Protein AF-A0A929NYX1-F1 (afdb_monomer_lite)

Sequence (405 aa):
MSELSIIKIIIFGLQYLNFYYVADIFLIISIALFSTAIYRNIQIIPTLLAGLGVFTTILIISIGISNFDSHSIESSIPDLLNSLAIALIFGFINLILILILRFLNNCEVEKKPGNSEITPTAIYLTLREISTFNNVTQKPLLNSIFEQLRLSQENTQRILELQGIDISKKIELLSNIITILIENSSSIKQMEIEINKGFNELSNGLDNNIKKTDIEKICKVLQDIIVQIDSISDNELTKSLQTVMPYLKNLQQLHAQANNTFPKIEKSLTELTQGMQQVLQDNLELLENSVETQLDMAEAIKPSEDSESEEFKSVYYQAFNAMDSGEYQDAITYFSRAIELNSQEFSLLYNQSCCYALIGEIELALDTLSNAILLNEQCIEMAKTDLDFDKIRHEPKFQALLSGS

Secondary structure (DSSP, 8-state):
-----HHHHHHHHHTT--HHHHHHHHHHHHHHHHHHHHHH--TTHHHHHHHHHHHHHHHHHHHHHHT--TT-HHHHHHHHHHHHHHHHHHHHHHHHHHHHHHHHHHHHTTS--------HHHHHHHHHHHHHHIIIIIHHHHHHHHHHHHHHHHHHHHHHHHHSSHHHHHHHHHHHHHHHHHHHHHHHHHHHHHHHHHHHHHHHH--S-S-HHHHHHHHHHHHHHHHHHHHHH-THHHHHHHHHHHHHHHHHHHHHHHHHHHHHHHHHHHHHHHHHHHHHHHHHHHHHHHHHHHHHHHHHHPPPSSSS-HHHHHHHHHHHHHHHTT-HHHHHHHHHHHHHH-TT-HHHHHHHHHHHHHHT-HHHHHHHHHHHHHH-THHHHHHTT-GGGTTTTT-HHHHHHHHT-

pLDDT: mean 70.41, std 13.51, range [31.81, 97.06]

Structure (mmCIF, N/CA/C/O backbone):
data_AF-A0A929NYX1-F1
#
_entry.id   AF-A0A929NYX1-F1
#
loop_
_atom_site.group_PDB
_atom_site.id
_atom_site.type_symbol
_atom_site.label_atom_id
_atom_site.label_alt_id
_atom_site.label_comp_id
_atom_site.label_asym_id
_atom_site.label_entity_id
_atom_site.label_seq_id
_atom_site.pdbx_PDB_ins_code
_atom_site.Cartn_x
_atom_site.Cartn_y
_atom_site.Cartn_z
_atom_site.occupancy
_atom_site.B_iso_or_equiv
_atom_site.auth_seq_id
_atom_site.auth_comp_id
_atom_site.auth_asym_id
_atom_site.auth_atom_id
_atom_site.pdbx_PDB_model_num
ATOM 1 N N . MET A 1 1 ? -16.122 0.096 -36.690 1.00 42.59 1 MET A N 1
ATOM 2 C CA . MET A 1 1 ? -16.423 0.793 -35.424 1.00 42.59 1 MET A CA 1
ATOM 3 C C . MET A 1 1 ? -15.416 0.284 -34.414 1.00 42.59 1 MET A C 1
ATOM 5 O O . MET A 1 1 ? -15.456 -0.897 -34.108 1.00 42.59 1 MET A O 1
ATOM 9 N N . SER A 1 2 ? -14.432 1.098 -34.028 1.00 51.62 2 SER A N 1
ATOM 10 C CA . SER A 1 2 ? -13.452 0.704 -33.011 1.00 51.62 2 SER A CA 1
ATOM 11 C C . SER A 1 2 ? -14.185 0.474 -31.693 1.00 51.62 2 SER A C 1
ATOM 13 O O . SER A 1 2 ? -14.892 1.373 -31.239 1.00 51.62 2 SER A O 1
ATOM 15 N N . GLU A 1 3 ? -14.051 -0.721 -31.124 1.00 54.78 3 GLU A N 1
ATOM 16 C CA . GLU A 1 3 ? -14.667 -1.101 -29.854 1.00 54.78 3 GLU A CA 1
ATOM 17 C C . GLU A 1 3 ? -14.351 -0.056 -28.778 1.00 54.78 3 GLU A C 1
ATOM 19 O O . GLU A 1 3 ? -13.192 0.187 -28.422 1.00 54.78 3 GLU A O 1
ATOM 24 N N . LEU A 1 4 ? -15.402 0.615 -28.311 1.00 59.84 4 LEU A N 1
AT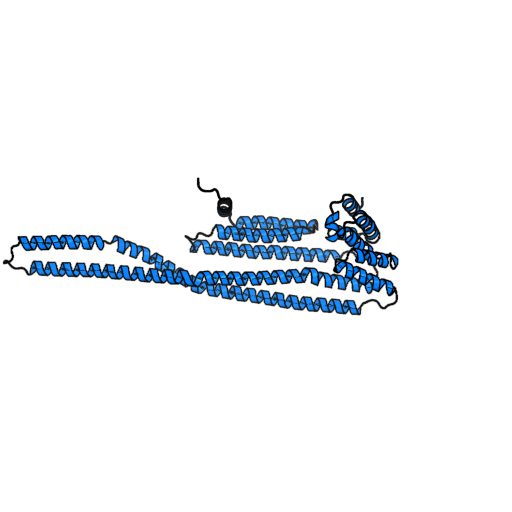OM 25 C CA . LEU A 1 4 ? -15.329 1.641 -27.286 1.00 59.84 4 LEU A CA 1
ATOM 26 C C . LEU A 1 4 ? -15.074 0.943 -25.943 1.00 59.84 4 LEU A C 1
ATOM 28 O O . LEU A 1 4 ? -15.997 0.505 -25.263 1.00 59.84 4 LEU A O 1
ATOM 32 N N . SER A 1 5 ? -13.804 0.765 -25.594 1.00 82.75 5 SER A N 1
ATOM 33 C CA . SER A 1 5 ? -13.419 0.163 -24.319 1.00 82.75 5 SER A CA 1
ATOM 34 C C . SER A 1 5 ? -13.538 1.195 -23.199 1.00 82.75 5 SER A C 1
ATOM 36 O O . SER A 1 5 ? -12.895 2.244 -23.251 1.00 82.75 5 SER A O 1
ATOM 38 N N . ILE A 1 6 ? -14.315 0.876 -22.159 1.00 74.25 6 ILE A N 1
ATOM 39 C CA . ILE A 1 6 ? -14.432 1.689 -20.934 1.00 74.25 6 ILE A CA 1
ATOM 40 C C . ILE A 1 6 ? -13.045 1.954 -20.331 1.00 74.25 6 ILE A C 1
ATOM 42 O O . ILE A 1 6 ? -12.759 3.066 -19.900 1.00 74.25 6 ILE A O 1
ATOM 46 N N . ILE A 1 7 ? -12.146 0.967 -20.397 1.00 69.69 7 ILE A N 1
ATOM 47 C CA . ILE A 1 7 ? -10.765 1.087 -19.916 1.00 69.69 7 ILE A CA 1
ATOM 48 C C . ILE A 1 7 ? -10.019 2.191 -20.679 1.00 69.69 7 ILE A C 1
ATOM 50 O O . ILE A 1 7 ? -9.343 3.009 -20.064 1.00 69.69 7 ILE A O 1
ATOM 54 N N . LYS A 1 8 ? -10.190 2.280 -22.005 1.00 73.31 8 LYS A N 1
ATOM 55 C CA . LYS A 1 8 ? -9.564 3.342 -22.812 1.00 73.31 8 LYS A CA 1
ATOM 56 C C . LYS A 1 8 ? -10.110 4.728 -22.475 1.00 73.31 8 LYS A C 1
ATOM 58 O O . LYS A 1 8 ? -9.340 5.679 -22.474 1.00 73.31 8 LYS A O 1
ATOM 63 N N . ILE A 1 9 ? -11.404 4.844 -22.172 1.00 77.31 9 ILE A N 1
ATOM 64 C CA . ILE A 1 9 ? -12.015 6.115 -21.753 1.00 77.31 9 ILE A CA 1
ATOM 65 C C . ILE A 1 9 ? -11.464 6.554 -20.394 1.00 77.31 9 ILE A C 1
ATOM 67 O O . ILE A 1 9 ? -11.130 7.722 -20.226 1.00 77.31 9 ILE A O 1
ATOM 71 N N . ILE A 1 10 ? -11.336 5.623 -19.444 1.00 73.25 10 ILE A N 1
ATOM 72 C CA . ILE A 1 10 ? -10.793 5.907 -18.110 1.00 73.25 10 ILE A CA 1
ATOM 73 C C . ILE A 1 10 ? -9.332 6.357 -18.211 1.00 73.25 10 ILE A C 1
ATOM 75 O O . ILE A 1 10 ? -8.989 7.405 -17.673 1.00 73.25 10 ILE A O 1
ATOM 79 N N . ILE A 1 11 ? -8.493 5.621 -18.949 1.00 73.31 11 ILE A N 1
ATOM 80 C CA . ILE A 1 11 ? -7.083 5.986 -19.171 1.00 73.31 11 ILE A CA 1
ATOM 81 C C . ILE A 1 11 ? -6.981 7.358 -19.848 1.00 73.31 11 ILE A C 1
ATOM 83 O O . ILE A 1 11 ? -6.240 8.221 -19.391 1.00 73.31 11 ILE A O 1
ATOM 87 N N . PHE A 1 12 ? -7.778 7.602 -20.892 1.00 74.44 12 PHE A N 1
ATOM 88 C CA . PHE A 1 12 ? -7.798 8.894 -21.575 1.00 74.44 12 PHE A CA 1
ATOM 89 C C . PHE A 1 12 ? -8.228 10.041 -20.647 1.00 74.44 12 PHE A C 1
ATOM 91 O O . PHE A 1 12 ? -7.646 11.117 -20.692 1.00 74.44 12 PHE A O 1
ATOM 98 N N . GLY A 1 13 ? -9.209 9.818 -19.767 1.00 71.56 13 GLY A N 1
ATOM 99 C CA . GLY A 1 13 ? -9.631 10.807 -18.772 1.00 71.56 13 GLY A CA 1
ATOM 100 C C . GLY A 1 13 ? -8.553 11.117 -17.729 1.00 71.56 13 GLY A C 1
ATOM 101 O O . GLY A 1 13 ? -8.375 12.278 -17.365 1.00 71.56 13 GLY A O 1
ATOM 102 N N . LEU A 1 14 ? -7.797 10.104 -17.289 1.00 74.88 14 LEU A N 1
ATOM 103 C CA . LEU A 1 14 ? -6.687 10.273 -16.344 1.00 74.88 14 LEU A CA 1
ATOM 104 C C . LEU A 1 14 ? -5.558 11.141 -16.920 1.00 74.88 14 LEU A C 1
ATOM 106 O O . LEU A 1 14 ? -4.936 11.882 -16.163 1.00 74.88 14 LEU A O 1
ATOM 110 N N . GLN A 1 15 ? -5.346 11.122 -18.242 1.00 77.50 15 GLN A N 1
ATOM 111 C CA . GLN A 1 15 ? -4.295 11.909 -18.901 1.00 77.50 15 GLN A CA 1
ATOM 112 C C . GLN A 1 15 ? -4.509 13.429 -18.859 1.00 77.50 15 GLN A C 1
ATOM 114 O O . GLN A 1 15 ? -3.565 14.200 -19.015 1.00 77.50 15 GLN A O 1
ATOM 119 N N . TYR A 1 16 ? -5.743 13.884 -18.628 1.00 79.06 16 TYR A N 1
ATOM 120 C CA . TYR A 1 16 ? -6.053 15.311 -18.488 1.00 79.06 16 TYR A CA 1
ATOM 121 C C . TYR A 1 16 ? -5.895 15.831 -17.057 1.00 79.06 16 TYR A C 1
ATOM 123 O O . TYR A 1 16 ? -5.997 17.038 -16.825 1.00 79.06 16 TYR A O 1
ATOM 131 N N . LEU A 1 17 ? -5.668 14.943 -16.088 1.00 77.69 17 LEU A N 1
ATOM 132 C CA . LEU A 1 17 ? -5.510 15.315 -14.691 1.00 77.69 17 LEU A CA 1
ATOM 133 C C . LEU A 1 17 ? -4.037 15.575 -14.381 1.00 77.69 17 LEU A C 1
ATOM 135 O O . LEU A 1 17 ? -3.157 14.774 -14.684 1.00 77.69 17 LEU A O 1
ATOM 139 N N . ASN A 1 18 ? -3.771 16.698 -13.720 1.00 80.62 18 ASN A N 1
ATOM 140 C CA . ASN A 1 18 ? -2.458 16.993 -13.166 1.00 80.62 18 ASN A CA 1
ATOM 141 C C . ASN A 1 18 ? -2.438 16.548 -11.698 1.00 80.62 18 ASN A C 1
ATOM 143 O O . ASN A 1 18 ? -3.274 16.964 -10.890 1.00 80.62 18 ASN A O 1
ATOM 147 N N . PHE A 1 19 ? -1.481 15.681 -11.367 1.00 80.06 19 PHE A N 1
ATOM 148 C CA . PHE A 1 19 ? -1.400 15.042 -10.059 1.00 80.06 19 PHE A CA 1
ATOM 149 C C . PHE A 1 19 ? -1.122 16.025 -8.909 1.00 80.06 19 PHE A C 1
ATOM 151 O O . PHE A 1 19 ? -1.511 15.722 -7.784 1.00 80.06 19 PHE A O 1
ATOM 158 N N . TYR A 1 20 ? -0.546 17.209 -9.164 1.00 80.06 20 TYR A N 1
ATOM 159 C CA . TYR A 1 20 ? -0.408 18.265 -8.153 1.00 80.06 20 TYR A CA 1
ATOM 160 C C . TYR A 1 20 ? -1.776 18.817 -7.736 1.00 80.06 20 TYR A C 1
ATOM 162 O O . TYR A 1 20 ? -2.084 18.849 -6.550 1.00 80.06 20 TYR A O 1
ATOM 170 N N . TYR A 1 21 ? -2.647 19.152 -8.696 1.00 83.94 21 TYR A N 1
ATOM 171 C CA . TYR A 1 21 ? -3.995 19.643 -8.377 1.00 83.94 21 TYR A CA 1
ATOM 172 C C . TYR A 1 21 ? -4.850 18.583 -7.687 1.00 83.94 21 TYR A C 1
ATOM 174 O O . TYR A 1 21 ? -5.632 18.902 -6.794 1.00 83.94 21 TYR A O 1
ATOM 182 N N . VAL A 1 22 ? -4.702 17.317 -8.085 1.00 82.88 22 VAL A N 1
ATOM 183 C CA . VAL A 1 22 ? -5.381 16.206 -7.411 1.00 82.88 22 VAL A CA 1
ATOM 184 C C . VAL A 1 22 ? -4.887 16.091 -5.968 1.00 82.88 22 VAL A C 1
ATOM 186 O O . VAL A 1 22 ? -5.711 16.058 -5.057 1.00 82.88 22 VAL A O 1
ATOM 189 N N . ALA A 1 23 ? -3.572 16.114 -5.739 1.00 80.94 23 ALA A N 1
ATOM 190 C CA . ALA A 1 23 ? -3.007 16.086 -4.393 1.00 80.94 23 ALA A CA 1
ATOM 191 C C . ALA A 1 23 ? -3.503 17.259 -3.529 1.00 80.94 23 ALA A C 1
ATOM 193 O O . ALA A 1 23 ? -3.923 17.033 -2.397 1.00 80.94 23 ALA A O 1
ATOM 194 N N . ASP A 1 24 ? -3.541 18.481 -4.066 1.00 84.69 24 ASP A N 1
ATOM 195 C CA . ASP A 1 24 ? -4.018 19.666 -3.344 1.00 84.69 24 ASP A CA 1
ATOM 196 C C . ASP A 1 24 ? -5.494 19.543 -2.932 1.00 84.69 24 ASP A C 1
ATOM 198 O O . ASP A 1 24 ? -5.850 19.822 -1.785 1.00 84.69 24 ASP A O 1
ATOM 202 N N . ILE A 1 25 ? -6.364 19.078 -3.839 1.00 86.25 25 ILE A N 1
ATOM 203 C CA . ILE A 1 25 ? -7.793 18.873 -3.550 1.00 86.25 25 ILE A CA 1
ATOM 204 C C . ILE A 1 25 ? -7.968 17.855 -2.424 1.00 86.25 25 ILE A C 1
ATOM 206 O O . ILE A 1 25 ? -8.690 18.110 -1.457 1.00 86.25 25 ILE A O 1
ATOM 210 N N . PHE A 1 26 ? -7.296 16.710 -2.526 1.00 86.94 26 PHE A N 1
ATOM 211 C CA . PHE A 1 26 ? -7.396 15.678 -1.504 1.00 86.94 26 PHE A CA 1
ATOM 212 C C . PHE A 1 26 ? -6.762 16.124 -0.184 1.00 86.94 26 PHE A C 1
ATOM 214 O O . PHE A 1 26 ? -7.260 15.736 0.870 1.00 86.94 26 PHE A O 1
ATOM 221 N N . LEU A 1 27 ? -5.733 16.983 -0.203 1.00 86.94 27 LEU A N 1
ATOM 222 C CA . LEU A 1 27 ? -5.116 17.519 1.016 1.00 86.94 27 LEU A CA 1
ATOM 223 C C . LEU A 1 27 ? -6.117 18.380 1.780 1.00 86.94 27 LEU A C 1
ATOM 225 O O . LEU A 1 27 ? -6.273 18.240 2.992 1.00 86.94 27 LEU A O 1
ATOM 229 N N . ILE A 1 28 ? -6.826 19.246 1.055 1.00 88.44 28 ILE A N 1
ATOM 230 C CA . ILE A 1 28 ? -7.871 20.101 1.616 1.00 88.44 28 ILE A CA 1
ATOM 231 C C . ILE A 1 28 ? -8.982 19.239 2.227 1.00 88.44 28 ILE A C 1
ATOM 233 O O . ILE A 1 28 ? -9.429 19.521 3.339 1.00 88.44 28 ILE A O 1
ATOM 237 N N . ILE A 1 29 ? -9.390 18.160 1.548 1.00 86.38 29 ILE A N 1
ATOM 238 C CA . ILE A 1 29 ? -10.393 17.218 2.065 1.00 86.38 29 ILE A CA 1
ATOM 239 C C . ILE A 1 29 ? -9.880 16.509 3.328 1.00 86.38 29 ILE A C 1
ATOM 241 O O . ILE A 1 29 ? -10.606 16.462 4.321 1.00 86.38 29 ILE A O 1
ATOM 245 N N . SER A 1 30 ? -8.636 16.020 3.340 1.00 85.31 30 SER A N 1
ATOM 246 C CA . SER A 1 30 ? -8.015 15.397 4.518 1.00 85.31 30 SER A CA 1
ATOM 247 C C . SER A 1 30 ? -7.970 16.347 5.717 1.00 85.31 30 SER A C 1
ATOM 249 O O . SER A 1 30 ? -8.333 15.956 6.824 1.00 85.31 30 SER A O 1
ATOM 251 N N . ILE A 1 31 ? -7.584 17.611 5.509 1.00 86.56 31 ILE A N 1
ATOM 252 C CA . ILE A 1 31 ? -7.533 18.633 6.568 1.00 86.56 31 ILE A CA 1
ATOM 253 C C . ILE A 1 31 ? -8.941 18.985 7.064 1.00 86.56 31 ILE A C 1
ATOM 255 O O . ILE A 1 31 ? -9.145 19.157 8.268 1.00 86.56 31 ILE A O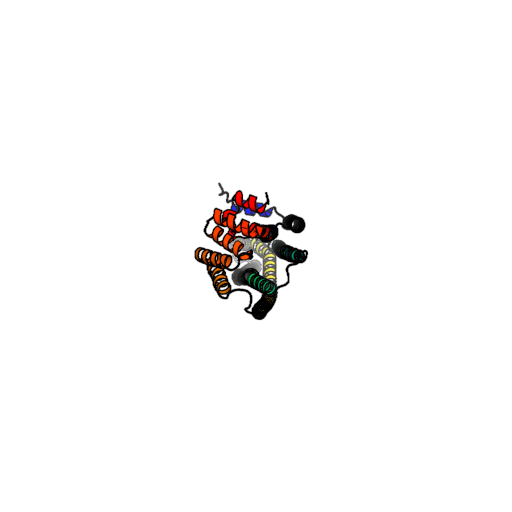 1
ATOM 259 N N . ALA A 1 32 ? -9.926 19.077 6.168 1.00 85.62 32 ALA A N 1
ATOM 260 C CA . ALA A 1 32 ? -11.316 19.343 6.532 1.00 85.62 32 ALA A CA 1
ATOM 261 C C . ALA A 1 32 ? -11.918 18.189 7.348 1.00 85.62 32 ALA A C 1
ATOM 263 O O . ALA A 1 32 ? -12.564 18.429 8.370 1.00 85.62 32 ALA A O 1
ATOM 264 N N . LEU A 1 33 ? -11.660 16.941 6.945 1.00 81.81 33 LEU A N 1
ATOM 265 C CA . LEU A 1 33 ? -12.056 15.748 7.695 1.00 81.81 33 LEU A CA 1
ATOM 266 C C . LEU A 1 33 ? -11.377 15.711 9.062 1.00 81.81 33 LEU A C 1
ATOM 268 O O . LEU A 1 33 ? -12.064 15.571 10.067 1.00 81.81 33 LEU A O 1
ATOM 272 N N . PHE A 1 34 ? -10.064 15.924 9.124 1.00 82.88 34 PHE A N 1
ATOM 273 C CA . PHE A 1 34 ? -9.316 15.986 10.379 1.00 82.88 34 PHE A CA 1
ATOM 274 C C . PHE A 1 34 ? -9.853 17.071 11.326 1.00 82.88 34 PHE A C 1
ATOM 276 O O . PHE A 1 34 ? -10.109 16.809 12.498 1.00 82.88 34 PHE A O 1
ATOM 283 N N . SER A 1 35 ? -10.119 18.271 10.806 1.00 82.88 35 SER A N 1
ATOM 284 C CA . SER A 1 35 ? -10.701 19.374 11.586 1.00 82.88 35 SER A CA 1
ATOM 285 C C . SER A 1 35 ? -12.110 19.034 12.087 1.00 82.88 35 SER A C 1
ATOM 287 O O . SER A 1 35 ? -12.474 19.360 13.215 1.00 82.88 35 SER A O 1
ATOM 289 N N . THR A 1 36 ? -12.898 18.327 11.271 1.00 76.88 36 THR A N 1
ATOM 290 C CA . THR A 1 36 ? -14.232 17.841 11.652 1.00 76.88 36 THR A CA 1
ATOM 291 C C . THR A 1 36 ? -14.151 16.731 12.702 1.00 76.88 36 THR A C 1
ATOM 293 O O . THR A 1 36 ? -14.994 16.696 13.597 1.00 76.88 36 THR A O 1
ATOM 296 N N . ALA A 1 37 ? -13.139 15.860 12.643 1.00 76.00 37 ALA A N 1
ATOM 297 C CA . ALA A 1 37 ? -12.886 14.838 13.657 1.00 76.00 37 ALA A CA 1
ATOM 298 C C . ALA A 1 37 ? -12.572 15.454 15.015 1.00 76.00 37 ALA A C 1
ATOM 300 O O . ALA A 1 37 ? -13.189 15.058 15.997 1.00 76.00 37 ALA A O 1
ATOM 301 N N . ILE A 1 38 ? -11.709 16.473 15.051 1.00 73.81 38 ILE A N 1
ATOM 302 C CA . ILE A 1 38 ? -11.403 17.209 16.284 1.00 73.81 38 ILE A CA 1
ATOM 303 C C . ILE A 1 38 ? -12.657 17.894 16.845 1.00 73.81 38 ILE A C 1
ATOM 305 O O . ILE A 1 38 ? -12.848 17.932 18.054 1.00 73.81 38 ILE A O 1
ATOM 309 N N . TYR A 1 39 ? -13.521 18.445 15.987 1.00 71.81 39 TYR A N 1
ATOM 310 C CA . TYR A 1 39 ? -14.664 19.242 16.443 1.00 71.81 39 TYR A CA 1
ATOM 311 C C . TYR A 1 39 ? -15.910 18.422 16.819 1.00 71.81 39 TYR A C 1
ATOM 313 O O . TYR A 1 39 ? -16.673 18.837 17.688 1.00 71.81 39 TYR A O 1
ATOM 321 N N . ARG A 1 40 ? -16.168 17.294 16.146 1.00 67.31 40 ARG A N 1
ATOM 322 C CA . ARG A 1 40 ? -17.396 16.495 16.330 1.00 67.31 40 ARG A CA 1
ATOM 323 C C . ARG A 1 40 ? -17.172 15.107 16.936 1.00 67.31 40 ARG A C 1
ATOM 325 O O . ARG A 1 40 ? -18.160 14.413 17.138 1.00 67.31 40 ARG A O 1
ATOM 332 N N . ASN A 1 41 ? -15.923 14.703 17.181 1.00 61.75 41 ASN A N 1
ATOM 333 C CA . ASN A 1 41 ? -15.536 13.385 17.703 1.00 61.75 41 ASN A CA 1
ATOM 334 C C . ASN A 1 41 ? -16.280 12.209 17.025 1.00 61.75 41 ASN A C 1
ATOM 336 O O . ASN A 1 41 ? -16.844 11.323 17.662 1.00 61.75 41 ASN A O 1
ATOM 340 N N . ILE A 1 42 ? -16.342 12.231 15.687 1.00 63.56 42 ILE A N 1
ATOM 341 C CA . ILE A 1 42 ? -17.031 11.200 14.897 1.00 63.56 42 ILE A CA 1
ATOM 342 C C . ILE A 1 42 ? -16.060 10.044 14.638 1.00 63.56 42 ILE A C 1
ATOM 344 O O . ILE A 1 42 ? -15.107 10.190 13.869 1.00 63.56 42 ILE A O 1
ATOM 348 N N . GLN A 1 43 ? -16.348 8.871 15.207 1.00 56.06 43 GLN A N 1
ATOM 349 C CA . GLN A 1 43 ? -15.485 7.684 15.121 1.00 56.06 43 GLN A CA 1
ATOM 350 C C . GLN A 1 43 ? -15.262 7.130 13.702 1.00 56.06 43 GLN A C 1
ATOM 352 O O . GLN A 1 43 ? -14.280 6.437 13.457 1.00 56.06 43 GLN A O 1
ATOM 357 N N . ILE A 1 44 ? -16.127 7.459 12.739 1.00 58.78 44 ILE A N 1
ATOM 358 C CA . ILE A 1 44 ? -15.972 7.047 11.332 1.00 58.78 44 ILE A CA 1
ATOM 359 C C . ILE A 1 44 ? -14.858 7.836 10.616 1.00 58.78 44 ILE A C 1
ATOM 361 O O . ILE A 1 44 ? -14.313 7.370 9.612 1.00 58.78 44 ILE A O 1
ATOM 365 N N . ILE A 1 45 ? -14.487 9.026 11.105 1.00 66.56 45 ILE A N 1
ATOM 366 C CA . ILE A 1 45 ? -13.573 9.913 10.374 1.00 66.56 45 ILE A CA 1
ATOM 367 C C . ILE A 1 45 ? -12.150 9.343 10.231 1.00 66.56 45 ILE A C 1
ATOM 369 O O . ILE A 1 45 ? -11.621 9.441 9.127 1.00 66.56 45 ILE A O 1
ATOM 373 N N . PRO A 1 46 ? -11.527 8.701 11.238 1.00 67.31 46 PRO A N 1
ATOM 374 C CA . PRO A 1 46 ? -10.244 8.017 11.055 1.00 67.31 46 PRO A CA 1
ATOM 375 C C . PRO A 1 46 ? -10.264 6.966 9.933 1.00 67.31 46 PRO A C 1
ATOM 377 O O . PRO A 1 46 ? -9.324 6.896 9.142 1.00 67.31 46 PRO A O 1
ATOM 380 N N . THR A 1 47 ? -11.350 6.198 9.811 1.00 64.56 47 THR A N 1
ATOM 381 C CA . THR A 1 47 ? -11.526 5.190 8.752 1.00 64.56 47 THR A CA 1
ATOM 382 C C . THR A 1 47 ? -11.713 5.836 7.381 1.00 64.56 47 THR A C 1
ATOM 384 O O . THR A 1 47 ? -11.099 5.405 6.405 1.00 64.56 47 THR A O 1
ATOM 387 N N . LEU A 1 48 ? -12.501 6.914 7.296 1.00 70.88 48 LEU A N 1
ATOM 388 C CA . LEU A 1 48 ? -12.644 7.696 6.064 1.00 70.88 48 LEU A CA 1
ATOM 389 C C . LEU A 1 48 ? -11.327 8.351 5.649 1.00 70.88 48 LEU A C 1
ATOM 391 O O . LEU A 1 48 ? -11.008 8.361 4.467 1.00 70.88 48 LEU A O 1
ATOM 395 N N . LEU A 1 49 ? -10.549 8.861 6.604 1.00 72.56 49 LEU A N 1
ATOM 396 C CA . LEU A 1 49 ? -9.254 9.487 6.357 1.00 72.56 49 LEU A CA 1
ATOM 397 C C . LEU A 1 49 ? -8.222 8.459 5.867 1.00 72.56 49 LEU A C 1
ATOM 399 O O . LEU A 1 49 ? -7.468 8.744 4.938 1.00 72.56 49 LEU A O 1
ATOM 403 N N . ALA A 1 50 ? -8.244 7.240 6.417 1.00 67.56 50 ALA A N 1
ATOM 404 C CA . ALA A 1 50 ? -7.431 6.121 5.938 1.00 67.56 50 ALA A CA 1
ATOM 405 C C . ALA A 1 50 ? -7.816 5.707 4.509 1.00 67.56 50 ALA A C 1
ATOM 407 O O . ALA A 1 50 ? -6.952 5.604 3.637 1.00 67.56 50 ALA A O 1
ATOM 408 N N . GLY A 1 51 ? -9.115 5.529 4.250 1.00 69.25 51 GLY A N 1
ATOM 409 C CA . GLY A 1 51 ? -9.630 5.182 2.923 1.00 69.25 51 GLY A CA 1
ATOM 410 C C . GLY A 1 51 ? -9.328 6.256 1.878 1.00 69.25 51 GLY A C 1
ATOM 411 O O . GLY A 1 51 ? -8.884 5.939 0.775 1.00 69.25 51 GLY A O 1
ATOM 412 N N . LEU A 1 52 ? -9.493 7.531 2.241 1.00 79.88 52 LEU A N 1
ATOM 413 C CA . LEU A 1 52 ? -9.154 8.672 1.393 1.00 79.88 52 LEU A CA 1
ATOM 414 C C . LEU A 1 52 ? -7.651 8.708 1.090 1.00 79.88 52 LEU A C 1
ATOM 416 O O . LEU A 1 52 ? -7.273 8.940 -0.056 1.00 79.88 52 LEU A O 1
ATOM 420 N N . GLY A 1 53 ? -6.800 8.430 2.082 1.00 75.62 53 GLY A N 1
ATOM 421 C CA . GLY A 1 53 ? -5.351 8.337 1.902 1.00 75.62 53 GLY A CA 1
ATOM 422 C C . GLY A 1 53 ? -4.962 7.263 0.888 1.00 75.62 53 GLY A C 1
ATOM 423 O O . GLY A 1 53 ? -4.296 7.570 -0.099 1.00 75.62 53 GLY A O 1
ATOM 424 N N . VAL A 1 54 ? -5.452 6.032 1.069 1.00 76.19 54 VAL A N 1
ATOM 425 C CA . VAL A 1 54 ? -5.187 4.908 0.150 1.00 76.19 54 VAL A CA 1
ATOM 426 C C . VAL A 1 54 ? -5.691 5.214 -1.260 1.00 76.19 54 VAL A C 1
ATOM 428 O O . VAL A 1 54 ? -4.961 5.032 -2.235 1.00 76.19 54 VAL A O 1
ATOM 431 N N . PHE A 1 55 ? -6.918 5.724 -1.380 1.00 80.25 55 PHE A N 1
ATOM 432 C CA . PHE A 1 55 ? -7.500 6.086 -2.670 1.00 80.25 55 PHE A CA 1
ATOM 433 C C . PHE A 1 55 ? -6.682 7.168 -3.386 1.00 80.25 55 PHE A C 1
ATOM 435 O O . PHE A 1 55 ? -6.397 7.038 -4.575 1.00 80.25 55 PHE A O 1
ATOM 442 N N . THR A 1 56 ? -6.253 8.203 -2.660 1.00 78.38 56 THR A N 1
ATOM 443 C CA . THR A 1 56 ? -5.464 9.307 -3.223 1.00 78.38 56 THR A CA 1
ATOM 444 C C . THR A 1 56 ? -4.098 8.825 -3.707 1.00 78.38 56 THR A C 1
ATOM 446 O O . THR A 1 56 ? -3.687 9.166 -4.814 1.00 78.38 56 THR A O 1
ATOM 449 N N . THR A 1 57 ? -3.416 7.980 -2.929 1.00 82.19 57 THR A N 1
ATOM 450 C CA . THR A 1 57 ? -2.134 7.373 -3.318 1.00 82.19 57 THR A CA 1
ATOM 451 C C . THR A 1 57 ? -2.277 6.553 -4.603 1.00 82.19 57 THR A C 1
ATOM 453 O O . THR A 1 57 ? -1.501 6.746 -5.540 1.00 82.19 57 THR A O 1
ATOM 456 N N . ILE A 1 58 ? -3.299 5.693 -4.697 1.00 80.31 58 ILE A N 1
ATOM 457 C CA . ILE A 1 58 ? -3.561 4.886 -5.901 1.00 80.31 58 ILE A CA 1
ATOM 458 C C . ILE A 1 58 ? -3.877 5.782 -7.103 1.00 80.31 58 ILE A C 1
ATOM 460 O O . ILE A 1 58 ? -3.376 5.538 -8.202 1.00 80.31 58 ILE A O 1
ATOM 464 N N . LEU A 1 59 ? -4.682 6.826 -6.909 1.00 82.31 59 LEU A N 1
ATOM 465 C CA . LEU A 1 59 ? -5.083 7.739 -7.974 1.00 82.31 59 LEU A CA 1
ATOM 466 C C . LEU A 1 59 ? -3.892 8.537 -8.522 1.00 82.31 59 LEU A C 1
ATOM 468 O O . LEU A 1 59 ? -3.732 8.625 -9.737 1.00 82.31 59 LEU A O 1
ATOM 472 N N . ILE A 1 60 ? -3.028 9.067 -7.652 1.00 81.31 60 ILE A N 1
ATOM 473 C CA . ILE A 1 60 ? -1.828 9.820 -8.050 1.00 81.31 60 ILE A CA 1
ATOM 474 C C . ILE A 1 60 ? -0.856 8.931 -8.832 1.00 81.31 60 ILE A C 1
ATOM 476 O O . ILE A 1 60 ? -0.382 9.337 -9.893 1.00 81.31 60 ILE A O 1
ATOM 480 N N . ILE A 1 61 ? -0.611 7.704 -8.359 1.00 81.44 61 ILE A N 1
ATOM 481 C CA . ILE A 1 61 ? 0.227 6.726 -9.071 1.00 81.44 61 ILE A CA 1
ATOM 482 C C . ILE A 1 61 ? -0.397 6.379 -10.429 1.00 81.44 61 ILE A C 1
ATOM 484 O O . ILE A 1 61 ? 0.302 6.332 -11.439 1.00 81.44 61 ILE A O 1
ATOM 488 N N . SER A 1 62 ? -1.718 6.191 -10.479 1.00 80.88 62 SER A N 1
ATOM 489 C CA . SER A 1 62 ? -2.436 5.877 -11.720 1.00 80.88 62 SER A CA 1
ATOM 490 C C . SER A 1 62 ? -2.336 7.006 -12.748 1.00 80.88 62 SER A C 1
ATOM 492 O O . SER A 1 62 ? -2.127 6.730 -13.925 1.00 80.88 62 SER A O 1
ATOM 494 N N . ILE A 1 63 ? -2.429 8.270 -12.320 1.00 82.31 63 ILE A N 1
ATOM 495 C CA . ILE A 1 63 ? -2.228 9.440 -13.190 1.00 82.31 63 ILE A CA 1
ATOM 496 C C . ILE A 1 63 ? -0.775 9.499 -13.679 1.00 82.31 63 ILE A C 1
ATOM 498 O O . ILE A 1 63 ? -0.539 9.673 -14.873 1.00 82.31 63 ILE A O 1
ATOM 502 N N . GLY A 1 64 ? 0.198 9.297 -12.783 1.00 80.19 64 GLY A N 1
ATOM 503 C CA . GLY A 1 64 ? 1.622 9.282 -13.127 1.00 80.19 64 GLY A CA 1
ATOM 504 C C . GLY A 1 64 ? 1.985 8.220 -14.166 1.00 80.19 64 GLY A C 1
ATOM 505 O O . GLY A 1 64 ? 2.681 8.514 -15.134 1.00 80.19 64 GLY A O 1
ATOM 506 N N . ILE A 1 65 ? 1.454 7.002 -14.017 1.00 84.06 65 ILE A N 1
ATOM 507 C CA . ILE A 1 65 ? 1.634 5.913 -14.990 1.00 84.06 65 ILE A CA 1
ATOM 508 C C . ILE A 1 65 ? 0.874 6.207 -16.289 1.00 84.06 65 ILE A C 1
ATOM 510 O O . ILE A 1 65 ? 1.385 5.943 -17.372 1.00 84.06 65 ILE A O 1
ATOM 514 N N . SER A 1 66 ? -0.336 6.765 -16.207 1.00 81.12 66 SER A N 1
ATOM 515 C CA . SER A 1 66 ? -1.156 7.070 -17.387 1.00 81.12 66 SER A CA 1
ATOM 516 C C . SER A 1 66 ? -0.547 8.158 -18.279 1.00 81.12 66 SER A C 1
ATOM 518 O O . SER A 1 66 ? -0.801 8.168 -19.486 1.00 81.12 66 SER A O 1
ATOM 520 N N . ASN A 1 67 ? 0.244 9.060 -17.694 1.00 80.56 67 ASN A N 1
ATOM 521 C CA . ASN A 1 67 ? 0.976 10.113 -18.401 1.00 80.56 67 ASN A CA 1
ATOM 522 C C . ASN A 1 67 ? 2.342 9.656 -18.924 1.00 80.56 67 ASN A C 1
ATOM 524 O O . ASN A 1 67 ? 3.008 10.417 -19.620 1.00 80.56 67 ASN A O 1
ATOM 528 N N . PHE A 1 68 ? 2.763 8.430 -18.606 1.00 81.81 68 PHE A N 1
ATOM 529 C CA . PHE A 1 68 ? 4.042 7.905 -19.050 1.00 81.81 68 PHE A CA 1
ATOM 530 C C . PHE A 1 68 ? 4.025 7.654 -20.561 1.00 81.81 68 PHE A C 1
ATOM 532 O O . PHE A 1 68 ? 3.327 6.761 -21.051 1.00 81.81 68 PHE A O 1
ATOM 539 N N . ASP A 1 69 ? 4.822 8.416 -21.307 1.00 80.38 69 ASP A N 1
ATOM 540 C CA . ASP A 1 69 ? 4.988 8.217 -22.740 1.00 80.38 69 ASP A CA 1
ATOM 541 C C . ASP A 1 69 ? 6.210 7.336 -23.025 1.00 80.38 69 ASP A C 1
ATOM 543 O O . ASP A 1 69 ? 7.365 7.710 -22.802 1.00 80.38 69 ASP A O 1
ATOM 547 N N . SER A 1 70 ? 5.949 6.158 -23.595 1.00 75.81 70 SER A N 1
ATOM 548 C CA . SER A 1 70 ? 6.984 5.209 -24.009 1.00 75.81 70 SER A CA 1
ATOM 549 C C . SER A 1 70 ? 7.894 5.738 -25.122 1.00 75.81 70 SER A C 1
ATOM 551 O O . SER A 1 70 ? 8.970 5.184 -25.332 1.00 75.81 70 SER A O 1
ATOM 553 N N . HIS A 1 71 ? 7.475 6.776 -25.851 1.00 74.88 71 HIS A N 1
ATOM 554 C CA . HIS A 1 71 ? 8.257 7.397 -26.924 1.00 74.88 71 HIS A CA 1
ATOM 555 C C . HIS A 1 71 ? 9.158 8.529 -26.413 1.00 74.88 71 HIS A C 1
ATOM 557 O O . HIS A 1 71 ? 10.110 8.900 -27.098 1.00 74.88 71 HIS A O 1
ATOM 563 N N . SER A 1 72 ? 8.897 9.049 -25.210 1.00 78.06 72 SER A N 1
ATOM 564 C CA . SER A 1 72 ? 9.641 10.147 -24.586 1.00 78.06 72 SER A CA 1
ATOM 565 C C . SER A 1 72 ? 9.951 9.833 -23.113 1.00 78.06 72 SER A C 1
ATOM 567 O O . SER A 1 72 ? 9.521 10.493 -22.165 1.00 78.06 72 SER A O 1
ATOM 569 N N . ILE A 1 73 ? 10.741 8.772 -22.922 1.00 73.31 73 ILE A N 1
ATOM 570 C CA . ILE A 1 73 ? 11.090 8.233 -21.599 1.00 73.31 73 ILE A CA 1
ATOM 571 C C . ILE A 1 73 ? 11.833 9.271 -20.740 1.00 73.31 73 ILE A C 1
ATOM 573 O O . ILE A 1 73 ? 11.533 9.406 -19.556 1.00 73.31 73 ILE A O 1
ATOM 577 N N . GLU A 1 74 ? 12.765 10.035 -21.322 1.00 71.31 74 GLU A N 1
ATOM 578 C CA . GLU A 1 74 ? 13.547 11.052 -20.596 1.00 71.31 74 GLU A CA 1
ATOM 579 C C . GLU A 1 74 ? 12.676 12.133 -19.946 1.00 71.31 74 GLU A C 1
ATOM 581 O O . GLU A 1 74 ? 12.964 12.548 -18.825 1.00 71.31 74 GLU A O 1
ATOM 586 N N . SER A 1 75 ? 11.602 12.565 -20.612 1.00 75.00 75 SER A N 1
ATOM 587 C CA . SER A 1 75 ? 10.649 13.530 -20.051 1.00 75.00 75 SER A CA 1
ATOM 588 C C . SER A 1 75 ? 9.640 12.883 -19.106 1.00 75.00 75 SER A C 1
ATOM 590 O O . SER A 1 75 ? 9.181 13.539 -18.179 1.00 75.00 75 SER A O 1
ATOM 592 N N . SER A 1 76 ? 9.329 11.599 -19.298 1.00 76.44 76 SER A N 1
ATOM 593 C CA . SER A 1 76 ? 8.303 10.893 -18.519 1.00 76.44 76 SER A CA 1
ATOM 594 C C . SER A 1 76 ? 8.808 10.364 -17.170 1.00 76.44 76 SER A C 1
ATOM 596 O O . SER A 1 76 ? 8.030 10.243 -16.224 1.00 76.44 76 SER A O 1
ATOM 598 N N . ILE A 1 77 ? 10.104 10.046 -17.046 1.00 76.44 77 ILE A N 1
ATOM 599 C CA . ILE A 1 77 ? 10.692 9.539 -15.792 1.00 76.44 77 ILE A CA 1
ATOM 600 C C . ILE A 1 77 ? 10.570 10.554 -14.638 1.00 76.44 77 ILE A C 1
ATOM 602 O O . ILE A 1 77 ? 10.123 10.147 -13.564 1.00 76.44 77 ILE A O 1
ATOM 606 N N . PRO A 1 78 ? 10.932 11.844 -14.801 1.00 78.38 78 PRO A N 1
ATOM 607 C CA . PRO A 1 78 ? 10.780 12.834 -13.735 1.00 78.38 78 PRO A CA 1
ATOM 608 C C . PRO A 1 78 ? 9.338 12.969 -13.239 1.00 78.38 78 PRO A C 1
ATOM 610 O O . PRO A 1 78 ? 9.114 13.011 -12.031 1.00 78.38 78 PRO A O 1
ATOM 613 N N . ASP A 1 79 ? 8.360 12.975 -14.146 1.00 76.75 79 ASP A N 1
ATOM 614 C CA . ASP A 1 79 ? 6.942 13.097 -13.794 1.00 76.75 79 ASP A CA 1
ATOM 615 C C . ASP A 1 79 ? 6.423 11.852 -13.064 1.00 76.75 79 ASP A C 1
ATOM 617 O O . ASP A 1 79 ? 5.704 11.969 -12.068 1.00 76.75 79 ASP A O 1
ATOM 621 N N . LEU A 1 80 ? 6.857 10.658 -13.480 1.00 76.44 80 LEU A N 1
ATOM 622 C CA . LEU A 1 80 ? 6.552 9.413 -12.777 1.00 76.44 80 LEU A CA 1
ATOM 623 C C . LEU A 1 80 ? 7.152 9.409 -11.362 1.00 76.44 80 LEU A C 1
ATOM 625 O O . LEU A 1 80 ? 6.448 9.100 -10.399 1.00 76.44 80 LEU A O 1
ATOM 629 N N . LEU A 1 81 ? 8.423 9.793 -11.213 1.00 68.75 81 LEU A N 1
ATOM 630 C CA . LEU A 1 81 ? 9.083 9.875 -9.906 1.00 68.75 81 LEU A CA 1
ATOM 631 C C . LEU A 1 81 ? 8.432 10.926 -9.001 1.00 68.75 81 LEU A C 1
ATOM 633 O O . LEU A 1 81 ? 8.242 10.665 -7.815 1.00 68.75 81 LEU A O 1
ATOM 637 N N . ASN A 1 82 ? 8.033 12.073 -9.553 1.00 78.62 82 ASN A N 1
ATOM 638 C CA . ASN A 1 82 ? 7.295 13.098 -8.818 1.00 78.62 82 ASN A CA 1
ATOM 639 C C . ASN A 1 82 ? 5.927 12.584 -8.360 1.00 78.62 82 ASN A C 1
ATOM 641 O O . ASN A 1 82 ? 5.565 12.786 -7.202 1.00 78.62 82 ASN A O 1
ATOM 645 N N . SER A 1 83 ? 5.192 11.869 -9.218 1.00 76.81 83 SER A N 1
ATOM 646 C CA . SER A 1 83 ? 3.913 11.262 -8.833 1.00 76.81 83 SER A CA 1
ATOM 647 C C . SER A 1 83 ? 4.085 10.255 -7.689 1.00 76.81 83 SER A C 1
ATOM 649 O O . SER A 1 83 ? 3.330 10.285 -6.719 1.00 76.81 83 SER A O 1
ATOM 651 N N . LEU A 1 84 ? 5.138 9.431 -7.734 1.00 74.69 84 LEU A N 1
ATOM 652 C CA . LEU A 1 84 ? 5.441 8.457 -6.690 1.00 74.69 84 LEU A CA 1
ATOM 653 C C . LEU A 1 84 ? 5.855 9.140 -5.378 1.00 74.69 84 LEU A C 1
ATOM 655 O O . LEU A 1 84 ? 5.375 8.766 -4.309 1.00 74.69 84 LEU A O 1
ATOM 659 N N . ALA A 1 85 ? 6.703 10.168 -5.456 1.00 73.00 85 ALA A N 1
ATOM 660 C CA . ALA A 1 85 ? 7.130 10.947 -4.298 1.00 73.00 85 ALA A CA 1
ATOM 661 C C . ALA A 1 85 ? 5.943 11.642 -3.615 1.00 73.00 85 ALA A C 1
ATOM 663 O O . ALA A 1 85 ? 5.816 11.593 -2.392 1.00 73.00 85 ALA A O 1
ATOM 664 N N . ILE A 1 86 ? 5.036 12.238 -4.392 1.00 75.38 86 ILE A N 1
ATOM 665 C CA . ILE A 1 86 ? 3.832 12.886 -3.861 1.00 75.38 86 ILE A CA 1
ATOM 666 C C . ILE A 1 86 ? 2.899 11.847 -3.244 1.00 75.38 86 ILE A C 1
ATOM 668 O O . ILE A 1 86 ? 2.420 12.063 -2.136 1.00 75.38 86 ILE A O 1
ATOM 672 N N . ALA A 1 87 ? 2.685 10.704 -3.899 1.00 76.31 87 ALA A N 1
ATOM 673 C CA . ALA A 1 87 ? 1.852 9.626 -3.371 1.00 76.31 87 ALA A CA 1
ATOM 674 C C . ALA A 1 87 ? 2.371 9.093 -2.020 1.00 76.31 87 ALA A C 1
ATOM 676 O O . ALA A 1 87 ? 1.574 8.826 -1.116 1.00 76.31 87 ALA A O 1
ATOM 677 N N . LEU A 1 88 ? 3.698 8.997 -1.867 1.00 72.88 88 LEU A N 1
ATOM 678 C CA . LEU A 1 88 ? 4.370 8.612 -0.625 1.00 72.88 88 LEU A CA 1
ATOM 679 C C . LEU A 1 88 ? 4.178 9.667 0.477 1.00 72.88 88 LEU A C 1
ATOM 681 O O . LEU A 1 88 ? 3.742 9.335 1.580 1.00 72.88 88 LEU A O 1
ATOM 685 N N . ILE A 1 89 ? 4.456 10.941 0.176 1.00 75.19 89 ILE A N 1
ATOM 686 C CA . ILE A 1 89 ? 4.264 12.063 1.112 1.00 75.19 89 ILE A CA 1
ATOM 687 C C . ILE A 1 89 ? 2.809 12.111 1.589 1.00 75.19 89 ILE A C 1
ATOM 689 O O . ILE A 1 89 ? 2.545 12.281 2.778 1.00 75.19 89 ILE A O 1
ATOM 693 N N . PHE A 1 90 ? 1.862 11.902 0.678 1.00 77.44 90 PHE A N 1
ATOM 694 C CA . PHE A 1 90 ? 0.439 11.908 0.985 1.00 77.44 90 PHE A CA 1
ATOM 695 C C . PHE A 1 90 ? 0.025 10.759 1.911 1.00 77.44 90 PHE A C 1
ATOM 697 O O . PHE A 1 90 ? -0.783 10.951 2.825 1.00 77.44 90 PHE A O 1
ATOM 704 N N . GLY A 1 91 ? 0.613 9.575 1.717 1.00 69.12 91 GLY A N 1
ATOM 705 C CA . GLY A 1 91 ? 0.447 8.439 2.622 1.00 69.12 91 GLY A CA 1
ATOM 706 C C . GLY A 1 91 ? 0.916 8.771 4.040 1.00 69.12 91 GLY A C 1
ATOM 707 O O . GLY A 1 91 ? 0.172 8.563 4.999 1.00 69.12 91 GLY A O 1
ATOM 708 N N . PHE A 1 92 ? 2.100 9.379 4.176 1.00 73.31 92 PHE A N 1
ATOM 709 C CA . PHE A 1 92 ? 2.625 9.806 5.476 1.00 73.31 92 PHE A CA 1
ATOM 710 C C . PHE A 1 92 ? 1.771 10.884 6.142 1.00 73.31 92 PHE A C 1
ATOM 712 O O . PHE A 1 92 ? 1.498 10.781 7.334 1.00 73.31 92 PHE A O 1
ATOM 719 N N . ILE A 1 93 ? 1.313 11.892 5.394 1.00 78.44 93 ILE A N 1
ATOM 720 C CA . ILE A 1 93 ? 0.460 12.958 5.938 1.00 78.44 93 ILE A CA 1
ATOM 721 C C . ILE A 1 93 ? -0.826 12.370 6.528 1.00 78.44 93 ILE A C 1
ATOM 723 O O . ILE A 1 93 ? -1.173 12.688 7.665 1.00 78.44 93 ILE A O 1
ATOM 727 N N . ASN A 1 94 ? -1.511 11.480 5.805 1.00 76.69 94 ASN A N 1
ATOM 728 C CA . ASN A 1 94 ? -2.742 10.866 6.313 1.00 76.69 94 ASN A CA 1
ATOM 729 C C . ASN A 1 94 ? -2.478 9.935 7.500 1.00 76.69 94 ASN A C 1
ATOM 731 O O . ASN A 1 94 ? -3.244 9.956 8.461 1.00 76.69 94 ASN A O 1
ATOM 735 N N . LEU A 1 95 ? -1.377 9.179 7.486 1.00 73.88 95 LEU A N 1
ATOM 736 C CA . LEU A 1 95 ? -0.974 8.350 8.621 1.00 73.88 95 LEU A CA 1
ATOM 737 C C . LEU A 1 95 ? -0.720 9.195 9.879 1.00 73.88 95 LEU A C 1
ATOM 739 O O . LEU A 1 95 ? -1.217 8.867 10.955 1.00 73.88 95 LEU A O 1
ATOM 743 N N . ILE A 1 96 ? 0.007 10.306 9.739 1.00 75.00 96 ILE A N 1
ATOM 744 C CA . ILE A 1 96 ? 0.293 11.242 10.833 1.00 75.00 96 ILE A CA 1
ATOM 745 C C . ILE A 1 96 ? -1.003 11.869 11.352 1.00 75.00 96 ILE A C 1
ATOM 747 O O . ILE A 1 96 ? -1.209 11.911 12.561 1.00 75.00 96 ILE A O 1
ATOM 751 N N . LEU A 1 97 ? -1.907 12.306 10.470 1.00 77.19 97 LEU A N 1
ATOM 752 C CA . LEU A 1 97 ? -3.203 12.858 10.876 1.00 77.19 97 LEU A CA 1
ATOM 753 C C . LEU A 1 97 ? -4.034 11.830 11.663 1.00 77.19 97 LEU A C 1
ATOM 755 O O . LEU A 1 97 ? -4.613 12.174 12.689 1.00 77.19 97 LEU A O 1
ATOM 759 N N . ILE A 1 98 ? -4.052 10.562 11.241 1.00 72.19 98 ILE A N 1
ATOM 760 C CA . ILE A 1 98 ? -4.743 9.482 11.965 1.00 72.19 98 ILE A CA 1
ATOM 761 C C . ILE A 1 98 ? -4.101 9.234 13.334 1.00 72.19 98 ILE A C 1
ATOM 763 O O . ILE A 1 98 ? -4.817 9.092 14.325 1.00 72.19 98 ILE A O 1
ATOM 767 N N . LEU A 1 99 ? -2.768 9.197 13.406 1.00 72.12 99 LEU A N 1
ATOM 768 C CA . LEU A 1 99 ? -2.038 9.034 14.664 1.00 72.12 99 LEU A CA 1
ATOM 769 C C . LEU A 1 99 ? -2.326 10.185 15.631 1.00 72.12 99 LEU A C 1
ATOM 771 O O . LEU A 1 99 ? -2.585 9.936 16.804 1.00 72.12 99 LEU A O 1
ATOM 775 N N . ILE A 1 100 ? -2.353 11.426 15.136 1.00 76.94 100 ILE A N 1
ATOM 776 C CA . ILE A 1 100 ? -2.701 12.601 15.938 1.00 76.94 100 ILE A CA 1
ATOM 777 C C . ILE A 1 100 ? -4.150 12.511 16.426 1.00 76.94 100 ILE A C 1
ATOM 779 O O . ILE A 1 100 ? -4.391 12.762 17.600 1.00 76.94 100 ILE A O 1
ATOM 783 N N . LEU A 1 101 ? -5.112 12.111 15.584 1.00 71.19 101 LEU A N 1
ATOM 784 C CA . LEU A 1 101 ? -6.501 11.926 16.029 1.00 71.19 101 LEU A CA 1
ATOM 785 C C . LEU A 1 101 ? -6.619 10.855 17.111 1.00 71.19 101 LEU A C 1
ATOM 787 O O . LEU A 1 101 ? -7.288 11.077 18.113 1.00 71.19 101 LEU A O 1
ATOM 791 N N . ARG A 1 102 ? -5.951 9.711 16.937 1.00 68.56 102 ARG A N 1
ATOM 792 C CA . ARG A 1 102 ? -5.942 8.643 17.947 1.00 68.56 102 ARG A CA 1
ATOM 793 C C . ARG A 1 102 ? -5.311 9.111 19.255 1.00 68.56 102 ARG A C 1
ATOM 795 O O . ARG A 1 102 ? -5.841 8.826 20.320 1.00 68.56 102 ARG A O 1
ATOM 802 N N . PHE A 1 103 ? -4.221 9.869 19.174 1.00 67.25 103 PHE A N 1
ATOM 803 C CA . PHE A 1 103 ? -3.572 10.455 20.341 1.00 67.25 103 PHE A CA 1
ATOM 804 C C . PHE A 1 103 ? -4.480 11.461 21.062 1.00 67.25 103 PHE A C 1
ATOM 806 O O . PHE A 1 103 ? -4.654 11.370 22.273 1.00 67.25 103 PHE A O 1
ATOM 813 N N . LEU A 1 104 ? -5.110 12.382 20.326 1.00 68.12 104 LEU A N 1
ATOM 814 C CA . LEU A 1 104 ? -6.015 13.385 20.893 1.00 68.12 104 LEU A CA 1
ATOM 815 C C . LEU A 1 104 ? -7.268 12.753 21.512 1.00 68.12 104 LEU A C 1
ATOM 817 O O . LEU A 1 104 ? -7.652 13.146 22.610 1.00 68.12 104 LEU A O 1
ATOM 821 N N . ASN A 1 105 ? -7.857 11.745 20.861 1.00 64.88 105 ASN A N 1
ATOM 822 C CA . ASN A 1 105 ? -9.001 11.012 21.407 1.00 64.88 105 ASN A CA 1
ATOM 823 C C . ASN A 1 105 ? -8.637 10.265 22.698 1.00 64.88 105 ASN A C 1
ATOM 825 O O . ASN A 1 105 ? -9.428 10.249 23.638 1.00 64.88 105 ASN A O 1
ATOM 829 N N . ASN A 1 106 ? -7.426 9.711 22.789 1.00 54.47 106 ASN A N 1
ATOM 830 C CA . ASN A 1 106 ? -6.955 9.063 24.014 1.00 54.47 106 ASN A CA 1
ATOM 831 C C . ASN A 1 106 ? -6.692 10.066 25.156 1.00 54.47 106 ASN A C 1
ATOM 833 O O . ASN A 1 106 ? -6.794 9.694 26.321 1.00 54.47 106 ASN A O 1
ATOM 837 N N . CYS A 1 107 ? -6.409 11.340 24.856 1.00 46.66 107 CYS A N 1
ATOM 838 C CA . CYS A 1 107 ? -6.234 12.388 25.871 1.00 46.66 107 CYS A CA 1
ATOM 839 C C . CYS A 1 107 ? -7.555 12.930 26.461 1.00 46.66 107 CYS A C 1
ATOM 841 O O . CYS A 1 107 ? -7.527 13.525 27.539 1.00 46.66 107 CYS A O 1
ATOM 843 N N . GLU A 1 108 ? -8.713 12.751 25.810 1.00 44.62 108 GLU A N 1
ATOM 844 C CA . GLU A 1 108 ? -10.013 13.165 26.379 1.00 44.62 108 GLU A CA 1
ATOM 845 C C . GLU A 1 108 ? -10.517 12.229 27.490 1.00 44.62 108 GLU A C 1
ATOM 847 O O . GLU A 1 108 ? -11.295 12.660 28.344 1.00 44.62 108 GLU A O 1
ATOM 852 N N . VAL A 1 109 ? -10.019 10.988 27.545 1.00 42.28 109 VAL A N 1
ATOM 853 C CA . VAL A 1 109 ? -10.383 9.998 28.575 1.00 42.28 109 VAL A CA 1
ATOM 854 C C . VAL A 1 109 ? -9.912 10.426 29.978 1.00 42.28 109 VAL A C 1
ATOM 856 O O . VAL A 1 109 ? -10.546 10.086 30.973 1.00 42.28 109 VAL A O 1
ATOM 859 N N . GLU A 1 110 ? -8.876 11.267 30.092 1.00 35.06 110 GLU A N 1
ATOM 860 C CA . GLU A 1 110 ? -8.353 11.732 31.391 1.00 35.06 110 GLU A CA 1
ATOM 861 C C . GLU A 1 110 ? -9.176 12.851 32.064 1.00 35.06 110 GLU A C 1
ATOM 863 O O . GLU A 1 110 ? -8.892 13.228 33.204 1.00 35.06 110 GLU A O 1
ATOM 868 N N . LYS A 1 111 ? -10.219 13.401 31.424 1.00 36.38 111 LYS A N 1
ATOM 869 C CA . LYS A 1 111 ? -11.025 14.491 32.010 1.00 36.38 111 LYS A CA 1
ATOM 870 C C . LYS A 1 111 ? -12.431 14.056 32.411 1.00 36.38 111 LYS A C 1
ATOM 872 O O . LYS A 1 111 ? -13.410 14.559 31.870 1.00 36.38 111 LYS A O 1
ATOM 877 N N . LYS A 1 112 ? -12.527 13.222 33.450 1.00 31.81 112 LYS A N 1
ATOM 878 C CA . LYS A 1 112 ? -13.620 13.246 34.448 1.00 31.81 112 LYS A CA 1
ATOM 879 C C . LYS A 1 112 ? -13.255 12.355 35.649 1.00 31.81 112 LYS A C 1
ATOM 881 O O . LYS A 1 112 ? -13.428 11.144 35.568 1.00 31.81 112 LYS A O 1
ATOM 886 N N . PRO A 1 113 ? -12.807 12.914 36.789 1.00 36.38 113 PRO A N 1
ATOM 887 C CA . PRO A 1 113 ? -12.754 12.160 38.030 1.00 36.38 113 PRO A CA 1
ATOM 888 C C . PRO A 1 113 ? -14.158 12.187 38.645 1.00 36.38 113 PRO A C 1
ATOM 890 O O . PRO A 1 113 ? -14.528 13.118 39.358 1.00 36.38 113 PRO A O 1
ATOM 893 N N . GLY A 1 114 ? -14.980 11.199 38.303 1.00 35.91 114 GLY A N 1
ATOM 894 C CA . GLY A 1 114 ? -16.107 10.805 39.143 1.00 35.91 114 GLY A CA 1
ATOM 895 C C . GLY A 1 114 ? -15.587 9.798 40.160 1.00 35.91 114 GLY A C 1
ATOM 896 O O . GLY A 1 114 ? -14.950 8.831 39.757 1.00 35.91 114 GLY A O 1
ATOM 897 N N . ASN A 1 115 ? -15.806 10.060 41.449 1.00 39.03 115 ASN A N 1
ATOM 898 C CA . ASN A 1 115 ? -15.358 9.273 42.605 1.00 39.03 115 ASN A CA 1
ATOM 899 C C . ASN A 1 115 ? -15.772 7.784 42.543 1.00 39.03 115 ASN A C 1
ATOM 901 O O . ASN A 1 115 ? -16.670 7.364 43.269 1.00 39.03 115 ASN A O 1
ATOM 905 N N . SER A 1 116 ? -15.120 6.980 41.710 1.00 42.28 116 SER A N 1
ATOM 906 C CA . SER A 1 116 ? -15.047 5.535 41.896 1.00 42.28 116 SER A CA 1
ATOM 907 C C . SER A 1 116 ? -13.815 5.276 42.753 1.00 42.28 116 SER A C 1
ATOM 909 O O . SER A 1 116 ? -12.726 5.774 42.466 1.00 42.28 116 SER A O 1
ATOM 911 N N . GLU A 1 117 ? -13.994 4.588 43.877 1.00 42.19 117 GLU A N 1
ATOM 912 C CA . GLU A 1 117 ? -12.859 4.097 44.650 1.00 42.19 117 GLU A CA 1
ATOM 913 C C . GLU A 1 117 ? -11.960 3.297 43.704 1.00 42.19 117 GLU A C 1
ATOM 915 O O . GLU A 1 117 ? -12.420 2.375 43.032 1.00 42.19 117 GLU A O 1
ATOM 920 N N . ILE A 1 118 ? -10.686 3.682 43.610 1.00 50.50 118 ILE A N 1
ATOM 921 C CA . ILE A 1 118 ? -9.694 2.938 42.837 1.00 50.50 118 ILE A CA 1
ATOM 922 C C . ILE A 1 118 ? -9.475 1.618 43.580 1.00 50.50 118 ILE A C 1
ATOM 924 O O . ILE A 1 118 ? -8.678 1.539 44.515 1.00 50.50 118 ILE A O 1
ATOM 928 N N . THR A 1 119 ? -10.243 0.596 43.212 1.00 52.31 119 THR A N 1
ATOM 929 C CA . THR A 1 119 ? -10.120 -0.749 43.768 1.00 52.31 119 THR A CA 1
ATOM 930 C C . THR A 1 119 ? -9.030 -1.524 43.020 1.00 52.31 119 THR A C 1
ATOM 932 O O . THR A 1 119 ? -8.821 -1.300 41.822 1.00 52.31 119 THR A O 1
ATOM 935 N N . PRO A 1 120 ? -8.335 -2.471 43.679 1.00 52.53 120 PRO A N 1
ATOM 936 C CA . PRO A 1 120 ? -7.413 -3.389 43.003 1.00 52.53 120 PRO A CA 1
ATOM 937 C C . PRO A 1 120 ? -8.062 -4.104 41.807 1.00 52.53 120 PRO A C 1
ATOM 939 O O . PRO A 1 120 ? -7.419 -4.300 40.780 1.00 52.53 120 PRO A O 1
ATOM 942 N N . THR A 1 121 ? -9.363 -4.399 41.903 1.00 49.75 121 THR A N 1
ATOM 943 C CA . THR A 1 121 ? -10.174 -4.983 40.827 1.00 49.75 121 THR A CA 1
ATOM 944 C C . THR A 1 121 ? -10.302 -4.052 39.620 1.00 49.75 121 THR A C 1
ATOM 946 O O . THR A 1 121 ? -10.109 -4.494 38.492 1.00 49.75 121 THR A O 1
ATOM 949 N N . ALA A 1 122 ? -10.560 -2.755 39.826 1.00 51.00 122 ALA A N 1
ATOM 950 C CA . ALA A 1 122 ? -10.646 -1.787 38.731 1.00 51.00 122 ALA A CA 1
ATOM 951 C C . ALA A 1 122 ? -9.300 -1.624 38.003 1.00 51.00 122 ALA A C 1
ATOM 953 O O . ALA A 1 122 ? -9.258 -1.579 36.773 1.00 51.00 122 ALA A O 1
ATOM 954 N N . ILE A 1 123 ? -8.187 -1.604 38.747 1.00 53.34 123 ILE A N 1
ATOM 955 C CA . ILE A 1 123 ? -6.833 -1.567 38.170 1.00 53.34 123 ILE A CA 1
ATOM 956 C C . ILE A 1 123 ? -6.558 -2.843 37.358 1.00 53.34 123 ILE A C 1
ATOM 958 O O . ILE A 1 123 ? -6.066 -2.756 36.233 1.00 53.34 123 ILE A O 1
ATOM 962 N N . TYR A 1 124 ? -6.910 -4.014 37.897 1.00 57.16 124 TYR A N 1
ATOM 963 C CA . TYR A 1 124 ? -6.771 -5.306 37.220 1.00 57.16 124 TYR A CA 1
ATOM 964 C C . TYR A 1 124 ? -7.526 -5.353 35.883 1.00 57.16 124 TYR A C 1
ATOM 966 O O . TYR A 1 124 ? -6.942 -5.706 34.857 1.00 57.16 124 TYR A O 1
ATOM 974 N N . LEU A 1 125 ? -8.803 -4.957 35.883 1.00 55.19 125 LEU A N 1
ATOM 975 C CA . LEU A 1 125 ? -9.645 -4.952 34.684 1.00 55.19 125 LEU A CA 1
ATOM 976 C C . LEU A 1 125 ? -9.103 -3.989 33.622 1.00 55.19 125 LEU A C 1
ATOM 978 O O . LEU A 1 125 ? -8.959 -4.376 32.465 1.00 55.19 125 LEU A O 1
ATOM 982 N N . THR A 1 126 ? -8.689 -2.787 34.032 1.00 57.12 126 THR A N 1
ATOM 983 C CA . THR A 1 126 ? -8.126 -1.780 33.117 1.00 57.12 126 THR A CA 1
ATOM 984 C C . THR A 1 126 ? -6.828 -2.270 32.462 1.00 57.12 126 THR A C 1
ATOM 986 O O . THR A 1 126 ? -6.643 -2.132 31.255 1.00 57.12 126 THR A O 1
ATOM 989 N N . LEU A 1 127 ? -5.919 -2.885 33.230 1.00 58.56 127 LEU A N 1
ATOM 990 C CA . LEU A 1 127 ? -4.671 -3.441 32.689 1.00 58.56 127 LEU A CA 1
ATOM 991 C C . LEU A 1 127 ? -4.935 -4.590 31.704 1.00 58.56 127 LEU A C 1
ATOM 993 O O . LEU A 1 127 ? -4.269 -4.689 30.670 1.00 58.56 127 LEU A O 1
ATOM 997 N N . ARG A 1 128 ? -5.938 -5.429 31.986 1.00 60.94 128 ARG A N 1
ATOM 998 C CA . ARG A 1 128 ? -6.329 -6.533 31.105 1.00 60.94 128 ARG A CA 1
ATOM 999 C C . ARG A 1 128 ? -6.975 -6.032 29.811 1.00 60.94 128 ARG A C 1
ATOM 1001 O O . ARG A 1 128 ? -6.626 -6.524 28.737 1.00 60.94 128 ARG A O 1
ATOM 1008 N N . GLU A 1 129 ? -7.838 -5.025 29.873 1.00 58.88 129 GLU A N 1
ATOM 1009 C CA . GLU A 1 129 ? -8.407 -4.370 28.684 1.00 58.88 129 GLU A CA 1
ATOM 1010 C C . GLU A 1 129 ? -7.325 -3.731 27.801 1.00 58.88 129 GLU A C 1
ATOM 1012 O O . GLU A 1 129 ? -7.322 -3.916 26.585 1.00 58.88 129 GLU A O 1
ATOM 1017 N N . ILE A 1 130 ? -6.332 -3.061 28.393 1.00 57.03 130 ILE A N 1
ATOM 1018 C CA . ILE A 1 130 ? -5.203 -2.494 27.635 1.00 57.03 130 ILE A CA 1
ATOM 1019 C C . ILE A 1 130 ? -4.391 -3.605 26.944 1.00 57.03 130 ILE A C 1
ATOM 1021 O O . ILE A 1 130 ? -4.033 -3.478 25.768 1.00 57.03 130 ILE A O 1
ATOM 1025 N N . SER A 1 131 ? -4.131 -4.717 27.639 1.00 59.19 131 SER A N 1
ATOM 1026 C CA . SER A 1 131 ? -3.389 -5.855 27.076 1.00 59.19 131 SER A CA 1
ATOM 1027 C C . SER A 1 131 ? -4.128 -6.525 25.906 1.00 59.19 131 SER A C 1
ATOM 1029 O O . SER A 1 131 ? -3.526 -6.846 24.877 1.00 59.19 131 SER A O 1
ATOM 1031 N N . THR A 1 132 ? -5.449 -6.688 26.026 1.00 58.31 132 THR A N 1
ATOM 1032 C CA . THR A 1 132 ? -6.298 -7.291 24.990 1.00 58.31 132 THR A CA 1
ATOM 1033 C C . THR A 1 132 ? -6.431 -6.360 23.790 1.00 58.31 132 THR A C 1
ATOM 1035 O O . THR A 1 132 ? -6.249 -6.808 22.658 1.00 58.31 132 THR A O 1
ATOM 1038 N N . PHE A 1 133 ? -6.608 -5.055 24.013 1.00 57.91 133 PHE A N 1
ATOM 1039 C CA . PHE A 1 133 ? -6.603 -4.050 22.951 1.00 57.91 133 PHE A CA 1
ATOM 1040 C C . PHE A 1 133 ? -5.307 -4.088 22.130 1.00 57.91 133 PHE A C 1
ATOM 1042 O O . PHE A 1 133 ? -5.364 -4.143 20.899 1.00 57.91 133 PHE A O 1
ATOM 1049 N N . ASN A 1 134 ? -4.138 -4.126 22.779 1.00 58.12 134 ASN A N 1
ATOM 1050 C CA . ASN A 1 134 ? -2.847 -4.193 22.085 1.00 58.12 134 ASN A CA 1
ATOM 1051 C C . ASN A 1 134 ? -2.711 -5.462 21.221 1.00 58.12 134 ASN A C 1
ATOM 1053 O O . ASN A 1 134 ? -2.275 -5.381 20.067 1.00 58.12 134 ASN A O 1
ATOM 1057 N N . ASN A 1 135 ? -3.149 -6.615 21.733 1.00 59.03 135 ASN A N 1
ATOM 1058 C CA . ASN A 1 135 ? -3.098 -7.889 21.012 1.00 59.03 135 ASN A CA 1
ATOM 1059 C C . ASN A 1 135 ? -4.084 -7.969 19.835 1.00 59.03 135 ASN A C 1
ATOM 1061 O O . ASN A 1 135 ? -3.727 -8.492 18.779 1.00 59.03 135 ASN A O 1
ATOM 1065 N N . VAL A 1 136 ? -5.300 -7.438 19.992 1.00 49.69 136 VAL A N 1
ATOM 1066 C CA . VAL A 1 136 ? -6.368 -7.534 18.982 1.00 49.69 136 VAL A CA 1
ATOM 1067 C C . VAL A 1 136 ? -6.257 -6.444 17.912 1.00 49.69 136 VAL A C 1
ATOM 1069 O O . VAL A 1 136 ? -6.610 -6.689 16.761 1.00 49.69 136 VAL A O 1
ATOM 1072 N N . THR A 1 137 ? -5.742 -5.251 18.235 1.00 50.06 137 THR A N 1
ATOM 1073 C CA . THR A 1 137 ? -5.723 -4.121 17.281 1.00 50.06 137 THR A CA 1
ATOM 1074 C C . THR A 1 137 ? -4.336 -3.716 16.787 1.00 50.06 137 THR A C 1
ATOM 1076 O O . THR A 1 137 ? -4.167 -3.509 15.583 1.00 50.06 137 THR A O 1
ATOM 1079 N N . GLN A 1 138 ? -3.324 -3.604 17.654 1.00 54.66 138 GLN A N 1
ATOM 1080 C CA . GLN A 1 138 ? -2.007 -3.103 17.236 1.00 54.66 138 GLN A CA 1
ATOM 1081 C C . GLN A 1 138 ? -1.175 -4.173 16.524 1.00 54.66 138 GLN A C 1
ATOM 1083 O O . GLN A 1 138 ? -0.588 -3.899 15.475 1.00 54.66 138 GLN A O 1
ATOM 1088 N N . LYS A 1 139 ? -1.172 -5.407 17.039 1.00 61.75 139 LYS A N 1
ATOM 1089 C CA . LYS A 1 139 ? -0.381 -6.510 16.470 1.00 61.75 139 LYS A CA 1
ATOM 1090 C C . LYS A 1 139 ? -0.790 -6.876 15.030 1.00 61.75 139 LYS A C 1
ATOM 1092 O O . LYS A 1 139 ? 0.094 -6.959 14.175 1.00 61.75 139 LYS A O 1
ATOM 1097 N N . PRO A 1 140 ? -2.089 -7.008 14.684 1.00 56.66 140 PRO A N 1
ATOM 1098 C CA . PRO A 1 140 ? -2.496 -7.280 13.302 1.00 56.66 140 PRO A CA 1
ATOM 1099 C C . PRO A 1 140 ? -2.175 -6.126 12.347 1.00 56.66 140 PRO A C 1
ATOM 1101 O O . PRO A 1 140 ? -1.807 -6.363 11.196 1.00 56.66 140 PRO A O 1
ATOM 1104 N N . LEU A 1 141 ? -2.264 -4.879 12.824 1.00 51.12 141 LEU A N 1
ATOM 1105 C CA . LEU A 1 141 ? -1.916 -3.699 12.037 1.00 51.12 141 LEU A CA 1
ATOM 1106 C C . LEU A 1 141 ? -0.422 -3.680 11.684 1.00 51.12 141 LEU A C 1
ATOM 1108 O O . LEU A 1 141 ? -0.082 -3.476 10.519 1.00 51.12 141 LEU A O 1
ATOM 1112 N N . LEU A 1 142 ? 0.469 -3.936 12.652 1.00 55.44 142 LEU A N 1
ATOM 1113 C CA . LEU A 1 142 ? 1.909 -4.023 12.383 1.00 55.44 142 LEU A CA 1
ATOM 1114 C C . LEU A 1 142 ? 2.244 -5.182 11.438 1.00 55.44 142 LEU A C 1
ATOM 1116 O O . LEU A 1 142 ? 3.009 -4.988 10.494 1.00 55.44 142 LEU A O 1
ATOM 1120 N N . ASN A 1 143 ? 1.620 -6.347 11.620 1.00 62.00 143 ASN A N 1
ATOM 1121 C CA . ASN A 1 143 ? 1.802 -7.484 10.713 1.00 62.00 143 ASN A CA 1
ATOM 1122 C C . ASN A 1 143 ? 1.358 -7.154 9.279 1.00 62.00 143 ASN A C 1
ATOM 1124 O O . ASN A 1 143 ? 2.036 -7.512 8.316 1.00 62.00 143 ASN A O 1
ATOM 1128 N N . SER A 1 144 ? 0.260 -6.409 9.120 1.00 55.03 144 SER A N 1
ATOM 1129 C CA . SER A 1 144 ? -0.180 -5.931 7.807 1.00 55.03 144 SER A CA 1
ATOM 1130 C C . SER A 1 144 ? 0.838 -4.985 7.162 1.00 55.03 144 SER A C 1
ATOM 1132 O O . SER A 1 144 ? 1.026 -5.039 5.946 1.00 55.03 144 SER A O 1
ATOM 1134 N N . ILE A 1 145 ? 1.484 -4.112 7.940 1.00 55.28 145 ILE A N 1
ATOM 1135 C CA . ILE A 1 145 ? 2.525 -3.203 7.435 1.00 55.28 145 ILE A CA 1
ATOM 1136 C C . ILE A 1 145 ? 3.763 -4.001 7.000 1.00 55.28 145 ILE A C 1
ATOM 1138 O O . ILE A 1 145 ? 4.316 -3.736 5.930 1.00 55.28 145 ILE A O 1
ATOM 1142 N N . PHE A 1 146 ? 4.161 -5.012 7.778 1.00 62.50 146 PHE A N 1
ATOM 1143 C CA . PHE A 1 146 ? 5.255 -5.922 7.428 1.00 62.50 146 PHE A CA 1
ATOM 1144 C C . PHE A 1 146 ? 5.022 -6.632 6.092 1.00 62.50 146 PHE A C 1
ATOM 1146 O O . PHE A 1 146 ? 5.905 -6.625 5.230 1.00 62.50 146 PHE A O 1
ATOM 1153 N N . GLU A 1 147 ? 3.828 -7.189 5.881 1.00 61.25 147 GLU A N 1
ATOM 1154 C CA . GLU A 1 147 ? 3.496 -7.853 4.617 1.00 61.25 147 GLU A CA 1
ATOM 1155 C C . GLU A 1 147 ? 3.497 -6.883 3.429 1.00 61.25 147 GLU A C 1
ATOM 1157 O O . GLU A 1 147 ? 3.974 -7.234 2.347 1.00 61.25 147 GLU A O 1
ATOM 1162 N N . GLN A 1 148 ? 3.044 -5.639 3.612 1.00 58.28 148 GLN A N 1
ATOM 1163 C CA . GLN A 1 148 ? 3.114 -4.640 2.542 1.00 58.28 148 GLN A CA 1
ATOM 1164 C C . GLN A 1 148 ? 4.552 -4.259 2.178 1.00 58.28 148 GLN A C 1
ATOM 1166 O O . GLN A 1 148 ? 4.873 -4.148 0.992 1.00 58.28 148 GLN A O 1
ATOM 1171 N N . LEU A 1 149 ? 5.434 -4.108 3.169 1.00 58.62 149 LEU A N 1
ATOM 1172 C CA . LEU A 1 149 ? 6.856 -3.851 2.924 1.00 58.62 149 LEU A CA 1
ATOM 1173 C C . LEU A 1 149 ? 7.511 -5.020 2.175 1.00 58.62 149 LEU A C 1
ATOM 1175 O O . LEU A 1 149 ? 8.254 -4.793 1.218 1.00 58.62 149 LEU A O 1
ATOM 1179 N N . ARG A 1 150 ? 7.174 -6.264 2.540 1.00 68.81 150 ARG A N 1
ATOM 1180 C CA . ARG A 1 150 ? 7.662 -7.476 1.863 1.00 68.81 150 ARG A CA 1
ATOM 1181 C C . ARG A 1 150 ? 7.217 -7.538 0.398 1.00 68.81 150 ARG A C 1
ATOM 1183 O O . ARG A 1 150 ? 8.035 -7.781 -0.487 1.00 68.81 150 ARG A O 1
ATOM 1190 N N . LEU A 1 151 ? 5.936 -7.282 0.124 1.00 61.12 151 LEU A N 1
ATOM 1191 C CA . LEU A 1 151 ? 5.395 -7.266 -1.242 1.00 61.12 151 LEU A CA 1
ATOM 1192 C C . LEU A 1 151 ? 6.013 -6.151 -2.100 1.00 61.12 151 LEU A C 1
ATOM 1194 O O . LEU A 1 151 ? 6.276 -6.353 -3.286 1.00 61.12 151 LEU A O 1
ATOM 1198 N N . SER A 1 152 ? 6.279 -4.985 -1.507 1.00 61.66 152 SER A N 1
ATOM 1199 C CA . SER A 1 152 ? 6.964 -3.875 -2.180 1.00 61.66 152 SER A CA 1
ATOM 1200 C C . SER A 1 152 ? 8.383 -4.259 -2.631 1.00 61.66 152 SER A C 1
ATOM 1202 O O . SER A 1 152 ? 8.776 -3.962 -3.765 1.00 61.66 152 SER A O 1
ATOM 1204 N N . GLN A 1 153 ? 9.131 -4.994 -1.798 1.00 64.56 153 GLN A N 1
ATOM 1205 C CA . GLN A 1 153 ? 10.454 -5.520 -2.163 1.00 64.56 153 GLN A CA 1
ATOM 1206 C C . GLN A 1 153 ? 10.377 -6.514 -3.327 1.00 64.56 153 GLN A C 1
ATOM 1208 O O . GLN A 1 153 ? 11.116 -6.369 -4.299 1.00 64.56 153 GLN A O 1
ATOM 1213 N N . GLU A 1 154 ? 9.454 -7.480 -3.273 1.00 66.06 154 GLU A N 1
ATOM 1214 C CA . GLU A 1 154 ? 9.292 -8.493 -4.328 1.00 66.06 154 GLU A CA 1
ATOM 1215 C C . GLU A 1 154 ? 8.947 -7.853 -5.685 1.00 66.06 154 GLU A C 1
ATOM 1217 O O . GLU A 1 154 ? 9.497 -8.222 -6.726 1.00 66.06 154 GLU A O 1
ATOM 1222 N N . ASN A 1 155 ? 8.076 -6.842 -5.678 1.00 60.72 155 ASN A N 1
ATOM 1223 C CA . ASN A 1 155 ? 7.725 -6.093 -6.882 1.00 60.72 155 ASN A CA 1
ATOM 1224 C C . ASN A 1 155 ? 8.905 -5.280 -7.424 1.00 60.72 155 ASN A C 1
ATOM 1226 O O . ASN A 1 155 ? 9.123 -5.256 -8.635 1.00 60.72 155 ASN A O 1
ATOM 1230 N N . THR A 1 156 ? 9.693 -4.658 -6.544 1.00 61.38 156 THR A N 1
ATOM 1231 C CA . THR A 1 156 ? 10.909 -3.930 -6.938 1.00 61.38 156 THR A CA 1
ATOM 1232 C C . THR A 1 156 ? 11.908 -4.872 -7.612 1.00 61.38 156 THR A C 1
ATOM 1234 O O . THR A 1 156 ? 12.442 -4.551 -8.673 1.00 61.38 156 THR A O 1
ATOM 1237 N N . GLN A 1 157 ? 12.090 -6.074 -7.062 1.00 66.81 157 GLN A N 1
ATOM 1238 C CA . GLN A 1 157 ? 12.989 -7.082 -7.618 1.00 66.81 157 GLN A CA 1
ATOM 1239 C C . GLN A 1 157 ? 12.510 -7.611 -8.978 1.00 66.81 157 GLN A C 1
ATOM 1241 O O . GLN A 1 157 ? 13.294 -7.684 -9.923 1.00 66.81 157 GLN A O 1
ATOM 1246 N N . ARG A 1 158 ? 11.205 -7.866 -9.135 1.00 64.69 158 ARG A N 1
ATOM 1247 C CA . ARG A 1 158 ? 10.609 -8.220 -10.437 1.00 64.69 158 ARG A CA 1
ATOM 1248 C C . ARG A 1 158 ? 10.809 -7.142 -11.503 1.00 64.69 158 ARG A C 1
ATOM 1250 O O . ARG A 1 158 ? 11.089 -7.471 -12.654 1.00 64.69 158 ARG A O 1
ATOM 1257 N N . ILE A 1 159 ? 10.659 -5.864 -11.151 1.00 62.38 159 ILE A N 1
ATOM 1258 C CA . ILE A 1 159 ? 10.867 -4.749 -12.092 1.00 62.38 159 ILE A CA 1
ATOM 1259 C C . ILE A 1 159 ? 12.315 -4.740 -12.601 1.00 62.38 159 ILE A C 1
ATOM 1261 O O . ILE A 1 159 ? 12.541 -4.529 -13.792 1.00 62.38 159 ILE A O 1
ATOM 1265 N N . LEU A 1 160 ? 13.283 -5.025 -11.728 1.00 63.12 160 LEU A N 1
ATOM 1266 C CA . LEU A 1 160 ? 14.700 -5.094 -12.087 1.00 63.12 160 LEU A CA 1
ATOM 1267 C C . LEU A 1 160 ? 15.013 -6.290 -12.999 1.00 63.12 160 LEU A C 1
ATOM 1269 O O . LEU A 1 160 ? 15.718 -6.137 -14.000 1.00 63.12 160 LEU A O 1
ATOM 1273 N N . GLU A 1 161 ? 14.436 -7.463 -12.721 1.00 63.84 161 GLU A N 1
ATOM 1274 C CA . GLU A 1 161 ? 14.583 -8.656 -13.570 1.00 63.84 161 GLU A CA 1
ATOM 1275 C C . GLU A 1 161 ? 14.041 -8.435 -14.992 1.00 63.84 161 GLU A C 1
ATOM 1277 O O . GLU A 1 161 ? 14.663 -8.858 -15.971 1.00 63.84 161 GLU A O 1
ATOM 1282 N N . LEU A 1 162 ? 12.918 -7.722 -15.127 1.00 59.50 162 LEU A N 1
ATOM 1283 C CA . LEU A 1 162 ? 12.302 -7.408 -16.420 1.00 59.50 162 LEU A CA 1
ATOM 1284 C C . LEU A 1 162 ? 13.134 -6.429 -17.273 1.00 59.50 162 LEU A C 1
ATOM 1286 O O . LEU A 1 162 ? 12.990 -6.415 -18.496 1.00 59.50 162 LEU A O 1
ATOM 1290 N N . GLN A 1 163 ? 14.018 -5.632 -16.666 1.00 60.25 163 GLN A N 1
ATOM 1291 C CA . GLN A 1 163 ? 14.817 -4.618 -17.366 1.00 60.25 163 GLN A CA 1
ATOM 1292 C C . GLN A 1 163 ? 16.164 -5.142 -17.896 1.00 60.25 163 GLN A C 1
ATOM 1294 O O . GLN A 1 163 ? 16.646 -4.672 -18.928 1.00 60.25 163 GLN A O 1
ATOM 1299 N N . GLY A 1 164 ? 16.782 -6.118 -17.223 1.00 55.19 164 GLY A N 1
ATOM 1300 C CA . GLY A 1 164 ? 18.210 -6.411 -17.399 1.00 55.19 164 GLY A CA 1
ATOM 1301 C C . GLY A 1 164 ? 18.631 -7.157 -18.675 1.00 55.19 164 GLY A C 1
ATOM 1302 O O . GLY A 1 164 ? 19.791 -7.055 -19.076 1.00 55.19 164 GLY A O 1
ATOM 1303 N N . ILE A 1 165 ? 17.750 -7.928 -19.327 1.00 53.66 165 ILE A N 1
ATOM 1304 C CA . ILE A 1 165 ? 18.211 -8.963 -20.283 1.00 53.66 165 ILE A CA 1
ATOM 1305 C C . ILE A 1 165 ? 17.867 -8.665 -21.749 1.00 53.66 165 ILE A C 1
ATOM 1307 O O . ILE A 1 165 ? 18.659 -8.998 -22.635 1.00 53.66 165 ILE A O 1
ATOM 1311 N N . ASP A 1 166 ? 16.727 -8.033 -22.032 1.00 60.47 166 ASP A N 1
ATOM 1312 C CA . ASP A 1 166 ? 16.196 -7.982 -23.404 1.00 60.47 166 ASP A CA 1
ATOM 1313 C C . ASP A 1 166 ? 16.605 -6.713 -24.175 1.00 60.47 166 ASP A C 1
ATOM 1315 O O . ASP A 1 166 ? 16.905 -6.763 -25.367 1.00 60.47 166 ASP A O 1
ATOM 1319 N N . ILE A 1 167 ? 16.700 -5.568 -23.494 1.00 59.97 167 ILE A N 1
ATOM 1320 C CA . ILE A 1 167 ? 16.966 -4.273 -24.140 1.00 59.97 167 ILE A CA 1
ATOM 1321 C C . ILE A 1 167 ? 18.463 -4.096 -24.435 1.00 59.97 167 ILE A C 1
ATOM 1323 O O . ILE A 1 167 ? 18.825 -3.735 -25.554 1.00 59.97 167 ILE A O 1
ATOM 1327 N N . SER A 1 168 ? 19.338 -4.443 -23.484 1.00 59.22 168 SER A N 1
ATOM 1328 C CA . SER A 1 168 ? 20.800 -4.333 -23.634 1.00 59.22 168 SER A CA 1
ATOM 1329 C C . SER A 1 168 ? 21.321 -5.112 -24.848 1.00 59.22 168 SER A C 1
ATOM 1331 O O . SER A 1 168 ? 21.978 -4.556 -25.730 1.00 59.22 168 SER A O 1
ATOM 1333 N N . LYS A 1 169 ? 20.930 -6.391 -24.955 1.00 63.12 169 LYS A N 1
ATOM 1334 C CA . LYS A 1 169 ? 21.336 -7.264 -26.064 1.00 63.12 169 LYS A CA 1
ATOM 1335 C C . LYS A 1 169 ? 20.820 -6.761 -27.407 1.00 63.12 169 LYS A C 1
ATOM 1337 O O . LYS A 1 169 ? 21.559 -6.809 -28.383 1.00 63.12 169 LYS A O 1
ATOM 1342 N N . LYS A 1 170 ? 19.579 -6.262 -27.472 1.00 61.88 170 LYS A N 1
ATOM 1343 C CA . LYS A 1 170 ? 18.999 -5.716 -28.710 1.00 61.88 170 LYS A CA 1
ATOM 1344 C C . LYS A 1 170 ? 19.728 -4.455 -29.176 1.00 61.88 170 LYS A C 1
ATOM 1346 O O . LYS A 1 170 ? 19.991 -4.340 -30.369 1.00 61.88 170 LYS A O 1
ATOM 1351 N N . ILE A 1 171 ? 20.097 -3.553 -28.262 1.00 63.53 171 ILE A N 1
ATOM 1352 C CA . ILE A 1 171 ? 20.842 -2.322 -28.579 1.00 63.53 171 ILE A CA 1
ATOM 1353 C C . ILE A 1 171 ? 22.250 -2.645 -29.096 1.00 63.53 171 ILE A C 1
ATOM 1355 O O . ILE A 1 171 ? 22.692 -2.058 -30.085 1.00 63.53 171 ILE A O 1
ATOM 1359 N N . GLU A 1 172 ? 22.944 -3.594 -28.466 1.00 65.88 172 GLU A N 1
ATOM 1360 C CA . GLU A 1 172 ? 24.275 -4.040 -28.894 1.00 65.88 172 GLU A CA 1
ATOM 1361 C C . GLU A 1 172 ? 24.238 -4.682 -30.290 1.00 65.88 172 GLU A C 1
ATOM 1363 O O . GLU A 1 172 ? 25.024 -4.323 -31.169 1.00 65.88 172 GLU A O 1
ATOM 1368 N N . LEU A 1 173 ? 23.268 -5.570 -30.532 1.00 66.31 173 LEU A N 1
ATOM 1369 C CA . LEU A 1 173 ? 23.072 -6.217 -31.832 1.00 66.31 173 LEU A CA 1
ATOM 1370 C C . LEU A 1 173 ? 22.780 -5.189 -32.933 1.00 66.31 173 LEU A C 1
ATOM 1372 O O . LEU A 1 173 ? 23.368 -5.264 -34.011 1.00 66.31 173 LEU A O 1
ATOM 1376 N N . LEU A 1 174 ? 21.926 -4.197 -32.648 1.00 66.62 174 LEU A N 1
ATOM 1377 C CA . LEU A 1 174 ? 21.611 -3.118 -33.586 1.00 66.62 174 LEU A CA 1
ATOM 1378 C C . LEU A 1 174 ? 22.849 -2.266 -33.905 1.00 66.62 174 LEU A C 1
ATOM 1380 O O . LEU A 1 174 ? 23.092 -1.943 -35.066 1.00 66.62 174 LEU A O 1
ATOM 1384 N N . SER A 1 175 ? 23.649 -1.940 -32.885 1.00 68.56 175 SER A N 1
ATOM 1385 C CA . SER A 1 175 ? 24.898 -1.188 -33.043 1.00 68.56 175 SER A CA 1
ATOM 1386 C C . SER A 1 175 ? 25.890 -1.919 -33.938 1.00 68.56 175 SER A C 1
ATOM 1388 O O . SER A 1 175 ? 26.459 -1.315 -34.844 1.00 68.56 175 SER A O 1
ATOM 1390 N N . ASN A 1 176 ? 26.072 -3.221 -33.716 1.00 69.19 176 ASN A N 1
ATOM 1391 C CA . ASN A 1 176 ? 26.992 -4.035 -34.505 1.00 69.19 176 ASN A CA 1
ATOM 1392 C C . ASN A 1 176 ? 26.545 -4.124 -35.970 1.00 69.19 176 ASN A C 1
ATOM 1394 O O . ASN A 1 176 ? 27.364 -3.955 -36.872 1.00 69.19 176 ASN A O 1
ATOM 1398 N N . ILE A 1 177 ? 25.243 -4.316 -36.216 1.00 67.31 177 ILE A N 1
ATOM 1399 C CA . ILE A 1 177 ? 24.680 -4.344 -37.573 1.00 67.31 177 ILE A CA 1
ATOM 1400 C C . ILE A 1 177 ? 24.911 -3.007 -38.293 1.00 67.31 177 ILE A C 1
ATOM 1402 O O . ILE A 1 177 ? 25.347 -3.002 -39.443 1.00 67.31 177 ILE A O 1
ATOM 1406 N N . ILE A 1 178 ? 24.660 -1.873 -37.630 1.00 65.56 178 ILE A N 1
ATOM 1407 C CA . ILE A 1 178 ? 24.835 -0.541 -38.231 1.00 65.56 178 ILE A CA 1
ATOM 1408 C C . ILE A 1 178 ? 26.305 -0.278 -38.590 1.00 65.56 178 ILE A C 1
ATOM 1410 O O . ILE A 1 178 ? 26.577 0.218 -39.683 1.00 65.56 178 ILE A O 1
ATOM 1414 N N . THR A 1 179 ? 27.252 -0.647 -37.724 1.00 68.81 179 THR A N 1
ATOM 1415 C CA . THR A 1 179 ? 28.692 -0.507 -38.002 1.00 68.81 179 THR A CA 1
ATOM 1416 C C . THR A 1 179 ? 29.106 -1.312 -39.233 1.00 68.81 179 THR A C 1
ATOM 1418 O O . THR A 1 179 ? 29.725 -0.759 -40.142 1.00 68.81 179 THR A O 1
ATOM 1421 N N . ILE A 1 180 ? 28.682 -2.579 -39.318 1.00 69.31 180 ILE A N 1
ATOM 1422 C CA . ILE A 1 180 ? 28.970 -3.453 -40.466 1.00 69.31 180 ILE A CA 1
ATOM 1423 C C . ILE A 1 180 ? 28.414 -2.853 -41.767 1.00 69.31 180 ILE A C 1
ATOM 1425 O O . ILE A 1 180 ? 29.083 -2.864 -42.800 1.00 69.31 180 ILE A O 1
ATOM 1429 N N . LEU A 1 181 ? 27.198 -2.299 -41.738 1.00 64.00 181 LEU A N 1
ATOM 1430 C CA . LEU A 1 181 ? 26.590 -1.672 -42.916 1.00 64.00 181 LEU A CA 1
ATOM 1431 C C . LEU A 1 181 ? 27.374 -0.438 -43.395 1.00 64.00 181 LEU A C 1
ATOM 1433 O O . LEU A 1 181 ? 27.524 -0.243 -44.603 1.00 64.00 181 LEU A O 1
ATOM 1437 N N . ILE A 1 182 ? 27.909 0.370 -42.475 1.00 64.62 182 ILE A N 1
ATOM 1438 C CA . ILE A 1 182 ? 28.732 1.545 -42.807 1.00 64.62 182 ILE A CA 1
ATOM 1439 C C . ILE A 1 182 ? 30.087 1.125 -43.396 1.00 64.62 182 ILE A C 1
ATOM 1441 O O . ILE A 1 182 ? 30.513 1.696 -44.400 1.00 64.62 182 ILE A O 1
ATOM 1445 N N . GLU A 1 183 ? 30.750 0.129 -42.807 1.00 67.44 183 GLU A N 1
ATOM 1446 C CA . GLU A 1 183 ? 32.034 -0.398 -43.296 1.00 67.44 183 GLU A CA 1
ATOM 1447 C C . GLU A 1 183 ? 31.910 -1.028 -44.689 1.00 67.44 183 GLU A C 1
ATOM 1449 O O . GLU A 1 183 ? 32.757 -0.818 -45.562 1.00 67.44 183 GLU A O 1
ATOM 1454 N N . ASN A 1 184 ? 30.818 -1.750 -44.941 1.00 61.84 184 ASN A N 1
ATOM 1455 C CA . ASN A 1 184 ? 30.535 -2.293 -46.266 1.00 61.84 184 ASN A CA 1
ATOM 1456 C C . ASN A 1 184 ? 30.286 -1.172 -47.286 1.00 61.84 184 ASN A C 1
ATOM 1458 O O . ASN A 1 184 ? 30.821 -1.217 -48.393 1.00 61.84 184 ASN A O 1
ATOM 1462 N N . SER A 1 185 ? 29.527 -0.136 -46.910 1.00 62.75 185 SER A N 1
ATOM 1463 C CA . SER A 1 185 ? 29.274 1.031 -47.767 1.00 62.75 185 SER A CA 1
ATOM 1464 C C . SER A 1 185 ? 30.565 1.784 -48.122 1.00 62.75 185 SER A C 1
ATOM 1466 O O . SER A 1 185 ? 30.779 2.125 -49.287 1.00 62.75 185 SER A O 1
ATOM 1468 N N . SER A 1 186 ? 31.464 2.002 -47.157 1.00 65.12 186 SER A N 1
ATOM 1469 C CA . SER A 1 186 ? 32.744 2.677 -47.410 1.00 65.12 186 SER A CA 1
ATOM 1470 C C . SER A 1 186 ? 33.680 1.843 -48.291 1.00 65.12 186 SER A C 1
ATOM 1472 O O . SER A 1 186 ? 34.336 2.396 -49.177 1.00 65.12 186 SER A O 1
ATOM 1474 N N . SER A 1 187 ? 33.688 0.521 -48.109 1.00 62.78 187 SER A N 1
ATOM 1475 C CA . SER A 1 187 ? 34.463 -0.418 -48.929 1.00 62.78 187 SER A CA 1
ATOM 1476 C C . SER A 1 187 ? 33.997 -0.434 -50.389 1.00 62.78 187 SER A C 1
ATOM 1478 O O . SER A 1 187 ? 34.825 -0.408 -51.299 1.00 62.78 187 SER A O 1
ATOM 1480 N N . ILE A 1 188 ? 32.679 -0.405 -50.630 1.00 59.44 188 ILE A N 1
ATOM 1481 C CA . ILE A 1 188 ? 32.099 -0.299 -51.982 1.00 59.44 188 ILE A CA 1
ATOM 1482 C C . ILE A 1 188 ? 32.541 1.008 -52.654 1.00 59.44 188 ILE A C 1
ATOM 1484 O O . ILE A 1 188 ? 32.973 0.994 -53.806 1.00 59.44 188 ILE A O 1
ATOM 1488 N N . LYS A 1 189 ? 32.526 2.124 -51.917 1.00 61.91 189 LYS A N 1
ATOM 1489 C CA . LYS A 1 189 ? 32.940 3.435 -52.434 1.00 61.91 189 LYS A CA 1
ATOM 1490 C C . LYS A 1 189 ? 34.433 3.508 -52.769 1.00 61.91 189 LYS A C 1
ATOM 1492 O O . LYS A 1 189 ? 34.822 4.121 -53.757 1.00 61.91 189 LYS A O 1
ATOM 1497 N N . GLN A 1 190 ? 35.294 2.870 -51.973 1.00 61.56 190 GLN A N 1
ATOM 1498 C CA . GLN A 1 190 ? 36.721 2.764 -52.305 1.00 61.56 190 GLN A CA 1
ATOM 1499 C C . GLN A 1 190 ? 36.955 1.929 -53.565 1.00 61.56 190 GLN A C 1
ATOM 1501 O O . GLN A 1 190 ? 37.772 2.304 -54.404 1.00 61.56 190 GLN A O 1
ATOM 1506 N N . MET A 1 191 ? 36.218 0.826 -53.714 1.00 57.75 191 MET A N 1
ATOM 1507 C CA . MET A 1 191 ? 36.294 -0.020 -54.901 1.00 57.75 191 MET A CA 1
ATOM 1508 C C . MET A 1 191 ? 35.909 0.757 -56.163 1.00 57.75 191 MET A C 1
ATOM 1510 O O . MET A 1 191 ? 36.603 0.661 -57.170 1.00 57.75 191 MET A O 1
ATOM 1514 N N . GLU A 1 192 ? 34.866 1.583 -56.094 1.00 57.19 192 GLU A N 1
ATOM 1515 C CA . GLU A 1 192 ? 34.461 2.473 -57.185 1.00 57.19 192 GLU A CA 1
ATOM 1516 C C . GLU A 1 192 ? 35.577 3.459 -57.586 1.00 57.19 192 GLU A C 1
ATOM 1518 O O . GLU A 1 192 ? 35.881 3.611 -58.770 1.00 57.19 192 GLU A O 1
ATOM 1523 N N . ILE A 1 193 ? 36.239 4.092 -56.609 1.00 63.56 193 ILE A N 1
ATOM 1524 C CA . ILE A 1 193 ? 37.348 5.032 -56.854 1.00 63.56 193 ILE A CA 1
ATOM 1525 C C . ILE A 1 193 ? 38.527 4.332 -57.544 1.00 63.56 193 ILE A C 1
ATOM 1527 O O . ILE A 1 193 ? 39.065 4.859 -58.521 1.00 63.56 193 ILE A O 1
ATOM 1531 N N . GLU A 1 194 ? 38.928 3.154 -57.062 1.00 60.44 194 GLU A N 1
ATOM 1532 C CA . GLU A 1 194 ? 40.030 2.378 -57.648 1.00 60.44 194 GLU A CA 1
ATOM 1533 C C . GLU A 1 194 ? 39.691 1.884 -59.061 1.00 60.44 194 GLU A C 1
ATOM 1535 O O . GLU A 1 194 ? 40.522 1.976 -59.967 1.00 60.44 194 GLU A O 1
ATOM 1540 N N . ILE A 1 195 ? 38.448 1.446 -59.286 1.00 59.06 195 ILE A N 1
ATOM 1541 C CA . ILE A 1 195 ? 37.941 1.081 -60.614 1.00 59.06 195 ILE A CA 1
ATOM 1542 C C . ILE A 1 195 ? 38.026 2.286 -61.567 1.00 59.06 195 ILE A C 1
ATOM 1544 O O . ILE A 1 195 ? 38.591 2.174 -62.657 1.00 59.06 195 ILE A O 1
ATOM 1548 N N . ASN A 1 196 ? 37.546 3.460 -61.146 1.00 62.28 196 ASN A N 1
ATOM 1549 C CA . ASN A 1 196 ? 37.603 4.696 -61.934 1.00 62.28 196 ASN A CA 1
ATOM 1550 C C . ASN A 1 196 ? 39.042 5.119 -62.263 1.00 62.28 196 ASN A C 1
ATOM 1552 O O . ASN A 1 196 ? 39.341 5.538 -63.384 1.00 62.28 196 ASN A O 1
ATOM 1556 N N . LYS A 1 197 ? 39.952 4.999 -61.295 1.00 67.56 197 LYS A N 1
ATOM 1557 C CA . LYS A 1 197 ? 41.370 5.308 -61.482 1.00 67.56 197 LYS A CA 1
ATOM 1558 C C . LYS A 1 197 ? 42.019 4.364 -62.493 1.00 67.56 197 LYS A C 1
ATOM 1560 O O . LYS A 1 197 ? 42.631 4.843 -63.448 1.00 67.56 197 LYS A O 1
ATOM 1565 N N . GLY A 1 198 ? 41.818 3.055 -62.337 1.00 58.38 198 GLY A N 1
ATOM 1566 C CA . GLY A 1 198 ? 42.308 2.048 -63.279 1.00 58.38 198 GLY A CA 1
ATOM 1567 C C . GLY A 1 198 ? 41.778 2.266 -64.699 1.00 58.38 198 GLY A C 1
ATOM 1568 O O . GLY A 1 198 ? 42.522 2.103 -65.666 1.00 58.38 198 GLY A O 1
ATOM 1569 N N . PHE A 1 199 ? 40.528 2.721 -64.845 1.00 60.53 199 PHE A N 1
ATOM 1570 C CA . PHE A 1 199 ? 39.971 3.074 -66.153 1.00 60.53 199 PHE A CA 1
ATOM 1571 C C . PHE A 1 199 ? 40.606 4.306 -66.781 1.00 60.53 199 PHE A C 1
ATOM 1573 O O . PHE A 1 199 ? 40.921 4.279 -67.971 1.00 60.53 199 PHE A O 1
ATOM 1580 N N . ASN A 1 200 ? 40.821 5.369 -66.010 1.00 62.31 200 ASN A N 1
ATOM 1581 C CA . ASN A 1 200 ? 41.485 6.569 -66.516 1.00 62.31 200 ASN A CA 1
ATOM 1582 C C . ASN A 1 200 ? 42.923 6.263 -66.957 1.00 62.31 200 ASN A C 1
ATOM 1584 O O . ASN A 1 200 ? 43.369 6.740 -68.000 1.00 62.31 200 ASN A O 1
ATOM 1588 N N . GLU A 1 201 ? 43.636 5.424 -66.206 1.00 64.00 201 GLU A N 1
ATOM 1589 C CA . GLU A 1 201 ? 44.980 4.961 -66.562 1.00 64.00 201 GLU A CA 1
ATOM 1590 C C . GLU A 1 201 ? 44.971 4.096 -67.835 1.00 64.00 201 GLU A C 1
ATOM 1592 O O . GLU A 1 201 ? 45.773 4.333 -68.741 1.00 64.00 201 GLU A O 1
ATOM 1597 N N . LEU A 1 202 ? 44.017 3.164 -67.966 1.00 58.28 202 LEU A N 1
ATOM 1598 C CA . LEU A 1 202 ? 43.839 2.342 -69.169 1.00 58.28 202 LEU A CA 1
ATOM 1599 C C . LEU A 1 202 ? 43.486 3.190 -70.403 1.00 58.28 202 LEU A C 1
ATOM 1601 O O . LEU A 1 202 ? 44.057 2.988 -71.473 1.00 58.28 202 LEU A O 1
ATOM 1605 N N . SER A 1 203 ? 42.579 4.160 -70.255 1.00 59.97 203 SER A N 1
ATOM 1606 C CA . SER A 1 203 ? 42.179 5.080 -71.326 1.00 59.97 203 SER A CA 1
ATOM 1607 C C . SER A 1 203 ? 43.342 5.949 -71.807 1.00 59.97 203 SER A C 1
ATOM 1609 O O . SER A 1 203 ? 43.404 6.273 -72.991 1.00 59.97 203 SER A O 1
ATOM 1611 N N . ASN A 1 204 ? 44.255 6.328 -70.910 1.00 60.50 204 ASN A N 1
ATOM 1612 C CA . ASN A 1 204 ? 45.417 7.153 -71.240 1.00 60.50 204 ASN A CA 1
ATOM 1613 C C . ASN A 1 204 ? 46.588 6.339 -71.822 1.00 60.50 204 ASN A C 1
ATOM 1615 O O . ASN A 1 204 ? 47.401 6.894 -72.557 1.00 60.50 204 ASN A O 1
ATOM 1619 N N . GLY A 1 205 ? 46.692 5.043 -71.503 1.00 56.03 205 GLY A N 1
ATOM 1620 C CA . GLY A 1 205 ? 47.772 4.159 -71.964 1.00 56.03 205 GLY A CA 1
ATOM 1621 C C . GLY A 1 205 ? 47.535 3.465 -73.313 1.00 56.03 205 GLY A C 1
ATOM 1622 O O . GLY A 1 205 ? 48.444 2.819 -73.836 1.00 56.03 205 GLY A O 1
ATOM 1623 N N . LEU A 1 206 ? 46.332 3.560 -73.883 1.00 56.12 206 LEU A N 1
ATOM 1624 C CA . LEU A 1 206 ? 45.966 2.889 -75.132 1.00 56.12 206 LEU A CA 1
ATOM 1625 C C . LEU A 1 206 ? 46.333 3.730 -76.366 1.00 56.12 206 LEU A C 1
ATOM 1627 O O . LEU A 1 206 ? 45.578 4.605 -76.785 1.00 56.12 206 LEU A O 1
ATOM 1631 N N . ASP A 1 207 ? 47.475 3.413 -76.985 1.00 48.97 207 ASP A N 1
ATOM 1632 C CA . ASP A 1 207 ? 47.945 4.043 -78.224 1.00 48.97 207 ASP A CA 1
ATOM 1633 C C . ASP A 1 207 ? 47.522 3.244 -79.489 1.00 48.97 207 ASP A C 1
ATOM 1635 O O . ASP A 1 207 ? 47.885 2.084 -79.702 1.00 48.97 207 ASP A O 1
ATOM 1639 N N . ASN A 1 208 ? 46.699 3.900 -80.314 1.00 54.22 208 ASN A N 1
ATOM 1640 C CA . ASN A 1 208 ? 46.447 3.778 -81.763 1.00 54.22 208 ASN A CA 1
ATOM 1641 C C . ASN A 1 208 ? 46.119 2.446 -82.487 1.00 54.22 208 ASN A C 1
ATOM 1643 O O . ASN A 1 208 ? 45.725 2.527 -83.650 1.00 54.22 208 ASN A O 1
ATOM 1647 N N . ASN A 1 209 ? 46.171 1.250 -81.885 1.00 51.91 209 ASN A N 1
ATOM 1648 C CA . ASN A 1 209 ? 45.948 -0.012 -82.638 1.00 51.91 209 ASN A CA 1
ATOM 1649 C C . ASN A 1 209 ? 44.708 -0.848 -82.263 1.00 51.91 209 ASN A C 1
ATOM 1651 O O . ASN A 1 209 ? 44.524 -1.946 -82.790 1.00 51.91 209 ASN A O 1
ATOM 1655 N N . ILE A 1 210 ? 43.813 -0.338 -81.418 1.00 54.62 210 ILE A N 1
ATOM 1656 C CA . ILE A 1 210 ? 42.533 -0.995 -81.109 1.00 54.62 210 ILE A CA 1
ATOM 1657 C C . ILE A 1 210 ? 41.398 -0.133 -81.668 1.00 54.62 210 ILE A C 1
ATOM 1659 O O . ILE A 1 210 ? 41.396 1.084 -81.495 1.00 54.62 210 ILE A O 1
ATOM 1663 N N . LYS A 1 211 ? 40.440 -0.747 -82.381 1.00 53.44 211 LYS A N 1
ATOM 1664 C CA . LYS A 1 211 ? 39.299 -0.036 -82.978 1.00 53.44 211 LYS A CA 1
ATOM 1665 C C . LYS A 1 211 ? 38.561 0.747 -81.892 1.00 53.44 211 LYS A C 1
ATOM 1667 O O . LYS A 1 211 ? 37.873 0.167 -81.056 1.00 53.44 211 LYS A O 1
ATOM 1672 N N . LYS A 1 212 ? 38.691 2.072 -81.956 1.00 54.00 212 LYS A N 1
ATOM 1673 C CA . LYS A 1 212 ? 38.120 3.070 -81.041 1.00 54.00 212 LYS A CA 1
ATOM 1674 C C . LYS A 1 212 ? 36.662 2.779 -80.637 1.00 54.00 212 LYS A C 1
ATOM 1676 O O . LYS A 1 212 ? 36.304 2.934 -79.479 1.00 54.00 212 LYS A O 1
ATOM 1681 N N . THR A 1 213 ? 35.863 2.243 -81.560 1.00 53.56 213 THR A N 1
ATOM 1682 C CA . THR A 1 213 ? 34.452 1.868 -81.365 1.00 53.56 213 THR A CA 1
ATOM 1683 C C . THR A 1 213 ? 34.189 0.703 -80.403 1.00 53.56 213 THR A C 1
ATOM 1685 O O . THR A 1 213 ? 33.126 0.676 -79.788 1.00 53.56 213 THR A O 1
ATOM 1688 N N . ASP A 1 214 ? 35.094 -0.274 -80.274 1.00 54.12 214 ASP A N 1
ATOM 1689 C CA . ASP A 1 214 ? 34.900 -1.401 -79.343 1.00 54.12 214 ASP A CA 1
ATOM 1690 C C . ASP A 1 214 ? 35.309 -1.005 -77.915 1.00 54.12 214 ASP A C 1
ATOM 1692 O O . ASP A 1 214 ? 34.631 -1.369 -76.955 1.00 54.12 214 ASP A O 1
ATOM 1696 N N . ILE A 1 215 ? 36.340 -0.160 -77.789 1.00 55.72 215 ILE A N 1
ATOM 1697 C CA . ILE A 1 215 ? 36.730 0.476 -76.522 1.00 55.72 215 ILE A CA 1
ATOM 1698 C C . ILE A 1 215 ? 35.620 1.412 -76.034 1.00 55.72 215 ILE A C 1
ATOM 1700 O O . ILE A 1 215 ? 35.216 1.310 -74.884 1.00 55.72 215 ILE A O 1
ATOM 1704 N N . GLU A 1 216 ? 35.049 2.252 -76.902 1.00 55.47 216 GLU A N 1
ATOM 1705 C CA . GLU A 1 216 ? 33.937 3.146 -76.542 1.00 55.47 216 GLU A CA 1
ATOM 1706 C C . GLU A 1 216 ? 32.698 2.380 -76.040 1.00 55.47 216 GLU A C 1
ATOM 1708 O O . GLU A 1 216 ? 32.038 2.824 -75.101 1.00 55.47 216 GLU A O 1
ATOM 1713 N N . LYS A 1 217 ? 32.389 1.204 -76.610 1.00 60.66 217 LYS A N 1
ATOM 1714 C CA . LYS A 1 217 ? 31.289 0.345 -76.131 1.00 60.66 217 LYS A CA 1
ATOM 1715 C C . LYS A 1 217 ? 31.585 -0.283 -74.772 1.00 60.66 217 LYS A C 1
ATOM 1717 O O . LYS A 1 217 ? 30.694 -0.312 -73.928 1.00 60.66 217 LYS A O 1
ATOM 1722 N N . ILE A 1 218 ? 32.807 -0.775 -74.566 1.00 57.72 218 ILE A N 1
ATOM 1723 C CA . ILE A 1 218 ? 33.247 -1.335 -73.282 1.00 57.72 218 ILE A CA 1
ATOM 1724 C C . ILE A 1 218 ? 33.222 -0.243 -72.208 1.00 57.72 218 ILE A C 1
ATOM 1726 O O . ILE A 1 218 ? 32.608 -0.443 -71.164 1.00 57.72 218 ILE A O 1
ATOM 1730 N N . CYS A 1 219 ? 33.778 0.937 -72.498 1.00 54.44 219 CYS A N 1
ATOM 1731 C CA . CYS A 1 219 ? 33.711 2.103 -71.622 1.00 54.44 219 CYS A CA 1
ATOM 1732 C C . CYS A 1 219 ? 32.265 2.466 -71.289 1.00 54.44 219 CYS A C 1
ATOM 1734 O O . CYS A 1 219 ? 31.969 2.678 -70.125 1.00 54.44 219 CYS A O 1
ATOM 1736 N N . LYS A 1 220 ? 31.346 2.461 -72.263 1.00 63.59 220 LYS A N 1
ATOM 1737 C CA . LYS A 1 220 ? 29.934 2.778 -72.019 1.00 63.59 220 LYS A CA 1
ATOM 1738 C C . LYS A 1 220 ? 29.234 1.766 -71.106 1.00 63.59 220 LYS A C 1
ATOM 1740 O O . LYS A 1 220 ? 28.578 2.181 -70.162 1.00 63.59 220 LYS A O 1
ATOM 1745 N N . VAL A 1 221 ? 29.407 0.462 -71.342 1.00 64.12 221 VAL A N 1
ATOM 1746 C CA . VAL A 1 221 ? 28.838 -0.589 -70.472 1.00 64.12 221 VAL A CA 1
ATOM 1747 C C . VAL A 1 221 ? 29.394 -0.485 -69.053 1.00 64.12 221 VAL A C 1
ATOM 1749 O O . VAL A 1 221 ? 28.668 -0.672 -68.083 1.00 64.12 221 VAL A O 1
ATOM 1752 N N . LEU A 1 222 ? 30.677 -0.160 -68.920 1.00 56.69 222 LEU A N 1
ATOM 1753 C CA . LEU A 1 222 ? 31.319 0.010 -67.622 1.00 56.69 222 LEU A CA 1
ATOM 1754 C C . LEU A 1 222 ? 30.896 1.313 -66.937 1.00 56.69 222 LEU A C 1
ATOM 1756 O O . LEU A 1 222 ? 30.693 1.302 -65.730 1.00 56.69 222 LEU A O 1
ATOM 1760 N N . GLN A 1 223 ? 30.670 2.394 -67.689 1.00 63.59 223 GLN A N 1
ATOM 1761 C CA . GLN A 1 223 ? 30.060 3.626 -67.184 1.00 63.59 223 GLN A CA 1
ATOM 1762 C C . GLN A 1 223 ? 28.641 3.360 -66.672 1.00 63.59 223 GLN A C 1
ATOM 1764 O O . GLN A 1 223 ? 28.286 3.842 -65.605 1.00 63.59 223 GLN A O 1
ATOM 1769 N N . ASP A 1 224 ? 27.850 2.562 -67.396 1.00 64.31 224 ASP A N 1
ATOM 1770 C CA . ASP A 1 224 ? 26.501 2.169 -66.982 1.00 64.31 224 ASP A CA 1
ATOM 1771 C C . ASP A 1 224 ? 26.542 1.306 -65.704 1.00 64.31 224 ASP A C 1
ATOM 1773 O O . ASP A 1 224 ? 25.714 1.489 -64.814 1.00 64.31 224 ASP A O 1
ATOM 1777 N N . ILE A 1 225 ? 27.536 0.415 -65.565 1.00 60.31 225 ILE A N 1
ATOM 1778 C CA . ILE A 1 225 ? 27.777 -0.356 -64.331 1.00 60.31 225 ILE A CA 1
ATOM 1779 C C . ILE A 1 225 ? 28.200 0.564 -63.180 1.00 60.31 225 ILE A C 1
ATOM 1781 O O . ILE A 1 225 ? 27.696 0.396 -62.076 1.00 60.31 225 ILE A O 1
ATOM 1785 N N . ILE A 1 226 ? 29.078 1.544 -63.418 1.00 59.16 226 ILE A N 1
ATOM 1786 C CA . ILE A 1 226 ? 29.471 2.539 -62.411 1.00 59.16 226 ILE A CA 1
ATOM 1787 C C . ILE A 1 226 ? 28.251 3.344 -61.975 1.00 59.16 226 ILE A C 1
ATOM 1789 O O . ILE A 1 226 ? 28.016 3.435 -60.786 1.00 59.16 226 ILE A O 1
ATOM 1793 N N . VAL A 1 227 ? 27.415 3.832 -62.896 1.00 65.06 227 VAL A N 1
ATOM 1794 C CA . VAL A 1 227 ? 26.170 4.551 -62.566 1.00 65.06 227 VAL A CA 1
ATOM 1795 C C . VAL A 1 227 ? 25.195 3.669 -61.775 1.00 65.06 227 VAL A C 1
ATOM 1797 O O . VAL A 1 227 ? 24.539 4.151 -60.855 1.00 65.06 227 VAL A O 1
ATOM 1800 N N . GLN A 1 228 ? 25.105 2.371 -62.083 1.00 62.78 228 GLN A N 1
ATOM 1801 C CA . GLN A 1 228 ? 24.302 1.430 -61.294 1.00 62.78 228 GLN A CA 1
ATOM 1802 C C . GLN A 1 228 ? 24.888 1.199 -59.895 1.00 62.78 228 GLN A C 1
ATOM 1804 O O . GLN A 1 228 ? 24.138 1.223 -58.922 1.00 62.78 228 GLN A O 1
ATOM 1809 N N . ILE A 1 229 ? 26.206 1.021 -59.773 1.00 58.25 229 ILE A N 1
ATOM 1810 C CA . ILE A 1 229 ? 26.901 0.921 -58.482 1.00 58.25 229 ILE A CA 1
ATOM 1811 C C . ILE A 1 229 ? 26.708 2.209 -57.688 1.00 58.25 229 ILE A C 1
ATOM 1813 O O . ILE A 1 229 ? 26.376 2.130 -56.514 1.00 58.25 229 ILE A O 1
ATOM 1817 N N . ASP A 1 230 ? 26.829 3.369 -58.324 1.00 59.88 230 ASP A N 1
ATOM 1818 C CA . ASP A 1 230 ? 26.681 4.681 -57.705 1.00 59.88 230 ASP A CA 1
ATOM 1819 C C . ASP A 1 230 ? 25.232 4.904 -57.252 1.00 59.88 230 ASP A C 1
ATOM 1821 O O . ASP A 1 230 ? 25.022 5.390 -56.156 1.00 59.88 230 ASP A O 1
ATOM 1825 N N . SER A 1 231 ? 24.225 4.406 -57.986 1.00 60.75 231 SER A N 1
ATOM 1826 C CA . SER A 1 231 ? 22.816 4.401 -57.543 1.00 60.75 231 SER A CA 1
ATOM 1827 C C . SER A 1 231 ? 22.527 3.469 -56.352 1.00 60.75 231 SER A C 1
ATOM 1829 O O . SER A 1 231 ? 21.585 3.703 -55.598 1.00 60.75 231 SER A O 1
ATOM 1831 N N . ILE A 1 232 ? 23.330 2.411 -56.173 1.00 55.12 232 ILE A N 1
ATOM 1832 C CA . ILE A 1 232 ? 23.259 1.477 -55.033 1.00 55.12 232 ILE A CA 1
ATOM 1833 C C . ILE A 1 232 ? 24.070 2.017 -53.840 1.00 55.12 232 ILE A C 1
ATOM 1835 O O . ILE A 1 232 ? 23.690 1.812 -52.688 1.00 55.12 232 ILE A O 1
ATOM 1839 N N . SER A 1 233 ? 25.184 2.702 -54.117 1.00 53.81 233 SER A N 1
ATOM 1840 C CA . SER A 1 233 ? 26.029 3.419 -53.155 1.00 53.81 233 SER A CA 1
ATOM 1841 C C . SER A 1 233 ? 25.408 4.750 -52.733 1.00 53.81 233 SER A C 1
ATOM 1843 O O . SER A 1 233 ? 25.826 5.315 -51.715 1.00 53.81 233 SER A O 1
ATOM 1845 N N . ASP A 1 234 ? 24.422 5.238 -53.502 1.00 55.50 234 ASP A N 1
ATOM 1846 C CA . ASP A 1 234 ? 23.996 6.617 -53.417 1.00 55.50 234 ASP A CA 1
ATOM 1847 C C . ASP A 1 234 ? 23.525 6.916 -52.006 1.00 55.50 234 ASP A C 1
ATOM 1849 O O . ASP A 1 234 ? 22.641 6.285 -51.422 1.00 55.50 234 ASP A O 1
ATOM 1853 N N . ASN A 1 235 ? 24.235 7.901 -51.493 1.00 58.78 235 ASN A N 1
ATOM 1854 C CA . ASN A 1 235 ? 24.249 8.579 -50.223 1.00 58.78 235 ASN A CA 1
ATOM 1855 C C . ASN A 1 235 ? 22.988 8.565 -49.343 1.00 58.78 235 ASN A C 1
ATOM 1857 O O . ASN A 1 235 ? 23.127 8.956 -48.195 1.00 58.78 235 ASN A O 1
ATOM 1861 N N . GLU A 1 236 ? 21.787 8.184 -49.778 1.00 58.88 236 GLU A N 1
ATOM 1862 C CA . GLU A 1 236 ? 20.600 8.114 -48.916 1.00 58.88 236 GLU A CA 1
ATOM 1863 C C . GLU A 1 236 ? 20.728 7.070 -47.811 1.00 58.88 236 GLU A C 1
ATOM 1865 O O . GLU A 1 236 ? 20.450 7.408 -46.663 1.00 58.88 236 GLU A O 1
ATOM 1870 N N . LEU A 1 237 ? 21.195 5.846 -48.091 1.00 59.66 237 LEU A N 1
ATOM 1871 C CA . LEU A 1 237 ? 21.372 4.837 -47.036 1.00 59.66 237 LEU A CA 1
ATOM 1872 C C . LEU A 1 237 ? 22.481 5.261 -46.068 1.00 59.66 237 LEU A C 1
ATOM 1874 O O . LEU A 1 237 ? 22.281 5.241 -44.858 1.00 59.66 237 LEU A O 1
ATOM 1878 N N . THR A 1 238 ? 23.625 5.718 -46.580 1.00 63.59 238 THR A N 1
ATOM 1879 C CA . THR A 1 238 ? 24.748 6.176 -45.748 1.00 63.59 238 THR A CA 1
ATOM 1880 C C . THR A 1 238 ? 24.393 7.435 -44.952 1.00 63.59 238 THR A C 1
ATOM 1882 O O . THR A 1 238 ? 24.710 7.500 -43.767 1.00 63.59 238 THR A O 1
ATOM 1885 N N . LYS A 1 239 ? 23.676 8.409 -45.536 1.00 67.56 239 LYS A N 1
ATOM 1886 C CA . LYS A 1 239 ? 23.150 9.589 -44.819 1.00 67.56 239 LYS A CA 1
ATOM 1887 C C . LYS A 1 239 ? 22.077 9.198 -43.806 1.00 67.56 239 LYS A C 1
ATOM 1889 O O . LYS A 1 239 ? 22.060 9.762 -42.716 1.00 67.56 239 LYS A O 1
ATOM 1894 N N . SER A 1 240 ? 21.214 8.233 -44.122 1.00 64.12 240 SER A N 1
ATOM 1895 C CA . SER A 1 240 ? 20.200 7.707 -43.195 1.00 64.12 240 SER A CA 1
ATOM 1896 C C . SER A 1 240 ? 20.858 6.991 -42.012 1.00 64.12 240 SER A C 1
ATOM 1898 O O . SER A 1 240 ? 20.522 7.238 -40.861 1.00 64.12 240 SER A O 1
ATOM 1900 N N . LEU A 1 241 ? 21.884 6.175 -42.256 1.00 65.12 241 LEU A N 1
ATOM 1901 C CA . LEU A 1 241 ? 22.659 5.519 -41.198 1.00 65.12 241 LEU A CA 1
ATOM 1902 C C . LEU A 1 241 ? 23.450 6.536 -40.357 1.00 65.12 241 LEU A C 1
ATOM 1904 O O . LEU A 1 241 ? 23.476 6.439 -39.130 1.00 65.12 241 LEU A O 1
ATOM 1908 N N . GLN A 1 242 ? 24.039 7.556 -40.989 1.00 67.56 242 GLN A N 1
ATOM 1909 C CA . GLN A 1 242 ? 24.724 8.650 -40.291 1.00 67.56 242 GLN A CA 1
ATOM 1910 C C . GLN A 1 242 ? 23.770 9.534 -39.480 1.00 67.56 242 GLN A C 1
ATOM 1912 O O . GLN A 1 242 ? 24.168 10.043 -38.436 1.00 67.56 242 GLN A O 1
ATOM 1917 N N . THR A 1 243 ? 22.520 9.704 -39.916 1.00 74.25 243 THR A N 1
ATOM 1918 C CA . THR A 1 243 ? 21.497 10.429 -39.146 1.00 74.25 243 THR A CA 1
ATOM 1919 C C . THR A 1 243 ? 20.932 9.596 -37.999 1.00 74.25 243 THR A C 1
ATOM 1921 O O . THR A 1 243 ? 20.574 10.178 -36.983 1.00 74.25 243 THR A O 1
ATOM 1924 N N . VAL A 1 244 ? 20.917 8.260 -38.094 1.00 65.75 244 VAL A N 1
ATOM 1925 C CA . VAL A 1 244 ? 20.483 7.352 -37.010 1.00 65.75 244 VAL A CA 1
ATOM 1926 C C . VAL A 1 244 ? 21.557 7.170 -35.922 1.00 65.75 244 VAL A C 1
ATOM 1928 O O . VAL A 1 244 ? 21.227 7.003 -34.748 1.00 65.75 244 VAL A O 1
ATOM 1931 N N . MET A 1 245 ? 22.842 7.264 -36.274 1.00 68.31 245 MET A N 1
ATOM 1932 C CA . MET A 1 245 ? 23.992 7.109 -35.364 1.00 68.31 245 MET A CA 1
ATOM 1933 C C . MET A 1 245 ? 23.920 7.949 -34.066 1.00 68.31 245 MET A C 1
ATOM 1935 O O . MET A 1 245 ? 24.118 7.387 -32.987 1.00 68.31 245 MET A O 1
ATOM 1939 N N . PRO A 1 246 ? 23.615 9.263 -34.106 1.00 73.44 246 PRO A N 1
ATOM 1940 C CA . PRO A 1 246 ? 23.452 10.076 -32.900 1.00 73.44 246 PRO A CA 1
ATOM 1941 C C . PRO A 1 246 ? 22.348 9.564 -31.971 1.00 73.44 246 PRO A C 1
ATOM 1943 O O . PRO A 1 246 ? 22.540 9.530 -30.758 1.00 73.44 246 PRO A O 1
ATOM 1946 N N . TYR A 1 247 ? 21.217 9.116 -32.527 1.00 66.44 247 TYR A N 1
ATOM 1947 C CA . TYR A 1 247 ? 20.111 8.565 -31.740 1.00 66.44 247 TYR A CA 1
ATOM 1948 C C . TYR A 1 247 ? 20.498 7.242 -31.085 1.00 66.44 247 TYR A C 1
ATOM 1950 O O . TYR A 1 247 ? 20.217 7.043 -29.907 1.00 66.44 247 TYR A O 1
ATOM 1958 N N . LEU A 1 248 ? 21.206 6.370 -31.807 1.00 67.06 248 LEU A N 1
ATOM 1959 C CA . LEU A 1 248 ? 21.730 5.123 -31.252 1.00 67.06 248 LEU A CA 1
ATOM 1960 C C . LEU A 1 248 ? 22.726 5.389 -30.112 1.00 67.06 248 LEU A C 1
ATOM 1962 O O . LEU A 1 248 ? 22.661 4.742 -29.070 1.00 67.06 248 LEU A O 1
ATOM 1966 N N . LYS A 1 249 ? 23.613 6.377 -30.281 1.00 70.44 249 LYS A N 1
ATOM 1967 C CA . LYS A 1 249 ? 24.580 6.784 -29.255 1.00 70.44 249 LYS A CA 1
ATOM 1968 C C . LYS A 1 249 ? 23.890 7.351 -28.012 1.00 70.44 249 LYS A C 1
ATOM 1970 O O . LYS A 1 249 ? 24.264 6.989 -26.899 1.00 70.44 249 LYS A O 1
ATOM 1975 N N . ASN A 1 250 ? 22.867 8.186 -28.191 1.00 67.25 250 ASN A N 1
ATOM 1976 C CA . ASN A 1 250 ? 22.048 8.683 -27.084 1.00 67.25 250 ASN A CA 1
ATOM 1977 C C . ASN A 1 250 ? 21.342 7.532 -26.365 1.00 67.25 250 ASN A C 1
ATOM 1979 O O . ASN A 1 250 ? 21.372 7.469 -25.143 1.00 67.25 250 ASN A O 1
ATOM 1983 N N . LEU A 1 251 ? 20.781 6.579 -27.111 1.00 62.56 251 LEU A N 1
ATOM 1984 C CA . LEU A 1 251 ? 20.111 5.405 -26.555 1.00 62.56 251 LEU A CA 1
ATOM 1985 C C . LEU A 1 251 ? 21.082 4.505 -25.765 1.00 62.56 251 LEU A C 1
ATOM 1987 O O . LEU A 1 251 ? 20.746 4.031 -24.684 1.00 62.56 251 LEU A O 1
ATOM 1991 N N . GLN A 1 252 ? 22.311 4.319 -26.257 1.00 66.31 252 GLN A N 1
ATOM 1992 C CA . GLN A 1 252 ? 23.386 3.626 -25.538 1.00 66.31 252 GLN A CA 1
ATOM 1993 C C . GLN A 1 252 ? 23.800 4.367 -24.263 1.00 66.31 252 GLN A C 1
ATOM 1995 O O . GLN A 1 252 ? 24.026 3.735 -23.232 1.00 66.31 252 GLN A O 1
ATOM 2000 N N . GLN A 1 253 ? 23.891 5.697 -24.315 1.00 69.56 253 GLN A N 1
ATOM 2001 C CA . GLN A 1 253 ? 24.238 6.521 -23.160 1.00 69.56 253 GLN A CA 1
ATOM 2002 C C . GLN A 1 253 ? 23.135 6.494 -22.097 1.00 69.56 253 GLN A C 1
ATOM 2004 O O . GLN A 1 253 ? 23.440 6.284 -20.926 1.00 69.56 253 GLN A O 1
ATOM 2009 N N . LEU A 1 254 ? 21.872 6.627 -22.505 1.00 61.50 254 LEU A N 1
ATOM 2010 C CA . LEU A 1 254 ? 20.690 6.459 -21.658 1.00 61.50 254 LEU A CA 1
ATOM 2011 C C . LEU A 1 254 ? 20.674 5.089 -20.994 1.00 61.50 254 LEU A C 1
ATOM 2013 O O . LEU A 1 254 ? 20.503 4.984 -19.784 1.00 61.50 254 LEU A O 1
ATOM 2017 N N . HIS A 1 255 ? 20.920 4.038 -21.771 1.00 64.25 255 HIS A N 1
ATOM 2018 C CA . HIS A 1 255 ? 21.004 2.678 -21.260 1.00 64.25 255 HIS A CA 1
ATOM 2019 C C . HIS A 1 255 ? 22.167 2.502 -20.266 1.00 64.25 255 HIS A C 1
ATOM 2021 O O . HIS A 1 255 ? 22.001 1.901 -19.208 1.00 64.25 255 HIS A O 1
ATOM 2027 N N . ALA A 1 256 ? 23.344 3.066 -20.547 1.00 66.75 256 ALA A N 1
ATOM 2028 C CA . ALA A 1 256 ? 24.478 3.033 -19.624 1.00 66.75 256 ALA A CA 1
ATOM 2029 C C . ALA A 1 256 ? 24.208 3.833 -18.336 1.00 66.75 256 ALA A C 1
ATOM 2031 O O . ALA A 1 256 ? 24.612 3.418 -17.249 1.00 66.75 256 ALA A O 1
ATOM 2032 N N . GLN A 1 257 ? 23.519 4.971 -18.433 1.00 65.75 257 GLN A N 1
ATOM 2033 C CA . GLN A 1 257 ? 23.090 5.761 -17.279 1.00 65.75 257 GLN A CA 1
ATOM 2034 C C . GLN A 1 257 ? 22.051 5.008 -16.448 1.00 65.75 257 GLN A C 1
ATOM 2036 O O . GLN A 1 257 ? 22.203 4.927 -15.230 1.00 65.75 257 GLN A O 1
ATOM 2041 N N . ALA A 1 258 ? 21.059 4.397 -17.093 1.00 61.41 258 ALA A N 1
ATOM 2042 C CA . ALA A 1 258 ? 20.079 3.515 -16.472 1.00 61.41 258 ALA A CA 1
ATOM 2043 C C . ALA A 1 258 ? 20.767 2.370 -15.712 1.00 61.41 258 ALA A C 1
ATOM 2045 O O . ALA A 1 258 ? 20.577 2.244 -14.503 1.00 61.41 258 ALA A O 1
ATOM 2046 N N . ASN A 1 259 ? 21.663 1.623 -16.363 1.00 66.81 259 ASN A N 1
ATOM 2047 C CA . ASN A 1 259 ? 22.388 0.505 -15.746 1.00 66.81 259 ASN A CA 1
ATOM 2048 C C . ASN A 1 259 ? 23.277 0.909 -14.563 1.00 66.81 259 ASN A C 1
ATOM 2050 O O . ASN A 1 259 ? 23.561 0.080 -13.708 1.00 66.81 259 ASN A O 1
ATOM 2054 N N . ASN A 1 260 ? 23.718 2.166 -14.492 1.00 68.25 260 ASN A N 1
ATOM 2055 C CA . ASN A 1 260 ? 24.486 2.675 -13.354 1.00 68.25 260 ASN A CA 1
ATOM 2056 C C . ASN A 1 260 ? 23.612 3.283 -12.247 1.00 68.25 260 ASN A C 1
ATOM 2058 O O . ASN A 1 260 ? 24.063 3.402 -11.105 1.00 68.25 260 ASN A O 1
ATOM 2062 N N . THR A 1 261 ? 22.397 3.720 -12.578 1.00 63.09 261 THR A N 1
ATOM 2063 C CA . THR A 1 261 ? 21.507 4.442 -11.658 1.00 63.09 261 THR A CA 1
ATOM 2064 C C . THR A 1 261 ? 20.526 3.495 -10.978 1.00 63.09 261 THR A C 1
ATOM 2066 O O . THR A 1 261 ? 20.351 3.588 -9.765 1.00 63.09 261 THR A O 1
ATOM 2069 N N . PHE A 1 262 ? 19.954 2.536 -11.711 1.00 65.44 262 PHE A N 1
ATOM 2070 C CA . PHE A 1 262 ? 19.014 1.558 -11.158 1.00 65.44 262 PHE A CA 1
ATOM 2071 C C . PHE A 1 262 ? 19.594 0.741 -9.993 1.00 65.44 262 PHE A C 1
ATOM 2073 O O . PHE A 1 262 ? 18.929 0.699 -8.962 1.00 65.44 262 PHE A O 1
ATOM 2080 N N . PRO A 1 263 ? 20.841 0.226 -10.040 1.00 70.31 263 PRO A N 1
ATOM 2081 C CA . PRO A 1 263 ? 21.424 -0.478 -8.892 1.00 70.31 263 PRO A CA 1
ATOM 2082 C C . PRO A 1 263 ? 21.605 0.410 -7.653 1.00 70.31 263 PRO A C 1
ATOM 2084 O O . PRO A 1 263 ? 21.564 -0.065 -6.522 1.00 70.31 263 PRO A O 1
ATOM 2087 N N . LYS A 1 264 ? 21.810 1.722 -7.838 1.00 72.12 264 LYS A N 1
ATOM 2088 C CA . LYS A 1 264 ? 21.898 2.669 -6.714 1.00 72.12 264 LYS A CA 1
ATOM 2089 C C . LYS A 1 264 ? 20.527 2.900 -6.088 1.00 72.12 264 LYS A C 1
ATOM 2091 O O . LYS A 1 264 ? 20.425 2.913 -4.868 1.00 72.12 264 LYS A O 1
ATOM 2096 N N . ILE A 1 265 ? 19.494 3.055 -6.919 1.00 61.75 265 ILE A N 1
ATOM 2097 C CA . ILE A 1 265 ? 18.101 3.181 -6.472 1.00 61.75 265 ILE A CA 1
ATOM 2098 C C . ILE A 1 265 ? 17.671 1.906 -5.740 1.00 61.75 265 ILE A C 1
ATOM 2100 O O . ILE A 1 265 ? 17.148 1.994 -4.634 1.00 61.75 265 ILE A O 1
ATOM 2104 N N . GLU A 1 266 ? 17.953 0.735 -6.311 1.00 68.56 266 GLU A N 1
ATOM 2105 C CA . GLU A 1 266 ? 17.711 -0.574 -5.696 1.00 68.56 266 GLU A CA 1
ATOM 2106 C C . GLU A 1 266 ? 18.374 -0.670 -4.323 1.00 68.56 266 GLU A C 1
ATOM 2108 O O . GLU A 1 266 ? 17.718 -1.003 -3.336 1.00 68.56 266 GLU A O 1
ATOM 2113 N N . LYS A 1 267 ? 19.663 -0.324 -4.243 1.00 75.94 267 LYS A N 1
ATOM 2114 C CA . LYS A 1 267 ? 20.403 -0.334 -2.985 1.00 75.94 267 LYS A CA 1
ATOM 2115 C C . LYS A 1 267 ? 19.759 0.583 -1.943 1.00 75.94 267 LYS A C 1
ATOM 2117 O O . LYS A 1 267 ? 19.510 0.137 -0.829 1.00 75.94 267 LYS A O 1
ATOM 2122 N N . SER A 1 268 ? 19.443 1.829 -2.297 1.00 65.31 268 SER A N 1
ATOM 2123 C CA . SER A 1 268 ? 18.815 2.777 -1.367 1.00 65.31 268 SER A CA 1
ATOM 2124 C C . SER A 1 268 ? 17.417 2.342 -0.920 1.00 65.31 268 SER A C 1
ATOM 2126 O O . SER A 1 268 ? 17.085 2.484 0.254 1.00 65.31 268 SER A O 1
ATOM 2128 N N . LEU A 1 269 ? 16.602 1.783 -1.820 1.00 60.22 269 LEU A N 1
ATOM 2129 C CA . LEU A 1 269 ? 15.285 1.235 -1.475 1.00 60.22 269 LEU A CA 1
ATOM 2130 C C . LEU A 1 269 ? 15.403 0.008 -0.564 1.00 60.22 269 LEU A C 1
ATOM 2132 O O . LEU A 1 269 ? 14.619 -0.142 0.374 1.00 60.22 269 LEU A O 1
ATOM 2136 N N . THR A 1 270 ? 16.399 -0.843 -0.809 1.00 71.75 270 THR A N 1
ATOM 2137 C CA . THR A 1 270 ? 16.684 -2.018 0.022 1.00 71.75 270 THR A CA 1
ATOM 2138 C C . THR A 1 270 ? 17.103 -1.600 1.427 1.00 71.75 270 THR A C 1
ATOM 2140 O O . THR A 1 270 ? 16.515 -2.075 2.395 1.00 71.75 270 THR A O 1
ATOM 2143 N N . GLU A 1 271 ? 18.051 -0.666 1.544 1.00 72.00 271 GLU A N 1
ATOM 2144 C CA . GLU A 1 271 ? 18.518 -0.123 2.826 1.00 72.00 271 GLU A CA 1
ATOM 2145 C C . GLU A 1 271 ? 17.379 0.551 3.606 1.00 72.00 271 GLU A C 1
ATOM 2147 O O . GLU A 1 271 ? 17.215 0.296 4.800 1.00 72.00 271 GLU A O 1
ATOM 2152 N N . LEU A 1 272 ? 16.545 1.356 2.934 1.00 62.47 272 LEU A N 1
ATOM 2153 C CA . LEU A 1 272 ? 15.373 1.986 3.549 1.00 62.47 272 LEU A CA 1
ATOM 2154 C C . LEU A 1 272 ? 14.387 0.940 4.077 1.00 62.47 272 LEU A C 1
ATOM 2156 O O . LEU A 1 272 ? 13.934 1.034 5.216 1.00 62.47 272 LEU A O 1
ATOM 2160 N N . THR A 1 273 ? 14.063 -0.064 3.261 1.00 62.81 273 THR A N 1
ATOM 2161 C CA . THR A 1 273 ? 13.072 -1.077 3.638 1.00 62.81 273 THR A CA 1
ATOM 2162 C C . THR A 1 273 ? 13.576 -1.963 4.772 1.00 62.81 273 THR A C 1
ATOM 2164 O O . THR A 1 273 ? 12.819 -2.249 5.695 1.00 62.81 273 THR A O 1
ATOM 2167 N N . GLN A 1 274 ? 14.856 -2.345 4.750 1.00 72.00 274 GLN A N 1
ATOM 2168 C CA . GLN A 1 274 ? 15.491 -3.068 5.855 1.00 72.00 274 GLN A CA 1
ATOM 2169 C C . GLN A 1 274 ? 15.487 -2.240 7.142 1.00 72.00 274 GLN A C 1
ATOM 2171 O O . GLN A 1 274 ? 15.130 -2.757 8.196 1.00 72.00 274 GLN A O 1
ATOM 2176 N N . GLY A 1 275 ? 15.814 -0.946 7.060 1.00 65.62 275 GLY A N 1
ATOM 2177 C CA . GLY A 1 275 ? 15.741 -0.045 8.210 1.00 65.62 275 GLY A CA 1
ATOM 2178 C C . GLY A 1 275 ? 14.328 0.049 8.791 1.00 65.62 275 GLY A C 1
ATOM 2179 O O . GLY A 1 275 ? 14.153 -0.024 10.004 1.00 65.62 275 GLY A O 1
ATOM 2180 N N . MET A 1 276 ? 13.307 0.145 7.936 1.00 54.28 276 MET A N 1
ATOM 2181 C CA . MET A 1 276 ? 11.906 0.156 8.371 1.00 54.28 276 MET A CA 1
ATOM 2182 C C . MET A 1 276 ? 11.476 -1.171 9.003 1.00 54.28 276 MET A C 1
ATOM 2184 O O . MET A 1 276 ? 10.808 -1.152 10.034 1.00 54.28 276 MET A O 1
ATOM 2188 N N . GLN A 1 277 ? 11.864 -2.306 8.413 1.00 67.88 277 GLN A N 1
ATOM 2189 C CA . GLN A 1 277 ? 11.602 -3.630 8.982 1.00 67.88 277 GLN A CA 1
ATOM 2190 C C . GLN A 1 277 ? 12.233 -3.767 10.367 1.00 67.88 277 GLN A C 1
ATOM 2192 O O . GLN A 1 277 ? 11.552 -4.208 11.285 1.00 67.88 277 GLN A O 1
ATOM 2197 N N . GLN A 1 278 ? 13.479 -3.319 10.542 1.00 73.38 278 GLN A N 1
ATOM 2198 C CA . GLN A 1 278 ? 14.151 -3.356 11.840 1.00 73.38 278 GLN A CA 1
ATOM 2199 C C . GLN A 1 278 ? 13.407 -2.520 12.887 1.00 73.38 278 GLN A C 1
ATOM 2201 O O . GLN A 1 278 ? 13.091 -3.024 13.955 1.00 73.38 278 GLN A O 1
ATOM 2206 N N . VAL A 1 279 ? 13.051 -1.271 12.569 1.00 66.25 279 VAL A N 1
ATOM 2207 C CA . VAL A 1 279 ? 12.319 -0.398 13.505 1.00 66.25 279 VAL A CA 1
ATOM 2208 C C . VAL A 1 279 ? 10.956 -0.985 13.878 1.00 66.25 279 VAL A C 1
ATOM 2210 O O . VAL A 1 279 ? 10.535 -0.905 15.029 1.00 66.25 279 VAL A O 1
ATOM 2213 N N . LEU A 1 280 ? 10.242 -1.571 12.915 1.00 62.31 280 LEU A N 1
ATOM 2214 C CA . LEU A 1 280 ? 8.969 -2.238 13.187 1.00 62.31 280 LEU A CA 1
ATOM 2215 C C . LEU A 1 280 ? 9.154 -3.482 14.066 1.00 62.31 280 LEU A C 1
ATOM 2217 O O . LEU A 1 280 ? 8.320 -3.725 14.934 1.00 62.31 280 LEU A O 1
ATOM 2221 N N . GLN A 1 281 ? 10.234 -4.238 13.863 1.00 73.25 281 GLN A N 1
ATOM 2222 C CA . GLN A 1 281 ? 10.572 -5.419 14.656 1.00 73.25 281 GLN A CA 1
ATOM 2223 C C . GLN A 1 281 ? 10.878 -5.029 16.106 1.00 73.25 281 GLN A C 1
ATOM 2225 O O . GLN A 1 281 ? 10.282 -5.586 17.022 1.00 73.25 281 GLN A O 1
ATOM 2230 N N . ASP A 1 282 ? 11.732 -4.023 16.301 1.00 71.69 282 ASP A N 1
ATOM 2231 C CA . ASP A 1 282 ? 12.109 -3.523 17.626 1.00 71.69 282 ASP A CA 1
ATOM 2232 C C . ASP A 1 282 ? 10.874 -3.004 18.385 1.00 71.69 282 ASP A C 1
ATOM 2234 O O . ASP A 1 282 ? 10.699 -3.259 19.576 1.00 71.69 282 ASP A O 1
ATOM 2238 N N . ASN A 1 283 ? 9.969 -2.310 17.685 1.00 67.38 283 ASN A N 1
ATOM 2239 C CA . ASN A 1 283 ? 8.718 -1.829 18.272 1.00 67.38 283 ASN A CA 1
ATOM 2240 C C . ASN A 1 283 ? 7.742 -2.966 18.613 1.00 67.38 283 ASN A C 1
ATOM 2242 O O . ASN A 1 283 ? 7.032 -2.858 19.611 1.00 67.38 283 ASN A O 1
ATOM 2246 N N . LEU A 1 284 ? 7.689 -4.040 17.812 1.00 71.00 284 LEU A N 1
ATOM 2247 C CA . LEU A 1 284 ? 6.899 -5.233 18.137 1.00 71.00 284 LEU A CA 1
ATOM 2248 C C . LEU A 1 284 ? 7.426 -5.913 19.398 1.00 71.00 284 LEU A C 1
ATOM 2250 O O . LEU A 1 284 ? 6.634 -6.223 20.278 1.00 71.00 284 LEU A O 1
ATOM 2254 N N . GLU A 1 285 ? 8.739 -6.100 19.503 1.00 74.50 285 GLU A N 1
ATOM 2255 C CA . GLU A 1 285 ? 9.367 -6.708 20.678 1.00 74.50 285 GLU A CA 1
ATOM 2256 C C . GLU A 1 285 ? 9.114 -5.863 21.936 1.00 74.50 285 GLU A C 1
ATOM 2258 O O . GLU A 1 285 ? 8.742 -6.384 22.988 1.00 74.50 285 GLU A O 1
ATOM 2263 N N . LEU A 1 286 ? 9.233 -4.536 21.826 1.00 71.31 286 LEU A N 1
ATOM 2264 C CA . LEU A 1 286 ? 8.924 -3.622 22.926 1.00 71.31 286 LEU A CA 1
ATOM 2265 C C . LEU A 1 286 ? 7.446 -3.699 23.343 1.00 71.31 286 LEU A C 1
ATOM 2267 O O . LEU A 1 286 ? 7.138 -3.667 24.536 1.00 71.31 286 LEU A O 1
ATOM 2271 N N . LEU A 1 287 ? 6.535 -3.804 22.371 1.00 64.19 287 LEU A N 1
ATOM 2272 C CA . LEU A 1 287 ? 5.103 -3.952 22.620 1.00 64.19 287 LEU A CA 1
ATOM 2273 C C . LEU A 1 287 ? 4.791 -5.296 23.286 1.00 64.19 287 LEU A C 1
ATOM 2275 O O . LEU A 1 287 ? 4.037 -5.316 24.253 1.00 64.19 287 LEU A O 1
ATOM 2279 N N . GLU A 1 288 ? 5.379 -6.396 22.812 1.00 71.62 288 GLU A N 1
ATOM 2280 C CA . GLU A 1 288 ? 5.211 -7.732 23.399 1.00 71.62 288 GLU A CA 1
ATOM 2281 C C . GLU A 1 288 ? 5.689 -7.756 24.852 1.00 71.62 288 GLU A C 1
ATOM 2283 O O . GLU A 1 288 ? 4.913 -8.119 25.735 1.00 71.62 288 GLU A O 1
ATOM 2288 N N . ASN A 1 289 ? 6.891 -7.240 25.120 1.00 72.50 289 ASN A N 1
ATOM 2289 C CA . ASN A 1 289 ? 7.427 -7.122 26.478 1.00 72.50 289 ASN A CA 1
ATOM 2290 C C . ASN A 1 289 ? 6.543 -6.235 27.373 1.00 72.50 289 ASN A C 1
ATOM 2292 O O . ASN A 1 289 ? 6.325 -6.540 28.547 1.00 72.50 289 ASN A O 1
ATOM 2296 N N . SER A 1 290 ? 6.011 -5.131 26.838 1.00 66.88 290 SER A N 1
ATOM 2297 C CA . SER A 1 290 ? 5.099 -4.251 27.578 1.00 66.88 290 SER A CA 1
ATOM 2298 C C . SER A 1 290 ? 3.773 -4.938 27.903 1.00 66.88 290 SER A C 1
ATOM 2300 O O . SER A 1 290 ? 3.242 -4.734 28.993 1.00 66.88 290 SER A O 1
ATOM 2302 N N . VAL A 1 291 ? 3.218 -5.712 26.969 1.00 67.38 291 VAL A N 1
ATOM 2303 C CA . VAL A 1 291 ? 1.967 -6.456 27.161 1.00 67.38 291 VAL A CA 1
ATOM 2304 C C . VAL A 1 291 ? 2.165 -7.566 28.188 1.00 67.38 291 VAL A C 1
ATOM 2306 O O . VAL A 1 291 ? 1.345 -7.696 29.091 1.00 67.38 291 VAL A O 1
ATOM 2309 N N . GLU A 1 292 ? 3.267 -8.311 28.101 1.00 70.94 292 GLU A N 1
ATOM 2310 C CA . GLU A 1 292 ? 3.626 -9.351 29.070 1.00 70.94 292 GLU A CA 1
ATOM 2311 C C . GLU A 1 292 ? 3.793 -8.759 30.476 1.00 70.94 292 GLU A C 1
ATOM 2313 O O . GLU A 1 292 ? 3.159 -9.217 31.421 1.00 70.94 292 GLU A O 1
ATOM 2318 N N . THR A 1 293 ? 4.507 -7.636 30.598 1.00 70.19 293 THR A N 1
ATOM 2319 C CA . THR A 1 293 ? 4.664 -6.934 31.883 1.00 70.19 293 THR A CA 1
ATOM 2320 C C . THR A 1 293 ? 3.319 -6.460 32.448 1.00 70.19 293 THR A C 1
ATOM 2322 O O . THR A 1 293 ? 3.078 -6.544 33.650 1.00 70.19 293 THR A O 1
ATOM 2325 N N . GLN A 1 294 ? 2.422 -5.942 31.603 1.00 64.06 294 GLN A N 1
ATOM 2326 C CA . GLN A 1 294 ? 1.086 -5.512 32.030 1.00 64.06 294 GLN A CA 1
ATOM 2327 C C . GLN A 1 294 ? 0.215 -6.685 32.486 1.00 64.06 294 GLN A C 1
ATOM 2329 O O . GLN A 1 294 ? -0.513 -6.537 33.468 1.00 64.06 294 GLN A O 1
ATOM 2334 N N . LEU A 1 295 ? 0.312 -7.834 31.814 1.00 65.31 295 LEU A N 1
ATOM 2335 C CA . LEU A 1 295 ? -0.368 -9.068 32.204 1.00 65.31 295 LEU A CA 1
ATOM 2336 C C . LEU A 1 295 ? 0.166 -9.596 33.537 1.00 65.31 295 LEU A C 1
ATOM 2338 O O . LEU A 1 295 ? -0.632 -9.855 34.432 1.00 65.31 295 LEU A O 1
ATOM 2342 N N . ASP A 1 296 ? 1.485 -9.644 33.720 1.00 69.31 296 ASP A N 1
ATOM 2343 C CA . ASP A 1 296 ? 2.116 -10.065 34.976 1.00 69.31 296 ASP A CA 1
ATOM 2344 C C . ASP A 1 296 ? 1.727 -9.155 36.150 1.00 69.31 296 ASP A C 1
ATOM 2346 O O . ASP A 1 296 ? 1.415 -9.626 37.246 1.00 69.31 296 ASP A O 1
ATOM 2350 N N . MET A 1 297 ? 1.701 -7.834 35.933 1.00 61.88 297 MET A N 1
ATOM 2351 C 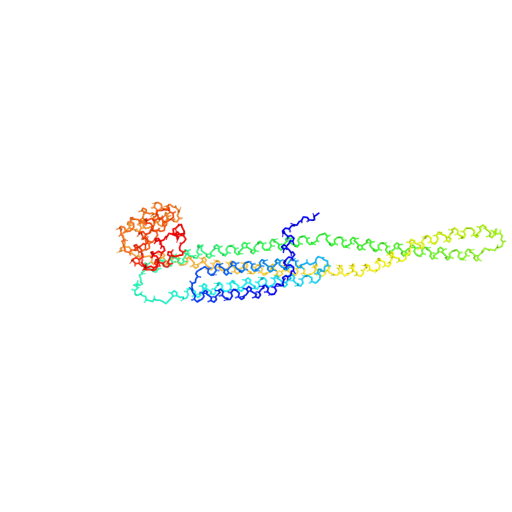CA . MET A 1 297 ? 1.234 -6.877 36.942 1.00 61.88 297 MET A CA 1
ATOM 2352 C C . MET A 1 297 ? -0.253 -7.055 37.255 1.00 61.88 297 MET A C 1
ATOM 2354 O O . MET A 1 297 ? -0.641 -6.965 38.418 1.00 61.88 297 MET A O 1
ATOM 2358 N N . ALA A 1 298 ? -1.088 -7.298 36.243 1.00 59.81 298 ALA A N 1
ATOM 2359 C CA . ALA A 1 298 ? -2.501 -7.582 36.450 1.00 59.81 298 ALA A CA 1
ATOM 2360 C C . ALA A 1 298 ? -2.670 -8.867 37.281 1.00 59.81 298 ALA A C 1
ATOM 2362 O O . ALA A 1 298 ? -3.375 -8.863 38.288 1.00 59.81 298 ALA A O 1
ATOM 2363 N N . GLU A 1 299 ? -1.958 -9.938 36.933 1.00 63.94 299 GLU A N 1
ATOM 2364 C CA . GLU A 1 299 ? -1.945 -11.202 37.678 1.00 63.94 299 GLU A CA 1
ATOM 2365 C C . GLU A 1 299 ? -1.512 -10.992 39.144 1.00 63.94 299 GLU A C 1
ATOM 2367 O O . GLU A 1 299 ? -2.116 -11.551 40.060 1.00 63.94 299 GLU A O 1
ATOM 2372 N N . ALA A 1 300 ? -0.516 -10.131 39.385 1.00 63.38 300 ALA A N 1
ATOM 2373 C CA . ALA A 1 300 ? 0.013 -9.825 40.715 1.00 63.38 300 ALA A CA 1
ATOM 2374 C C . ALA A 1 300 ? -0.902 -8.937 41.585 1.00 63.38 300 ALA A C 1
ATOM 2376 O O . ALA A 1 300 ? -0.812 -8.994 42.812 1.00 63.38 300 ALA A O 1
ATOM 2377 N N . ILE A 1 301 ? -1.760 -8.109 40.975 1.00 57.25 301 ILE A N 1
ATOM 2378 C CA . ILE A 1 301 ? -2.702 -7.197 41.663 1.00 57.25 301 ILE A CA 1
ATOM 2379 C C . ILE A 1 301 ? -4.111 -7.818 41.763 1.00 57.25 301 ILE A C 1
ATOM 2381 O O . ILE A 1 301 ? -5.022 -7.222 42.345 1.00 57.25 301 ILE A O 1
ATOM 2385 N N . LYS A 1 302 ? -4.294 -9.040 41.245 1.00 55.62 302 LYS A N 1
ATOM 2386 C CA . LYS A 1 302 ? -5.533 -9.812 41.368 1.00 55.62 302 LYS A CA 1
ATOM 2387 C C . LYS A 1 302 ? -6.026 -9.780 42.830 1.00 55.62 302 LYS A C 1
ATOM 2389 O O . LYS A 1 302 ? -5.269 -10.168 43.723 1.00 55.62 302 LYS A O 1
ATOM 2394 N N . PRO A 1 303 ? -7.252 -9.293 43.106 1.00 49.12 303 PRO A N 1
ATOM 2395 C CA . PRO A 1 303 ? -7.730 -9.104 44.474 1.00 49.12 303 PRO A CA 1
ATOM 2396 C C . PRO A 1 303 ? -7.639 -10.394 45.299 1.00 49.12 303 PRO A C 1
ATOM 2398 O O . PRO A 1 303 ? -8.034 -11.464 44.828 1.00 49.12 303 PRO A O 1
ATOM 2401 N N . SER A 1 304 ? -7.145 -10.290 46.538 1.00 46.56 304 SER A N 1
ATOM 2402 C CA . SER A 1 304 ? -7.158 -11.388 47.509 1.00 46.56 304 SER A CA 1
ATOM 2403 C C . SER A 1 304 ? -8.597 -11.821 47.808 1.00 46.56 304 SER A C 1
ATOM 2405 O O . SER A 1 304 ? -9.449 -10.970 48.048 1.00 46.56 304 SER A O 1
ATOM 2407 N N . GLU A 1 305 ? -8.803 -13.139 47.801 1.00 46.94 305 GLU A N 1
ATOM 2408 C CA . GLU A 1 305 ? -9.997 -14.001 47.920 1.00 46.94 305 GLU A CA 1
ATOM 2409 C C . GLU A 1 305 ? -11.263 -13.576 48.713 1.00 46.94 305 GLU A C 1
ATOM 2411 O O . GLU A 1 305 ? -12.225 -14.336 48.700 1.00 46.94 305 GLU A O 1
ATOM 2416 N N . ASP A 1 306 ? -11.376 -12.394 49.319 1.00 43.62 306 ASP A N 1
ATOM 2417 C CA . ASP A 1 306 ? -12.352 -12.147 50.397 1.00 43.62 306 ASP A CA 1
ATOM 2418 C C . ASP A 1 306 ? -13.600 -11.296 50.061 1.00 43.62 306 ASP A C 1
ATOM 2420 O O . ASP A 1 306 ? -14.260 -10.806 50.977 1.00 43.62 306 ASP A O 1
ATOM 2424 N N . SER A 1 307 ? -14.017 -11.127 48.797 1.00 48.91 307 SER A N 1
ATOM 2425 C CA . SER A 1 307 ? -15.363 -10.537 48.558 1.00 48.91 307 SER A CA 1
ATOM 2426 C C . SER A 1 307 ? -16.174 -11.039 47.365 1.00 48.91 307 SER A C 1
ATOM 2428 O O . SER A 1 307 ? -17.335 -10.664 47.232 1.00 48.91 307 SER A O 1
ATOM 2430 N N . GLU A 1 308 ? -15.646 -11.960 46.565 1.00 56.03 308 GLU A N 1
ATOM 2431 C CA . GLU A 1 308 ? -16.400 -12.590 45.478 1.00 56.03 308 GLU A CA 1
ATOM 2432 C C . GLU A 1 308 ? -16.355 -14.103 45.652 1.00 56.03 308 GLU A C 1
ATOM 2434 O O . GLU A 1 308 ? -15.275 -14.682 45.776 1.00 56.03 308 GLU A O 1
ATOM 2439 N N . SER A 1 309 ? -17.528 -14.745 45.697 1.00 65.19 309 SER A N 1
ATOM 2440 C CA . SER A 1 309 ? -17.613 -16.201 45.852 1.00 65.19 309 SER A CA 1
ATOM 2441 C C . SER A 1 309 ? -16.793 -16.903 44.760 1.00 65.19 309 SER A C 1
ATOM 2443 O O . SER A 1 309 ? -16.845 -16.502 43.599 1.00 65.19 309 SER A O 1
ATOM 2445 N N . GLU A 1 310 ? -16.049 -17.960 45.099 1.00 66.00 310 GLU A N 1
ATOM 2446 C CA . GLU A 1 310 ? -15.311 -18.774 44.110 1.00 66.00 310 GLU A CA 1
ATOM 2447 C C . GLU A 1 310 ? -16.209 -19.254 42.957 1.00 66.00 310 GLU A C 1
ATOM 2449 O O . GLU A 1 310 ? -15.774 -19.399 41.815 1.00 66.00 310 GLU A O 1
ATOM 2454 N N . GLU A 1 311 ? -17.500 -19.419 43.241 1.00 74.75 311 GLU A N 1
ATOM 2455 C CA . GLU A 1 311 ? -18.519 -19.701 42.240 1.00 74.75 311 GLU A CA 1
ATOM 2456 C C . GLU A 1 311 ? -18.684 -18.557 41.227 1.00 74.75 311 GLU A C 1
ATOM 2458 O O . GLU A 1 311 ? -18.700 -18.817 40.026 1.00 74.75 311 GLU A O 1
ATOM 2463 N N . PHE A 1 312 ? -18.731 -17.298 41.679 1.00 79.25 312 PHE A N 1
ATOM 2464 C CA . PHE A 1 312 ? -18.806 -16.134 40.792 1.00 79.25 312 PHE A CA 1
ATOM 2465 C C . PHE A 1 312 ? -17.598 -16.071 39.864 1.00 79.25 312 PHE A C 1
ATOM 2467 O O . PHE A 1 312 ? -17.778 -15.975 38.656 1.00 79.25 312 PHE A O 1
ATOM 2474 N N . LYS A 1 313 ? -16.377 -16.216 40.396 1.00 70.88 313 LYS A N 1
ATOM 2475 C CA . LYS A 1 313 ? -15.154 -16.193 39.575 1.00 70.88 313 LYS A CA 1
ATOM 2476 C C . LYS A 1 313 ? -15.154 -17.304 38.530 1.00 70.88 313 LYS A C 1
ATOM 2478 O O . LYS A 1 313 ? -14.847 -17.054 37.366 1.00 70.88 313 LYS A O 1
ATOM 2483 N N . SER A 1 314 ? -15.500 -18.529 38.934 1.00 76.00 314 SER A N 1
ATOM 2484 C CA . SER A 1 314 ? -15.569 -19.672 38.020 1.00 76.00 314 SER A CA 1
ATOM 2485 C C . SER A 1 314 ? -16.537 -19.399 36.872 1.00 76.00 314 SER A C 1
ATOM 2487 O O . SER A 1 314 ? -16.185 -19.566 35.706 1.00 76.00 314 SER A O 1
ATOM 2489 N N . VAL A 1 315 ? -17.747 -18.955 37.202 1.00 80.31 315 VAL A N 1
ATOM 2490 C CA . VAL A 1 315 ? -18.802 -18.690 36.224 1.00 80.31 315 VAL A CA 1
ATOM 2491 C C . VAL A 1 315 ? -18.462 -17.473 35.354 1.00 80.31 315 VAL A C 1
ATOM 2493 O O . VAL A 1 315 ? -18.702 -17.501 34.150 1.00 80.31 315 VAL A O 1
ATOM 2496 N N . TYR A 1 316 ? -17.832 -16.443 35.921 1.00 81.06 316 TYR A N 1
ATOM 2497 C CA . TYR A 1 316 ? -17.334 -15.273 35.198 1.00 81.06 316 TYR A CA 1
ATOM 2498 C C . TYR A 1 316 ? -16.345 -15.692 34.106 1.00 81.06 316 TYR A C 1
ATOM 2500 O O . TYR A 1 316 ? -16.557 -15.402 32.932 1.00 81.06 316 TYR A O 1
ATOM 2508 N N . TYR A 1 317 ? -15.291 -16.441 34.452 1.00 78.69 317 TYR A N 1
ATOM 2509 C CA . TYR A 1 317 ? -14.310 -16.888 33.456 1.00 78.69 317 TYR A CA 1
ATOM 2510 C C . TYR A 1 317 ? -14.932 -17.792 32.389 1.00 78.69 317 TYR A C 1
ATOM 2512 O O . TYR A 1 317 ? -14.562 -17.699 31.220 1.00 78.69 317 TYR A O 1
ATOM 2520 N N . GLN A 1 318 ? -15.889 -18.641 32.768 1.00 80.62 318 GLN A N 1
ATOM 2521 C CA . GLN A 1 318 ? -16.629 -19.469 31.816 1.00 80.62 318 GLN A CA 1
ATOM 2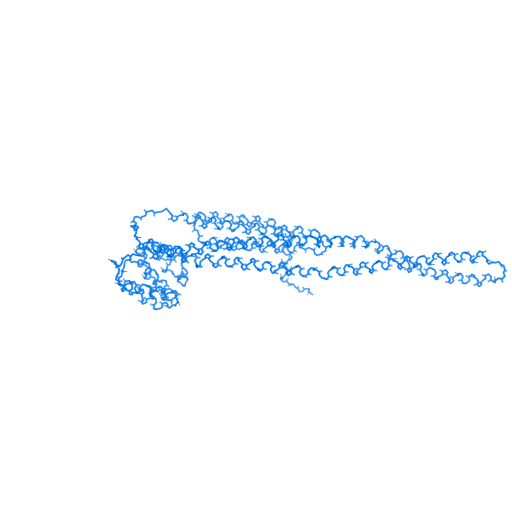522 C C . GLN A 1 318 ? -17.437 -18.622 30.823 1.00 80.62 318 GLN A C 1
ATOM 2524 O O . GLN A 1 318 ? -17.426 -18.934 29.635 1.00 80.62 318 GLN A O 1
ATOM 2529 N N . ALA A 1 319 ? -18.063 -17.530 31.274 1.00 84.38 319 ALA A N 1
ATOM 2530 C CA . ALA A 1 319 ? -18.829 -16.633 30.410 1.00 84.38 319 ALA A CA 1
ATOM 2531 C C . ALA A 1 319 ? -17.962 -15.983 29.327 1.00 84.38 319 ALA A C 1
ATOM 2533 O O . ALA A 1 319 ? -18.280 -16.079 28.142 1.00 84.38 319 ALA A O 1
ATOM 2534 N N . PHE A 1 320 ? -16.835 -15.387 29.724 1.00 80.56 320 PHE A N 1
ATOM 2535 C CA . PHE A 1 320 ? -15.932 -14.721 28.784 1.00 80.56 320 PHE A CA 1
ATOM 2536 C C . PHE A 1 320 ? -15.240 -15.710 27.844 1.00 80.56 320 PHE A C 1
ATOM 2538 O O . PHE A 1 320 ? -15.204 -15.473 26.643 1.00 80.56 320 PHE A O 1
ATOM 2545 N N . ASN A 1 321 ? -14.777 -16.860 28.345 1.00 75.94 321 ASN A N 1
ATOM 2546 C CA . ASN A 1 321 ? -14.158 -17.875 27.487 1.00 75.94 321 ASN A CA 1
ATOM 2547 C C . ASN A 1 321 ? -15.139 -18.422 26.436 1.00 75.94 321 ASN A C 1
ATOM 2549 O O . ASN A 1 321 ? -14.746 -18.652 25.291 1.00 75.94 321 ASN A O 1
ATOM 2553 N N . ALA A 1 322 ? -16.405 -18.633 26.811 1.00 74.38 322 ALA A N 1
ATOM 2554 C CA . ALA A 1 322 ? -17.445 -19.066 25.880 1.00 74.38 322 ALA A CA 1
ATOM 2555 C C . ALA A 1 322 ? -17.758 -17.974 24.842 1.00 74.38 322 ALA A C 1
ATOM 2557 O O . ALA A 1 322 ? -17.877 -18.276 23.655 1.00 74.38 322 ALA A O 1
ATOM 2558 N N . MET A 1 323 ? -17.820 -16.704 25.260 1.00 83.69 323 MET A N 1
ATOM 2559 C CA . MET A 1 323 ? -18.017 -15.564 24.357 1.00 83.69 323 MET A CA 1
ATOM 2560 C C . MET A 1 323 ? -16.871 -15.438 23.341 1.00 83.69 323 MET A C 1
ATOM 2562 O O . MET A 1 323 ? -17.135 -15.375 22.140 1.00 83.69 323 MET A O 1
ATOM 2566 N N . ASP A 1 324 ? -15.616 -15.502 23.799 1.00 77.12 324 ASP A N 1
ATOM 2567 C CA . ASP A 1 324 ? -14.413 -15.445 22.953 1.00 77.12 324 ASP A CA 1
ATOM 2568 C C . ASP A 1 324 ? -14.333 -16.625 21.969 1.00 77.12 324 ASP A C 1
ATOM 2570 O O . ASP A 1 324 ? -13.824 -16.494 20.854 1.00 77.12 324 ASP A O 1
ATOM 2574 N N . SER A 1 325 ? -14.866 -17.784 22.365 1.00 80.00 325 SER A N 1
ATOM 2575 C CA . SER A 1 325 ? -14.930 -18.990 21.527 1.00 80.00 325 SER A CA 1
ATOM 2576 C C . SER A 1 325 ? -16.109 -18.983 20.542 1.00 80.00 325 SER A C 1
ATOM 2578 O O . SER A 1 325 ? -16.232 -19.897 19.725 1.00 80.00 325 SER A O 1
ATOM 2580 N N . GLY A 1 326 ? -16.977 -17.965 20.589 1.00 86.19 326 GLY A N 1
ATOM 2581 C CA . GLY A 1 326 ? -18.181 -17.860 19.758 1.00 86.19 326 GLY A CA 1
ATOM 2582 C C . GLY A 1 326 ? -19.350 -18.744 20.214 1.00 86.19 326 GLY A C 1
ATOM 2583 O O . GLY A 1 326 ? -20.349 -18.869 19.503 1.00 86.19 326 GLY A O 1
ATOM 2584 N N . GLU A 1 327 ? -19.260 -19.351 21.399 1.00 90.25 327 GLU A N 1
ATOM 2585 C CA . GLU A 1 327 ? -20.290 -20.192 22.020 1.00 90.25 327 GLU A CA 1
ATOM 2586 C C . GLU A 1 327 ? -21.317 -19.316 22.760 1.00 90.25 327 GLU A C 1
ATOM 2588 O O . GLU A 1 327 ? -21.521 -19.412 23.970 1.00 90.25 327 GLU A O 1
ATOM 2593 N N . TYR A 1 328 ? -21.973 -18.411 22.029 1.00 91.56 328 TYR A N 1
ATOM 2594 C CA . TYR A 1 328 ? -22.773 -17.331 22.620 1.00 91.56 328 TYR A CA 1
ATOM 2595 C C . TYR A 1 328 ? -23.934 -17.808 23.507 1.00 91.56 328 TYR A C 1
ATOM 2597 O O . TYR A 1 328 ? -24.272 -17.147 24.485 1.00 91.56 328 TYR A O 1
ATOM 2605 N N . GLN A 1 329 ? -24.540 -18.961 23.208 1.00 93.88 329 GLN A N 1
ATOM 2606 C CA . GLN A 1 329 ? -25.629 -19.512 24.025 1.00 93.88 329 GLN A CA 1
ATOM 2607 C C . GLN A 1 329 ? -25.139 -19.980 25.406 1.00 93.88 329 GLN A C 1
ATOM 2609 O O . GLN A 1 329 ? -25.818 -19.775 26.419 1.00 93.88 329 GLN A O 1
ATOM 2614 N N . ASP A 1 330 ? -23.947 -20.574 25.453 1.00 86.38 330 ASP A N 1
ATOM 2615 C CA . ASP A 1 330 ? -23.308 -20.993 26.698 1.00 86.38 330 ASP A CA 1
ATOM 2616 C C . ASP A 1 330 ? -22.803 -19.764 27.460 1.00 86.38 330 ASP A C 1
ATOM 2618 O O . ASP A 1 330 ? -23.049 -19.642 28.661 1.00 86.38 330 ASP A O 1
ATOM 2622 N N . ALA A 1 331 ? -22.230 -18.783 26.751 1.00 90.69 331 ALA A N 1
ATOM 2623 C CA . ALA A 1 331 ? -21.847 -17.492 27.319 1.00 90.69 331 ALA A CA 1
ATOM 2624 C C . ALA A 1 331 ? -23.027 -16.801 28.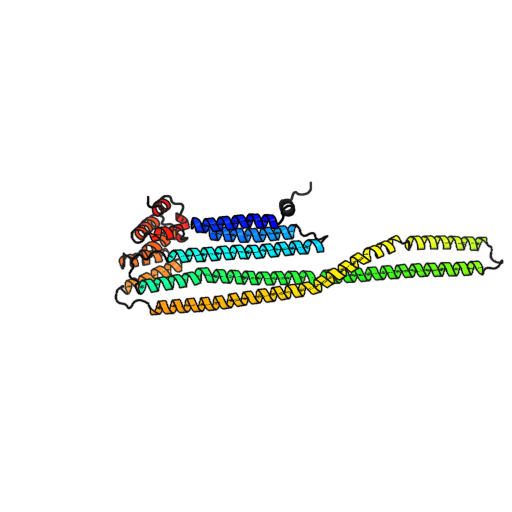019 1.00 90.69 331 ALA A C 1
ATOM 2626 O O . ALA A 1 331 ? -22.897 -16.392 29.168 1.00 90.69 331 ALA A O 1
ATOM 2627 N N . ILE A 1 332 ? -24.208 -16.745 27.390 1.00 96.31 332 ILE A N 1
ATOM 2628 C CA . ILE A 1 332 ? -25.434 -16.190 27.994 1.00 96.31 332 ILE A CA 1
ATOM 2629 C C . ILE A 1 332 ? -25.808 -16.922 29.286 1.00 96.31 332 ILE A C 1
ATOM 2631 O O . ILE A 1 332 ? -26.226 -16.281 30.255 1.00 96.31 332 ILE A O 1
ATOM 2635 N N . THR A 1 333 ? -25.664 -18.248 29.314 1.00 93.88 333 THR A N 1
ATOM 2636 C CA . THR A 1 333 ? -25.971 -19.071 30.493 1.00 93.88 333 THR A CA 1
ATOM 2637 C C . THR A 1 333 ? -25.033 -18.728 31.646 1.00 93.88 333 THR A C 1
ATOM 2639 O O . THR A 1 333 ? -25.486 -18.478 32.766 1.00 93.88 333 THR A O 1
ATOM 2642 N N . TYR A 1 334 ? -23.734 -18.636 31.368 1.00 90.12 334 TYR A N 1
ATOM 2643 C CA . TYR A 1 334 ? -22.743 -18.249 32.364 1.00 90.12 334 TYR A CA 1
ATOM 2644 C C . TYR A 1 334 ? -22.894 -16.787 32.798 1.00 90.12 334 TYR A C 1
ATOM 2646 O O . TYR A 1 334 ? -22.879 -16.520 33.995 1.00 90.12 334 TYR A O 1
ATOM 2654 N N . PHE A 1 335 ? -23.146 -15.847 31.883 1.00 91.69 335 PHE A N 1
ATOM 2655 C CA . PHE A 1 335 ? -23.426 -14.454 32.244 1.00 91.69 335 PHE A CA 1
ATOM 2656 C C . PHE A 1 335 ? -24.660 -14.342 33.138 1.00 91.69 335 PHE A C 1
ATOM 2658 O O . PHE A 1 335 ? -24.611 -13.644 34.144 1.00 91.69 335 PHE A O 1
ATOM 2665 N N . SER A 1 336 ? -25.735 -15.081 32.842 1.00 93.31 336 SER A N 1
ATOM 2666 C CA . SER A 1 336 ? -26.937 -15.109 33.691 1.00 93.31 336 SER A CA 1
ATOM 2667 C C . SER A 1 336 ? -26.596 -15.554 35.110 1.00 93.31 336 SER A C 1
ATOM 2669 O O . SER A 1 336 ? -26.993 -14.913 36.081 1.00 93.31 336 SER A O 1
ATOM 2671 N N . ARG A 1 337 ? -25.799 -16.622 35.235 1.00 88.88 337 ARG A N 1
ATOM 2672 C CA . ARG A 1 337 ? -25.362 -17.132 36.534 1.00 88.88 337 ARG A CA 1
ATOM 2673 C C . ARG A 1 337 ? -24.411 -16.164 37.249 1.00 88.88 337 ARG A C 1
ATOM 2675 O O . ARG A 1 337 ? -24.497 -16.035 38.465 1.00 88.88 337 ARG A O 1
ATOM 2682 N N . ALA A 1 338 ? -23.549 -15.454 36.523 1.00 85.25 338 ALA A N 1
ATOM 2683 C CA . ALA A 1 338 ? -22.681 -14.424 37.090 1.00 85.25 338 ALA A CA 1
ATOM 2684 C C . ALA A 1 338 ? -23.499 -13.230 37.617 1.00 85.25 338 ALA A C 1
ATOM 2686 O O . ALA A 1 338 ? -23.265 -12.781 38.736 1.00 85.25 338 ALA A O 1
ATOM 2687 N N . ILE A 1 339 ? -24.516 -12.782 36.873 1.00 88.12 339 ILE A N 1
ATOM 2688 C CA . ILE A 1 339 ? -25.428 -11.694 37.268 1.00 88.12 339 ILE A CA 1
ATOM 2689 C C . ILE A 1 339 ? -26.242 -12.062 38.520 1.00 88.12 339 ILE A C 1
ATOM 2691 O O . ILE A 1 339 ? -26.455 -11.214 39.384 1.00 88.12 339 ILE A O 1
ATOM 2695 N N . GLU A 1 340 ? -26.678 -13.320 38.658 1.00 84.94 340 GLU A N 1
ATOM 2696 C CA . GLU A 1 340 ? -27.351 -13.803 39.878 1.00 84.94 340 GLU A CA 1
ATOM 2697 C C . GLU A 1 340 ? -26.455 -13.715 41.121 1.00 84.94 340 GLU A C 1
ATOM 2699 O O . GLU A 1 340 ? -26.940 -13.459 42.224 1.00 84.94 340 GLU A O 1
ATOM 2704 N N . LEU A 1 341 ? -25.156 -13.955 40.944 1.00 77.38 341 LEU A N 1
ATOM 2705 C CA . LEU A 1 341 ? -24.166 -13.968 42.018 1.00 77.38 341 LEU A CA 1
ATOM 2706 C C . LEU A 1 341 ? -23.645 -12.558 42.345 1.00 77.38 341 LEU A C 1
ATOM 2708 O O . LEU A 1 341 ? -23.342 -12.284 43.506 1.00 77.38 341 LEU A O 1
ATOM 2712 N N . ASN A 1 342 ? -23.583 -11.660 41.357 1.00 69.88 342 ASN A N 1
ATOM 2713 C CA . ASN A 1 342 ? -23.263 -10.244 41.531 1.00 69.88 342 ASN A CA 1
ATOM 2714 C C . ASN A 1 342 ? -24.079 -9.369 40.563 1.00 69.88 342 ASN A C 1
ATOM 2716 O O . ASN A 1 342 ? -23.719 -9.167 39.404 1.00 69.88 342 ASN A O 1
ATOM 2720 N N . SER A 1 343 ? -25.179 -8.805 41.059 1.00 63.00 343 SER A N 1
ATOM 2721 C CA . SER A 1 343 ? -26.143 -8.077 40.228 1.00 63.00 343 SER A CA 1
ATOM 2722 C C . SER A 1 343 ? -25.780 -6.610 39.957 1.00 63.00 343 SER A C 1
ATOM 2724 O O . SER A 1 343 ? -26.595 -5.897 39.375 1.00 63.00 343 SER A O 1
ATOM 2726 N N . GLN A 1 344 ? -24.634 -6.113 40.443 1.00 67.06 344 GLN A N 1
ATOM 2727 C CA . GLN A 1 344 ? -24.261 -4.690 40.342 1.00 67.06 344 GLN A CA 1
ATOM 2728 C C . GLN A 1 344 ? -23.196 -4.396 39.279 1.00 67.06 344 GLN A C 1
ATOM 2730 O O . GLN A 1 344 ? -22.789 -3.245 39.122 1.00 67.06 344 GLN A O 1
ATOM 2735 N N . GLU A 1 345 ? -22.758 -5.400 38.521 1.00 76.75 345 GLU A N 1
ATOM 2736 C CA . GLU A 1 345 ? -21.723 -5.220 37.509 1.00 76.75 345 GLU A CA 1
ATOM 2737 C C . GLU A 1 345 ? -22.332 -4.986 36.119 1.00 76.75 345 GLU A C 1
ATOM 2739 O O . GLU A 1 345 ? -22.859 -5.899 35.479 1.00 76.75 345 GLU A O 1
ATOM 2744 N N . PHE A 1 346 ? -22.256 -3.743 35.630 1.00 82.81 346 PHE A N 1
ATOM 2745 C CA . PHE A 1 346 ? -22.808 -3.382 34.318 1.00 82.81 346 PHE A CA 1
ATOM 2746 C C . PHE A 1 346 ? -22.133 -4.144 33.166 1.00 82.81 346 PHE A C 1
ATOM 2748 O O . PHE A 1 346 ? -22.781 -4.390 32.152 1.00 82.81 346 PHE A O 1
ATOM 2755 N N . SER A 1 347 ? -20.859 -4.531 33.322 1.00 81.75 347 SER A N 1
ATOM 2756 C CA . SER A 1 347 ? -20.067 -5.249 32.314 1.00 81.75 347 SER A CA 1
ATOM 2757 C C . SER A 1 347 ? -20.697 -6.602 31.958 1.00 81.75 347 SER A C 1
ATOM 2759 O O . SER A 1 347 ? -20.716 -6.986 30.791 1.00 81.75 347 SER A O 1
ATOM 2761 N N . LEU A 1 348 ? -21.274 -7.310 32.935 1.00 86.12 348 LEU A N 1
ATOM 2762 C CA . LEU A 1 348 ? -21.900 -8.617 32.736 1.00 86.12 348 LEU A CA 1
ATOM 2763 C C . LEU A 1 348 ? -23.197 -8.495 31.941 1.00 86.12 348 LEU A C 1
ATOM 2765 O O . LEU A 1 348 ? -23.414 -9.244 30.992 1.00 86.12 348 LEU A O 1
ATOM 2769 N N . LEU A 1 349 ? -24.032 -7.517 32.296 1.00 88.38 349 LEU A N 1
ATOM 2770 C CA . LEU A 1 349 ? -25.259 -7.203 31.562 1.00 88.38 349 LEU A CA 1
ATOM 2771 C C . LEU A 1 349 ? -24.935 -6.713 30.148 1.00 88.38 349 LEU A C 1
ATOM 2773 O O . LEU A 1 349 ? -25.573 -7.131 29.184 1.00 88.38 349 LEU A O 1
ATOM 2777 N N . TYR A 1 350 ? -23.908 -5.875 30.008 1.00 93.00 350 TYR A N 1
ATOM 2778 C CA . TYR A 1 350 ? -23.469 -5.374 28.714 1.00 93.00 350 TYR A CA 1
ATOM 2779 C C . TYR A 1 350 ? -23.005 -6.523 27.804 1.00 93.00 350 TYR A C 1
ATOM 2781 O O . TYR A 1 350 ? -23.573 -6.716 26.732 1.00 93.00 350 TYR A O 1
ATOM 2789 N N . ASN A 1 351 ? -22.077 -7.371 28.255 1.00 91.06 351 ASN A N 1
ATOM 2790 C CA . ASN A 1 351 ? -21.581 -8.495 27.452 1.00 91.06 351 ASN A CA 1
ATOM 2791 C C . ASN A 1 351 ? -22.658 -9.558 27.174 1.00 91.06 351 ASN A C 1
ATOM 2793 O O . ASN A 1 351 ? -22.711 -10.130 26.083 1.00 91.06 351 ASN A O 1
ATOM 2797 N N . GLN A 1 352 ? -23.581 -9.782 28.113 1.00 95.06 352 GLN A N 1
ATOM 2798 C CA . GLN A 1 352 ? -24.751 -10.623 27.869 1.00 95.06 352 GLN A CA 1
ATOM 2799 C C . GLN A 1 352 ? -25.646 -10.044 26.763 1.00 95.06 352 GLN A C 1
ATOM 2801 O O . GLN A 1 352 ? -26.127 -10.787 25.905 1.00 95.06 352 GLN A O 1
ATOM 2806 N N . SER A 1 353 ? -25.853 -8.724 26.754 1.00 96.19 353 SER A N 1
ATOM 2807 C CA . SER A 1 353 ? -26.628 -8.052 25.710 1.00 96.19 353 SER A CA 1
ATOM 2808 C C . SER A 1 353 ? -25.958 -8.141 24.334 1.00 96.19 353 SER A C 1
ATOM 2810 O O . SER A 1 353 ? -26.654 -8.386 23.346 1.00 96.19 353 SER A O 1
ATOM 2812 N N . CYS A 1 354 ? -24.622 -8.068 24.275 1.00 94.50 354 CYS A N 1
ATOM 2813 C CA . CYS A 1 354 ? -23.843 -8.339 23.065 1.00 94.50 354 CYS A CA 1
ATOM 2814 C C . CYS A 1 354 ? -24.074 -9.772 22.568 1.00 94.50 354 CYS A C 1
ATOM 2816 O O . CYS A 1 354 ? -24.410 -9.980 21.402 1.00 94.50 354 CYS A O 1
ATOM 2818 N N . CYS A 1 355 ? -24.003 -10.768 23.460 1.00 94.50 355 CYS A N 1
ATOM 2819 C CA . CYS A 1 355 ? -24.264 -12.162 23.094 1.00 94.50 355 CYS A CA 1
ATOM 2820 C C . CYS A 1 355 ? -25.680 -12.357 22.526 1.00 94.50 355 CYS A C 1
ATOM 2822 O O . CYS A 1 355 ? -25.829 -13.009 21.492 1.00 94.50 355 CYS A O 1
ATOM 2824 N N . TYR A 1 356 ? -26.710 -11.762 23.144 1.00 97.06 356 TYR A N 1
ATOM 2825 C CA . TYR A 1 356 ? -28.081 -11.797 22.617 1.00 97.06 356 TYR A CA 1
ATOM 2826 C C . TYR A 1 356 ? -28.192 -11.148 21.229 1.00 97.06 356 TYR A C 1
ATOM 2828 O O . TYR A 1 356 ? -28.840 -11.705 20.338 1.00 97.06 356 TYR A O 1
ATOM 2836 N N . ALA A 1 357 ? -27.527 -10.010 21.008 1.00 95.06 357 ALA A N 1
ATOM 2837 C CA . ALA A 1 357 ? -27.507 -9.338 19.709 1.00 95.06 357 ALA A CA 1
ATOM 2838 C C . ALA A 1 357 ? -26.835 -10.201 18.626 1.00 95.06 357 ALA A C 1
ATOM 2840 O O . ALA A 1 357 ? -27.347 -10.314 17.506 1.00 95.06 357 ALA A O 1
ATOM 2841 N N . LEU A 1 358 ? -25.739 -10.882 18.972 1.00 92.88 358 LEU A N 1
ATOM 2842 C CA . LEU A 1 358 ? -25.002 -11.765 18.069 1.00 92.88 358 LEU A CA 1
ATOM 2843 C C . LEU A 1 358 ? -25.816 -12.992 17.642 1.00 92.88 358 LEU A C 1
ATOM 2845 O O . LEU A 1 358 ? -25.757 -13.363 16.463 1.00 92.88 358 LEU A O 1
ATOM 2849 N N . ILE A 1 359 ? -26.614 -13.582 18.538 1.00 94.62 359 ILE A N 1
ATOM 2850 C CA . ILE A 1 359 ? -27.503 -14.711 18.201 1.00 94.62 359 ILE A CA 1
ATOM 2851 C C . ILE A 1 359 ? -28.846 -14.282 17.590 1.00 94.62 359 ILE A C 1
ATOM 2853 O O . ILE A 1 359 ? -29.579 -15.127 17.084 1.00 94.62 359 ILE A O 1
ATOM 2857 N N . GLY A 1 360 ? -29.139 -12.977 17.556 1.00 92.25 360 GLY A N 1
ATOM 2858 C CA . GLY A 1 360 ? -30.341 -12.417 16.932 1.00 92.25 360 GLY A CA 1
ATOM 2859 C C . GLY A 1 360 ? -31.566 -12.334 17.848 1.00 92.25 360 GLY A C 1
ATOM 2860 O O . GLY A 1 360 ? -32.669 -12.100 17.359 1.00 92.25 360 GLY A O 1
ATOM 2861 N N . GLU A 1 361 ? -31.388 -12.479 19.161 1.00 95.62 361 GLU A N 1
ATOM 2862 C CA . GLU A 1 361 ? -32.445 -12.321 20.166 1.00 95.62 361 GLU A CA 1
ATOM 2863 C C . GLU A 1 361 ? -32.622 -10.836 20.523 1.00 95.62 361 GLU A C 1
ATOM 2865 O O . GLU A 1 361 ? -32.211 -10.358 21.581 1.00 95.62 361 GLU A O 1
ATOM 2870 N N . ILE A 1 362 ? -33.208 -10.082 19.588 1.00 93.62 362 ILE A N 1
ATOM 2871 C CA . ILE A 1 362 ? -33.227 -8.609 19.594 1.00 93.62 362 ILE A CA 1
ATOM 2872 C C . ILE A 1 362 ? -33.867 -8.029 20.861 1.00 93.62 362 ILE A C 1
ATOM 2874 O O . ILE A 1 362 ? -33.293 -7.138 21.479 1.00 93.62 362 ILE A O 1
ATOM 2878 N N . GLU A 1 363 ? -35.046 -8.509 21.263 1.00 95.56 363 GLU A N 1
ATOM 2879 C CA . GLU A 1 363 ? -35.755 -7.948 22.427 1.00 95.56 363 GLU A CA 1
ATOM 2880 C C . GLU A 1 363 ? -34.976 -8.190 23.728 1.00 95.56 363 GLU A C 1
ATOM 2882 O O . GLU A 1 363 ? -34.834 -7.276 24.535 1.00 95.56 363 GLU A O 1
ATOM 2887 N N . LEU A 1 364 ? -34.383 -9.380 23.894 1.00 95.81 364 LEU A N 1
ATOM 2888 C CA . LEU A 1 364 ? -33.555 -9.688 25.062 1.00 95.81 364 LEU A CA 1
ATOM 2889 C C . LEU A 1 364 ? -32.275 -8.850 25.083 1.00 95.81 364 LEU A C 1
ATOM 2891 O O . LEU A 1 364 ? -31.883 -8.365 26.144 1.00 95.81 364 LEU A O 1
ATOM 2895 N N . ALA A 1 365 ? -31.644 -8.635 23.925 1.00 97.06 365 ALA A N 1
ATOM 2896 C CA . ALA A 1 365 ? -30.489 -7.748 23.808 1.00 97.06 365 ALA A CA 1
ATOM 2897 C C . ALA A 1 365 ? -30.824 -6.323 24.274 1.00 97.06 365 ALA A C 1
ATOM 2899 O O . ALA A 1 365 ? -30.086 -5.747 25.067 1.00 97.06 365 ALA A O 1
ATOM 2900 N N . LEU A 1 366 ? -31.959 -5.775 23.831 1.00 96.44 366 LEU A N 1
ATOM 2901 C CA . LEU A 1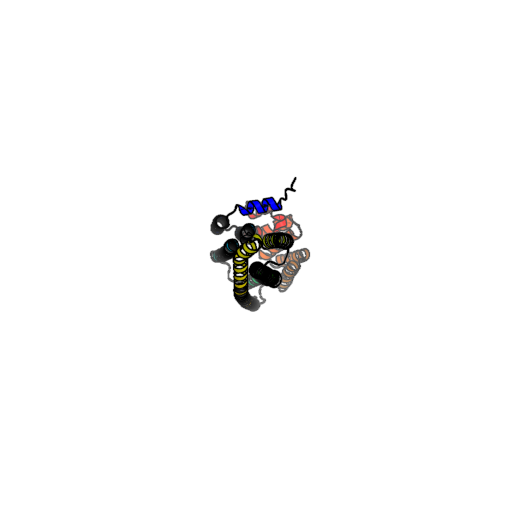 366 ? -32.402 -4.427 24.191 1.00 96.44 366 LEU A CA 1
ATOM 2902 C C . LEU A 1 366 ? -32.741 -4.289 25.675 1.00 96.44 366 LEU A C 1
ATOM 2904 O O . LEU A 1 366 ? -32.283 -3.340 26.312 1.00 96.44 366 LEU A O 1
ATOM 2908 N N . ASP A 1 367 ? -33.493 -5.237 26.232 1.00 96.00 367 ASP A N 1
ATOM 2909 C CA . ASP A 1 367 ? -33.859 -5.223 27.651 1.00 96.00 367 ASP A CA 1
ATOM 2910 C C . ASP A 1 367 ? -32.611 -5.331 28.543 1.00 96.00 367 ASP A C 1
ATOM 2912 O O . ASP A 1 367 ? -32.464 -4.603 29.529 1.00 96.00 367 ASP A O 1
ATOM 2916 N N . THR A 1 368 ? -31.666 -6.198 28.168 1.00 95.12 368 THR A N 1
ATOM 2917 C CA . THR A 1 368 ? -30.430 -6.414 28.930 1.00 95.12 368 THR A CA 1
ATOM 2918 C C . THR A 1 368 ? -29.499 -5.201 28.826 1.00 95.12 368 THR A C 1
ATOM 2920 O O . THR A 1 368 ? -28.971 -4.740 29.841 1.00 95.12 368 THR A O 1
ATOM 2923 N N . LEU A 1 369 ? -29.363 -4.613 27.632 1.00 95.62 369 LEU A N 1
ATOM 2924 C CA . LEU A 1 369 ? -28.592 -3.388 27.420 1.00 95.62 369 LEU A CA 1
ATOM 2925 C C . LEU A 1 369 ? -29.196 -2.203 28.185 1.00 95.62 369 LEU A C 1
ATOM 2927 O O . LEU A 1 369 ? -28.460 -1.412 28.771 1.00 95.62 369 LEU A O 1
ATOM 2931 N N . SER A 1 370 ? -30.527 -2.098 28.246 1.00 95.19 370 SER A N 1
ATOM 2932 C CA . SER A 1 370 ? -31.201 -1.073 29.049 1.00 95.19 370 SER A CA 1
ATOM 2933 C C . SER A 1 370 ? -30.838 -1.190 30.530 1.00 95.19 370 SER A C 1
ATOM 2935 O O . SER A 1 370 ? -30.583 -0.176 31.178 1.00 95.19 370 SER A O 1
ATOM 2937 N N . ASN A 1 371 ? -30.767 -2.409 31.071 1.00 92.25 371 ASN A N 1
ATOM 2938 C CA . ASN A 1 371 ? -30.337 -2.627 32.453 1.00 92.25 371 ASN A CA 1
ATOM 2939 C C . ASN A 1 371 ? -28.862 -2.250 32.664 1.00 92.25 371 ASN A C 1
ATOM 2941 O O . ASN A 1 371 ? -28.533 -1.643 33.681 1.00 92.25 371 ASN A O 1
ATOM 2945 N N . ALA A 1 372 ? -27.985 -2.541 31.698 1.00 89.56 372 ALA A N 1
ATOM 2946 C CA . ALA A 1 372 ? -26.586 -2.114 31.752 1.00 89.56 372 ALA A CA 1
ATOM 2947 C C . ALA A 1 372 ? -26.453 -0.578 31.750 1.00 89.56 372 ALA A C 1
ATOM 2949 O O . ALA A 1 372 ? -25.714 -0.022 32.563 1.00 89.56 372 ALA A O 1
ATOM 2950 N N . ILE A 1 373 ? -27.225 0.115 30.903 1.00 89.50 373 ILE A N 1
ATOM 2951 C CA . ILE A 1 373 ? -27.262 1.585 30.819 1.00 89.50 373 ILE A CA 1
ATOM 2952 C C . ILE A 1 373 ? -27.743 2.214 32.133 1.00 89.50 373 ILE A C 1
ATOM 2954 O O . ILE A 1 373 ? -27.189 3.226 32.558 1.00 89.50 373 ILE A O 1
ATOM 2958 N N . LEU A 1 374 ? -28.737 1.613 32.798 1.00 88.75 374 LEU A N 1
ATOM 2959 C CA . LEU A 1 374 ? -29.216 2.083 34.104 1.00 88.75 374 LEU A CA 1
ATOM 2960 C C . LEU A 1 374 ? -28.134 2.022 35.192 1.00 88.75 374 LEU A C 1
ATOM 2962 O O . LEU A 1 374 ? -28.154 2.844 36.108 1.00 88.75 374 LEU A O 1
ATOM 2966 N N . LEU A 1 375 ? -27.208 1.061 35.110 1.00 79.12 375 LEU A N 1
ATOM 2967 C CA . LEU A 1 375 ? -26.085 0.943 36.044 1.00 79.12 375 LEU A CA 1
ATOM 2968 C C . LEU A 1 375 ? -24.905 1.842 35.657 1.00 79.12 375 LEU A C 1
ATOM 2970 O O . LEU A 1 375 ? -24.253 2.405 36.535 1.00 79.12 375 LEU A O 1
ATOM 2974 N N . ASN A 1 376 ? -24.623 1.980 34.360 1.00 80.56 376 ASN A N 1
ATOM 2975 C CA . ASN A 1 376 ? -23.579 2.860 33.850 1.00 80.56 376 ASN A CA 1
ATOM 2976 C C . ASN A 1 376 ? -23.964 3.448 32.485 1.00 80.56 376 ASN A C 1
ATOM 2978 O O . ASN A 1 376 ? -23.965 2.756 31.466 1.00 80.56 376 ASN A O 1
ATOM 2982 N N . GLU A 1 377 ? -24.190 4.761 32.448 1.00 84.06 377 GLU A N 1
ATOM 2983 C CA . GLU A 1 377 ? -24.538 5.498 31.228 1.00 84.06 377 GLU A CA 1
ATOM 2984 C C . GLU A 1 377 ? -23.457 5.410 30.132 1.00 84.06 377 GLU A C 1
ATOM 2986 O O . GLU A 1 377 ? -23.771 5.590 28.956 1.00 84.06 377 GLU A O 1
ATOM 2991 N N . GLN A 1 378 ? -22.198 5.081 30.466 1.00 81.62 378 GLN A N 1
ATOM 2992 C CA . GLN A 1 378 ? -21.136 4.858 29.470 1.00 81.62 378 GLN A CA 1
ATOM 2993 C C . GLN A 1 378 ? -21.467 3.724 28.492 1.00 81.62 378 GLN A C 1
ATOM 2995 O O . GLN A 1 378 ? -21.005 3.764 27.350 1.00 81.62 378 GLN A O 1
ATOM 3000 N N . CYS A 1 379 ? -22.331 2.780 28.886 1.00 78.88 379 CYS A N 1
ATOM 3001 C CA . CYS A 1 379 ? -22.840 1.734 27.998 1.00 78.88 379 CYS A CA 1
ATOM 3002 C C . CYS A 1 379 ? -23.489 2.309 26.733 1.00 78.88 379 CYS A C 1
ATOM 3004 O O . CYS A 1 379 ? -23.441 1.670 25.685 1.00 78.88 379 CYS A O 1
ATOM 3006 N N . ILE A 1 380 ? -24.065 3.518 26.801 1.00 82.75 380 ILE A N 1
ATOM 3007 C CA . ILE A 1 380 ? -24.654 4.196 25.641 1.00 82.75 380 ILE A CA 1
ATOM 3008 C C . ILE A 1 380 ? -23.581 4.464 24.581 1.00 82.75 380 ILE A C 1
ATOM 3010 O O . ILE A 1 380 ? -23.781 4.166 23.404 1.00 82.75 380 ILE A O 1
ATOM 3014 N N . GLU A 1 381 ? -22.442 5.030 24.982 1.00 81.81 381 GLU A N 1
ATOM 3015 C CA . GLU A 1 381 ? -21.359 5.359 24.051 1.00 81.81 381 GLU A CA 1
ATOM 3016 C C . GLU A 1 381 ? -20.657 4.102 23.532 1.00 81.81 381 GLU A C 1
ATOM 3018 O O . GLU A 1 381 ? -20.333 4.035 22.346 1.00 81.81 381 GLU A O 1
ATOM 3023 N N . MET A 1 382 ? -20.503 3.079 24.378 1.00 81.38 382 MET A N 1
ATOM 3024 C CA . MET A 1 382 ? -19.976 1.775 23.965 1.00 81.38 382 MET A CA 1
ATOM 3025 C C . MET A 1 382 ? -20.878 1.144 22.888 1.00 81.38 382 MET A C 1
ATOM 3027 O O . MET A 1 382 ? -20.437 0.936 21.753 1.00 81.38 382 MET A O 1
ATOM 3031 N N . ALA A 1 383 ? -22.176 0.978 23.170 1.00 83.81 383 ALA A N 1
ATOM 3032 C CA . ALA A 1 383 ? -23.129 0.307 22.281 1.00 83.81 383 ALA A CA 1
ATOM 3033 C C . ALA A 1 383 ? -23.327 1.015 20.926 1.00 83.81 383 ALA A C 1
ATOM 3035 O O . ALA A 1 383 ? -23.606 0.377 19.904 1.00 83.81 383 ALA A O 1
ATOM 3036 N N . LYS A 1 384 ? -23.133 2.342 20.864 1.00 85.62 384 LYS A N 1
ATOM 3037 C CA . LYS A 1 384 ? -23.157 3.101 19.598 1.00 85.62 384 LYS A CA 1
ATOM 3038 C C . LYS A 1 384 ? -22.126 2.614 18.581 1.00 85.62 384 LYS A C 1
ATOM 3040 O O . LYS A 1 384 ? -22.300 2.889 17.393 1.00 85.62 384 LYS A O 1
ATOM 3045 N N . THR A 1 385 ? -21.064 1.950 19.030 1.00 82.50 385 THR A N 1
ATOM 3046 C CA . THR A 1 385 ? -19.860 1.689 18.222 1.00 82.50 385 THR A CA 1
ATOM 3047 C C . THR A 1 385 ? -19.392 0.241 18.276 1.00 82.50 385 THR A C 1
ATOM 3049 O O . THR A 1 385 ? -18.654 -0.196 17.399 1.00 82.50 385 THR A O 1
ATOM 3052 N N . ASP A 1 386 ? -19.880 -0.510 19.257 1.00 82.69 386 ASP A N 1
ATOM 3053 C CA . ASP A 1 386 ? -19.601 -1.923 19.444 1.00 82.69 386 ASP A CA 1
ATOM 3054 C C . ASP A 1 386 ? -20.237 -2.779 18.339 1.00 82.69 386 ASP A C 1
ATOM 3056 O O . ASP A 1 386 ? -21.449 -2.707 18.105 1.00 82.69 386 ASP A O 1
ATOM 3060 N N . LEU A 1 387 ? -19.403 -3.553 17.640 1.00 86.38 387 LEU A N 1
ATOM 3061 C CA . LEU A 1 387 ? -19.763 -4.327 16.448 1.00 86.38 387 LEU A CA 1
ATOM 3062 C C . LEU A 1 387 ? -20.773 -5.437 16.753 1.00 86.38 387 LEU A C 1
ATOM 3064 O O . LEU A 1 387 ? -21.532 -5.828 15.863 1.00 86.38 387 LEU A O 1
ATOM 3068 N N . ASP A 1 388 ? -20.847 -5.896 18.002 1.00 87.19 388 ASP A N 1
ATOM 3069 C CA . ASP A 1 388 ? -21.775 -6.954 18.406 1.00 87.19 388 ASP A CA 1
ATOM 3070 C C . ASP A 1 388 ? -23.244 -6.533 18.226 1.00 87.19 388 ASP A C 1
ATOM 3072 O O . ASP A 1 388 ? -24.122 -7.364 17.973 1.00 87.19 388 ASP A O 1
ATOM 3076 N N . PHE A 1 389 ? -23.512 -5.222 18.231 1.00 90.94 389 PHE A N 1
ATOM 3077 C CA . PHE A 1 389 ? -24.834 -4.655 17.974 1.00 90.94 389 PHE A CA 1
ATOM 3078 C C . PHE A 1 389 ? -25.114 -4.309 16.510 1.00 90.94 389 PHE A C 1
ATOM 3080 O O . PHE A 1 389 ? -26.206 -3.821 16.211 1.00 90.94 389 PHE A O 1
ATOM 3087 N N . ASP A 1 390 ? -24.202 -4.560 15.565 1.00 92.12 390 ASP A N 1
ATOM 3088 C CA . ASP A 1 390 ? -24.395 -4.161 14.160 1.00 92.12 390 ASP A CA 1
ATOM 3089 C C . ASP A 1 390 ? -25.683 -4.727 13.549 1.00 92.12 390 ASP A C 1
ATOM 3091 O O . ASP A 1 390 ? -26.364 -4.040 12.785 1.00 92.12 390 ASP A O 1
ATOM 3095 N N . LYS A 1 391 ? -26.074 -5.944 13.949 1.00 90.00 391 LYS A N 1
ATOM 3096 C CA . LYS A 1 391 ? -27.319 -6.587 13.499 1.00 90.00 391 LYS A CA 1
ATOM 3097 C C . LYS A 1 391 ? -28.580 -5.850 13.956 1.00 90.00 391 LYS A C 1
ATOM 3099 O O . LYS A 1 391 ? -29.588 -5.914 13.259 1.00 90.00 391 LYS A O 1
ATOM 3104 N N . ILE A 1 392 ? -28.525 -5.160 15.096 1.00 92.75 392 ILE A N 1
ATOM 3105 C CA . ILE A 1 392 ? -29.673 -4.472 15.706 1.00 92.75 392 ILE A CA 1
ATOM 3106 C C . ILE A 1 392 ? -29.556 -2.942 15.652 1.00 92.75 392 ILE A C 1
ATOM 3108 O O . ILE A 1 392 ? -30.478 -2.235 16.043 1.00 92.75 392 ILE A O 1
ATOM 3112 N N . ARG A 1 393 ? -28.458 -2.399 15.112 1.00 91.75 393 ARG A N 1
ATOM 3113 C CA . ARG A 1 393 ? -28.161 -0.954 15.084 1.00 91.75 393 ARG A CA 1
ATOM 3114 C C . ARG A 1 393 ? -29.217 -0.114 14.355 1.00 91.75 393 ARG A C 1
ATOM 3116 O O . ARG A 1 393 ? -29.401 1.073 14.637 1.00 91.75 393 ARG A O 1
ATOM 3123 N N . HIS A 1 394 ? -29.902 -0.720 13.392 1.00 90.56 394 HIS A N 1
ATOM 3124 C CA . HIS A 1 394 ? -30.967 -0.078 12.624 1.00 90.56 394 HIS A CA 1
ATOM 3125 C C . HIS A 1 394 ? -32.347 -0.180 13.286 1.00 90.56 394 HIS A C 1
ATOM 3127 O O . HIS A 1 394 ? -33.280 0.467 12.811 1.00 90.56 394 HIS A O 1
ATOM 3133 N N . GLU A 1 395 ? -32.485 -0.949 14.371 1.00 93.06 395 GLU A N 1
ATOM 3134 C CA . GLU A 1 395 ? -33.758 -1.105 15.066 1.00 93.06 395 GLU A CA 1
ATOM 3135 C C . GLU A 1 395 ? -34.174 0.215 15.732 1.00 93.06 395 GLU A C 1
ATOM 3137 O O . GLU A 1 395 ? -33.401 0.787 16.511 1.00 93.06 395 GLU A O 1
ATOM 3142 N N . PRO A 1 396 ? -35.406 0.707 15.497 1.00 92.88 396 PRO A N 1
ATOM 3143 C CA . PRO A 1 396 ? -35.870 1.962 16.086 1.00 92.88 396 PRO A CA 1
ATOM 3144 C C . PRO A 1 396 ? -35.790 1.973 17.616 1.00 92.88 396 PRO A C 1
ATOM 3146 O O . PRO A 1 396 ? -35.459 2.997 18.208 1.00 92.88 396 PRO A O 1
ATOM 3149 N N . LYS A 1 397 ? -36.054 0.826 18.257 1.00 92.62 397 LYS A N 1
ATOM 3150 C CA . LYS A 1 397 ? -35.955 0.671 19.715 1.00 92.62 397 LYS A CA 1
ATOM 3151 C C . LYS A 1 397 ? -34.516 0.812 20.218 1.00 92.62 397 LYS A C 1
ATOM 3153 O O . LYS A 1 397 ? -34.304 1.454 21.238 1.00 92.62 397 LYS A O 1
ATOM 3158 N N . PHE A 1 398 ? -33.538 0.269 19.488 1.00 93.88 398 PHE A N 1
ATOM 3159 C CA . PHE A 1 398 ? -32.116 0.412 19.816 1.00 93.88 398 PHE A CA 1
ATOM 3160 C C . PHE A 1 398 ? -31.685 1.878 19.730 1.00 93.88 398 PHE A C 1
ATOM 3162 O O . PHE A 1 398 ? -31.069 2.414 20.645 1.00 93.88 398 PHE A O 1
ATOM 3169 N N . GLN A 1 399 ? -32.074 2.568 18.657 1.00 94.38 399 GLN A N 1
ATOM 3170 C CA . GLN A 1 399 ? -31.754 3.986 18.482 1.00 94.38 399 GLN A CA 1
ATOM 3171 C C . GLN A 1 399 ? -32.403 4.862 19.558 1.00 94.38 399 GLN A C 1
ATOM 3173 O O . GLN A 1 399 ? -31.737 5.747 20.094 1.00 94.38 399 GLN A O 1
ATOM 3178 N N . ALA A 1 400 ? -33.667 4.589 19.902 1.00 92.25 400 ALA A N 1
ATOM 3179 C CA . ALA A 1 400 ? -34.367 5.274 20.985 1.00 92.25 400 ALA A CA 1
ATOM 3180 C C . ALA A 1 400 ? -33.637 5.085 22.324 1.00 92.25 400 ALA A C 1
ATOM 3182 O O . ALA A 1 400 ? -33.311 6.077 22.980 1.00 92.25 400 ALA A O 1
ATOM 3183 N N . LEU A 1 401 ? -33.280 3.836 22.654 1.00 91.25 401 LEU A N 1
ATOM 3184 C CA . LEU A 1 401 ? -32.557 3.472 23.875 1.00 91.25 401 LEU A CA 1
ATOM 3185 C C . LEU A 1 401 ? -31.240 4.252 24.028 1.00 91.25 401 LEU A C 1
ATOM 3187 O O . LEU A 1 401 ? -30.937 4.749 25.108 1.00 91.25 401 LEU A O 1
ATOM 3191 N N . LEU A 1 402 ? -30.488 4.433 22.938 1.00 90.19 402 LEU A N 1
ATOM 3192 C CA . LEU A 1 402 ? -29.211 5.161 22.948 1.00 90.19 402 LEU A CA 1
ATOM 3193 C C . LEU A 1 402 ? -29.348 6.692 22.892 1.00 90.19 402 LEU A C 1
ATOM 3195 O O . LEU A 1 402 ? -28.365 7.409 23.091 1.00 90.19 402 LEU A O 1
ATOM 3199 N N . SER A 1 403 ? -30.539 7.203 22.582 1.00 83.62 403 SER A N 1
ATOM 3200 C CA . SER A 1 403 ? -30.821 8.642 22.498 1.00 83.62 403 SER A CA 1
ATOM 3201 C C . SER A 1 403 ? -31.424 9.237 23.778 1.00 83.62 403 SER A C 1
ATOM 3203 O O . SER A 1 403 ? -31.545 10.458 23.871 1.00 83.62 403 SER A O 1
ATOM 3205 N N . GLY A 1 404 ? -31.743 8.399 24.774 1.00 63.31 404 GLY A N 1
ATOM 3206 C CA . GLY A 1 404 ? -32.239 8.819 26.090 1.00 63.31 404 GLY A CA 1
ATOM 3207 C C . GLY A 1 404 ? -33.658 9.403 26.089 1.00 63.31 404 GLY A C 1
ATOM 3208 O O . GLY A 1 404 ? -33.976 10.195 26.976 1.00 63.31 404 GLY A O 1
ATOM 3209 N N . SER A 1 405 ? -34.482 9.073 25.084 1.00 43.62 405 SER A N 1
ATOM 3210 C CA . SER A 1 405 ? -35.837 9.620 24.880 1.00 43.62 405 SER A CA 1
ATOM 3211 C C . SER A 1 405 ? -36.956 8.685 25.311 1.00 43.62 405 SER A C 1
ATOM 3213 O O . SER A 1 405 ? -36.923 7.526 24.833 1.00 43.62 405 SER A O 1
#

Foldseek 3Di:
DPPPDPVVVVLVVLQPDDLVVLLVVLVVVLVVLLVCCVVPVDPCSLVVLLVSLVVSLVSLLSSLVSNQDPVCNVVSVVSNVVSNVSNVVSNVVSVVSSVVSVVVVVVVVPPDPDDDPPALVVLLVVLVVVLVCCVPPVVVVLVVVVVVLVVVLVVLVVVVVVPPDDLVVVLVVVVVVLVVVLVVLVVLVVVLVVVVVVVVVVVVPDPDDDDPVVVVVVVVVVVVVSVVSCVVSPCPVVVVSVVCVVVSVVVVVVVVCCVVVSVVVSVVSVVVSVVVVVVSVVVVVVSVVVSVVSNVVSVVSPDPDPDAPPLLVVLVVQLVVCVVVVVLVSNLVSLVVNCVRPVLDLVSLLVNLLSCLQVPVQVSSLVSLLSSCVNPVVSLVCLCPPPSNVSVNPPPSNVCSSVVD

Radius of gyration: 40.14 Å; chains: 1; bounding box: 84×41×133 Å